Protein AF-A0A818JK80-F1 (afdb_monomer)

Secondary structure (DSSP, 8-state):
-------------SSHHHHTTTTTS-------------------TT----------------STTTTS-----------HHHHHHHHHHT-SHHHH-TT--S-S---PPPP-PPPTTS-S--TTTHHHHHHHHHHHHHHHHHSHHHHT-HHHHHHHT--GGGS-TTSPPPSEEEEEEEEP-----S---TT-TTSSSS--TTEEEEEEEE-SSEEEEE-TTT--EEEEEE--TT-EEEESHHHHSSTTEEEEE-SS-EEEEE-SSHHHHHHHHHHHHHHHHHTHHHH--S--GGG-SS---TT-------HHHHHHHHHHHHHHH-SSEEEEEESS--TT-BSS-S---GGGBHHHHHHHHHHTT-EEEEEEE---TTT----HHHHHHHHHTT-TTS-EEEEEE----TTTTTTS--B--EEEEETTTEEEEES--SSTT----TT--S-------------------PPPPSS--GGGT---EEEEEEEEETTEEEEEE------EEEETTTEEEEES--SSHHHHSSSSSB--EEEEE--SEEEEEETTEEEEEEHHHHHHHHHHHHHHHTTTT--TT----S-TT-HHHHHHHHHHHHHHHHHHHHHH--SS-TT--SHHHHHHHHTSPPHHHH-HHHHHHHHTT--SSEEEPPSSTTTTS--SPPTTSHHHHHHHHHHHHHS-S--TTSTT----------

Foldseek 3Di:
DDPPPFFDDWDFAPPPVPVVVPPPDDDDDDDDDDDDDDDDDDDDPPDDDDDDDDDDDDDDPPDPPPPPPDLPAQPPPPPVFVVVQLVQVCPPVCNLPVDPPPDDDPDQQDDDDDDPPDDDDDPVCVVVVVVVVVVSVVSLCVDPVSVLDPVNCQVVQHASQCRRPPFAHWLGKHKWFWFDPDDPPDDDDPPCVVPVVPPPPGTDIWMWTDGLFWIWTADRNSSRIGDIGGQAQQWDWDADCVPQVHNQKIWTDDPNDIIITGDPDPVVSVSVVVSSVVSCVSVVQGHNCPDAPPSDSGHDDPPDDDDDDDFQQVQLLVLLVLLLVFDEEKEWEAQAADQQFQSHDDDPPSCSRNLNSLLVVLQVPYAYEYEYEDAPCVVDPRPVVVVQVSSCVSHPPSRYYYHYDDDDDPVVVRHAFIAQWTWMQGPVPDIDFFLAGNDPPRHDDLVLDPDDPDDPPPDPDDFQDDQDQDDDDDDDDVLLRTFTKWWKDWDADPNFIDIDTRDPRGDWDFHPLFKIKGHRAGPDCQRRSSNGYDIDIDIDGAPDWDWFDAQNHIDIHHPNSQVVQQVVVCSQQVVVPPDNVVDDCRHVHHPVNSSVLQSLQALQQVLCCQAPVDPPALQAQAPVSVVVSNPDDHCSRVPVPVNVVSCSNHGHTIHGDRPRRNNVDDPQPDCVDPSVVVVCVVVCVVPPPDDPPPPPDDPPPPPPDD

Sequence (706 aa):
MTTHNKFGFFIAPAHDIAERTQQSIDNDNADQEDTEYLPYPDDNFEEIVDDRFQRNDKFTIEHIYRRTGQAFVPNVPVDVKSIVAEFSNDCSAALIYPHLTQDENNEYPFFPKRNHQEGLVNDSNIEEYSNILVDYLNKVLKHPKFRAHPAMREFFEVSCLSFIHGLSVSRKEGHLLKQSDDRCSGQHTLFSSFFCDSCECHHGLKWFVIKDSYIVNIRPDTHEVRFPMLVDRGFQVLTGIDNAGSDDGIKVSNLQQTFVGRCPTARDRDKWIENLSNLTEQAKDFVSATGCRFNSYVPIRENQLAYWFINGKSYMQAVAKALLTAKEEVFITDWWLSPEVMLIRPTDDETFRLDNILGRIADAGVRVYVMIYKEIPYAVSLNSLYTEKKLLSKSTKGFIKVIRHPDLNIKDRVILWSHHEKMVIIDQKIAFVGGIDLCYGRWDDEYMRLVDLGDENDTTLKSSSEIAAENVASGITPSDYISCFGMRNHDILMGRLVTEIIYVHSKLMIIDDRMAICGSANINDRSLVGNRDSEFCIVIDDVEEEDSQFNGQPVRVGKFCSSWRKKIFEMLLGIQFENPNNIDVTDPVSDEFYCYFQNVAKQNTLIYEEVFATMPTDHARTFAQVTAYNDMAKLKDTDPIEAQEKLKGIQGFVVEYPLYFLDEENYLPDWTSREGKIVRFIIHNDFGQSSSDDCHDNVLIMPINR

Mean predicted aligned error: 14.92 Å

Radius of gyration: 32.22 Å; Cα contacts (8 Å, |Δi|>4): 1003; chains: 1; bounding box: 91×66×105 Å

Nearest PDB structures (foldseek):
  6ohr-assembly1_A  TM=8.803E-01  e=4.962E-33  Homo sapiens
  6ohr-assembly2_B  TM=9.068E-01  e=5.363E-32  Homo sapiens
  6ohr-assembly3_C  TM=8.912E-01  e=2.212E-32  Homo sapiens
  6ohr-assembly4_D  TM=8.720E-01  e=9.122E-33  Homo sapiens
  6u8z-assembly1_A  TM=8.948E-01  e=3.407E-30  Homo sapiens

Solvent-accessible surface area (backbone atoms only — not comparable to full-atom values): 42606 Å² total; per-residue (Å²): 135,87,80,80,76,56,81,52,70,76,64,64,74,79,68,67,76,63,51,78,78,52,80,85,68,83,89,83,90,85,82,90,84,88,84,84,87,86,88,87,81,85,90,77,98,82,80,89,87,81,90,84,90,87,82,90,82,91,85,83,87,83,72,87,68,84,77,66,83,76,80,50,71,55,77,62,78,71,59,44,54,59,58,42,34,53,67,19,65,50,56,40,70,62,69,78,42,82,73,79,64,88,89,69,82,92,70,74,79,69,77,85,77,78,58,94,84,61,75,82,89,43,93,91,49,44,66,63,53,48,51,55,50,51,53,48,50,50,52,41,56,68,36,65,75,51,47,70,30,66,69,50,20,63,73,69,35,51,58,78,67,64,72,44,87,89,56,62,70,61,78,48,43,42,74,31,34,31,54,58,94,71,79,90,80,76,87,80,60,99,85,51,88,85,62,66,90,72,56,86,76,51,64,45,81,39,37,36,39,32,41,72,58,34,37,32,32,38,40,86,89,76,44,43,40,42,69,52,42,62,62,31,47,48,44,43,81,40,57,30,48,94,66,29,73,28,75,37,16,39,20,43,32,30,83,88,52,70,50,42,30,36,33,97,37,63,69,55,34,51,54,52,50,52,54,52,51,53,36,47,64,75,35,38,68,28,31,52,75,74,80,29,67,92,76,42,75,51,57,90,74,79,95,67,91,82,85,87,69,73,57,25,43,59,42,32,37,50,51,50,55,51,58,74,65,49,70,52,35,34,42,36,35,19,45,47,58,35,48,79,33,64,33,51,77,94,68,89,62,62,68,45,15,46,40,47,43,54,16,51,42,21,62,73,61,19,36,34,43,36,41,33,24,41,67,57,72,93,80,42,89,73,54,48,70,55,37,43,56,54,49,50,70,41,18,90,75,64,32,40,48,70,48,67,41,58,75,80,38,84,90,76,62,49,78,82,54,47,43,48,27,20,35,43,31,38,55,89,76,45,76,46,75,24,54,68,42,64,26,81,90,42,70,40,54,100,75,65,72,89,72,87,86,87,72,91,76,83,77,89,83,79,49,84,59,90,77,80,84,76,85,80,75,97,70,96,54,70,71,81,59,47,57,60,38,43,38,41,46,73,46,70,58,95,90,36,81,46,72,50,72,50,81,65,63,76,30,72,48,75,45,84,32,30,31,34,38,42,9,33,44,52,102,47,66,55,36,66,54,23,81,50,20,46,56,46,71,50,79,47,70,52,86,54,69,42,87,46,35,53,61,86,39,83,38,78,27,10,50,68,36,36,52,51,51,39,54,50,52,31,57,38,50,27,40,84,79,53,55,80,77,69,77,68,64,74,30,79,63,20,70,67,44,46,52,47,54,52,49,43,12,46,50,30,39,54,48,44,39,57,29,60,52,51,81,84,32,58,89,23,32,35,75,68,41,43,54,57,51,67,70,48,89,30,32,48,77,76,39,50,66,60,29,54,59,54,56,37,61,45,54,44,28,35,19,58,47,58,86,41,40,36,69,78,50,82,84,68,59,56,66,86,41,76,63,13,45,50,53,49,54,52,51,54,70,74,63,49,99,59,75,94,81,73,87,83,81,77,82,82,72,79,75,92,72,134

Structure (mmCIF, N/CA/C/O backbone):
data_AF-A0A818JK80-F1
#
_entry.id   AF-A0A818JK80-F1
#
loop_
_atom_site.group_PDB
_atom_site.id
_atom_site.type_symbol
_atom_site.label_atom_id
_atom_site.label_alt_id
_atom_site.label_comp_id
_atom_site.label_asym_id
_atom_site.label_entity_id
_atom_site.label_seq_id
_atom_site.pdbx_PDB_ins_code
_atom_site.Cartn_x
_atom_site.Cartn_y
_atom_site.Cartn_z
_atom_site.occupancy
_atom_site.B_iso_or_equiv
_atom_site.auth_seq_id
_atom_site.auth_comp_id
_atom_site.auth_asym_id
_atom_site.auth_atom_id
_atom_site.pdbx_PDB_model_num
ATOM 1 N N . MET A 1 1 ? 7.850 5.486 24.458 1.00 18.67 1 MET A N 1
ATOM 2 C CA . MET A 1 1 ? 6.604 4.921 23.906 1.00 18.67 1 MET A CA 1
ATOM 3 C C . MET A 1 1 ? 6.304 5.681 22.628 1.00 18.67 1 MET A C 1
ATOM 5 O O . MET A 1 1 ? 5.929 6.838 22.699 1.00 18.67 1 MET A O 1
ATOM 9 N N . THR A 1 2 ? 6.616 5.102 21.471 1.00 18.98 2 THR A N 1
ATOM 10 C CA . THR A 1 2 ? 6.342 5.702 20.158 1.00 18.98 2 THR A CA 1
ATOM 11 C C . THR A 1 2 ? 4.923 5.329 19.749 1.00 18.98 2 THR A C 1
ATOM 13 O O . THR A 1 2 ? 4.712 4.292 19.126 1.00 18.98 2 THR A O 1
ATOM 16 N N . THR A 1 3 ? 3.942 6.141 20.129 1.00 22.06 3 THR A N 1
ATOM 17 C CA . THR A 1 3 ? 2.598 6.079 19.550 1.00 22.06 3 THR A CA 1
ATOM 18 C C . THR A 1 3 ? 2.689 6.611 18.122 1.00 22.06 3 THR A C 1
ATOM 20 O O . THR A 1 3 ? 2.602 7.804 17.852 1.00 22.06 3 THR A O 1
ATOM 23 N N . HIS A 1 4 ? 2.944 5.716 17.168 1.00 25.03 4 HIS A N 1
ATOM 24 C CA . HIS A 1 4 ? 2.698 5.988 15.755 1.00 25.03 4 HIS A CA 1
ATOM 25 C C . HIS A 1 4 ? 1.186 5.944 15.509 1.00 25.03 4 HIS A C 1
ATOM 27 O O . HIS A 1 4 ? 0.694 5.031 14.849 1.00 25.03 4 HIS A O 1
ATOM 33 N N . ASN A 1 5 ? 0.457 6.916 16.065 1.00 26.08 5 ASN A N 1
ATOM 34 C CA . ASN A 1 5 ? -0.951 7.130 15.756 1.00 26.08 5 ASN A CA 1
ATOM 35 C C . ASN A 1 5 ? -1.011 7.702 14.338 1.00 26.08 5 ASN A C 1
ATOM 37 O O . ASN A 1 5 ? -0.811 8.893 14.112 1.00 26.08 5 ASN A O 1
ATOM 41 N N . LYS A 1 6 ? -1.183 6.813 13.360 1.00 31.06 6 LYS A N 1
ATOM 42 C CA . LYS A 1 6 ? -1.579 7.197 12.009 1.00 31.06 6 LYS A CA 1
ATOM 43 C C . LYS A 1 6 ? -3.083 7.478 12.074 1.00 31.06 6 LYS A C 1
ATOM 45 O O . LYS A 1 6 ? -3.820 6.678 12.640 1.00 31.06 6 LYS A O 1
ATOM 50 N N . PHE A 1 7 ? -3.476 8.660 11.602 1.00 27.05 7 PHE A N 1
ATOM 51 C CA . PHE A 1 7 ? -4.824 9.214 11.736 1.00 27.05 7 PHE A CA 1
ATOM 52 C C . PHE A 1 7 ? -5.916 8.233 11.288 1.00 27.05 7 PHE A C 1
ATOM 54 O O . PHE A 1 7 ? -5.763 7.546 10.276 1.00 27.05 7 PHE A O 1
ATOM 61 N N . GLY A 1 8 ? -6.993 8.190 12.077 1.00 27.20 8 GLY A N 1
ATOM 62 C CA . GLY A 1 8 ? -8.218 7.452 11.787 1.00 27.20 8 GLY A CA 1
ATOM 63 C C . GLY A 1 8 ? -8.972 8.016 10.582 1.00 27.20 8 GLY A C 1
ATOM 64 O O . GLY A 1 8 ? -8.594 9.033 10.000 1.00 27.20 8 GLY A O 1
ATOM 65 N N . PHE A 1 9 ? -10.031 7.311 10.193 1.00 28.36 9 PHE A N 1
ATOM 66 C CA . PHE A 1 9 ? -10.904 7.680 9.083 1.00 28.36 9 PHE A CA 1
ATOM 67 C C . PHE A 1 9 ? -11.439 9.108 9.252 1.00 28.36 9 PHE A C 1
ATOM 69 O O . PHE A 1 9 ? -12.029 9.426 10.280 1.00 28.36 9 PHE A O 1
ATOM 76 N N . PHE A 1 10 ? -11.262 9.947 8.229 1.00 28.70 10 PHE A N 1
ATOM 77 C CA . PHE A 1 10 ? -11.993 11.203 8.102 1.00 28.70 10 PHE A CA 1
ATOM 78 C C . PHE A 1 10 ? -13.238 10.929 7.261 1.00 28.70 10 PHE A C 1
ATOM 80 O O . PHE A 1 10 ? -13.124 10.622 6.076 1.00 28.70 10 PHE A O 1
ATOM 87 N N . ILE A 1 11 ? -14.415 11.025 7.876 1.00 32.97 11 ILE A N 1
ATOM 88 C CA . ILE A 1 11 ? -15.683 11.145 7.156 1.00 32.97 11 ILE A CA 1
ATOM 89 C C . ILE A 1 11 ? -15.987 12.640 7.137 1.00 32.97 11 ILE A C 1
ATOM 91 O O . ILE A 1 11 ? -16.257 13.223 8.182 1.00 32.97 11 ILE A O 1
ATOM 95 N N . ALA A 1 12 ? -15.868 13.270 5.972 1.00 27.28 12 ALA A N 1
ATOM 96 C CA . ALA A 1 12 ? -16.320 14.637 5.758 1.00 27.28 12 ALA A CA 1
ATOM 97 C C . ALA A 1 12 ? -17.236 14.636 4.525 1.00 27.28 12 ALA A C 1
ATOM 99 O O . ALA A 1 12 ? -16.750 14.339 3.431 1.00 27.28 12 ALA A O 1
ATOM 100 N N . PRO A 1 13 ? -18.537 14.945 4.667 1.00 29.19 13 PRO A N 1
ATOM 101 C CA . PRO A 1 13 ? -19.409 15.210 3.530 1.00 29.19 13 PRO A CA 1
ATOM 102 C C . PRO A 1 13 ? -18.905 16.460 2.798 1.00 29.19 13 PRO A C 1
ATOM 104 O O . PRO A 1 13 ? -18.927 17.554 3.364 1.00 29.19 13 PRO A O 1
ATOM 107 N N . ALA A 1 14 ? -18.459 16.347 1.543 1.00 32.56 14 ALA A N 1
ATOM 108 C CA . ALA A 1 14 ? -18.108 17.534 0.757 1.00 32.56 14 ALA A CA 1
ATOM 109 C C . ALA A 1 14 ? -19.360 18.325 0.323 1.00 32.56 14 ALA A C 1
ATOM 111 O O . ALA A 1 14 ? -19.281 19.530 0.076 1.00 32.56 14 ALA A O 1
ATOM 112 N N . HIS A 1 15 ? -20.520 17.662 0.268 1.00 33.59 15 HIS A N 1
ATOM 113 C CA . HIS A 1 15 ? -21.743 18.207 -0.325 1.00 33.59 15 HIS A CA 1
ATOM 114 C C . HIS A 1 15 ? -22.476 19.235 0.564 1.00 33.59 15 HIS A C 1
ATOM 116 O O . HIS A 1 15 ? -23.048 20.196 0.053 1.00 33.59 15 HIS A O 1
ATOM 122 N N . ASP A 1 16 ? -22.410 19.109 1.895 1.00 34.88 16 ASP A N 1
ATOM 123 C CA . ASP A 1 16 ? -23.315 19.854 2.795 1.00 34.88 16 ASP A CA 1
ATOM 124 C C . ASP A 1 16 ? -22.828 21.283 3.149 1.00 34.88 16 ASP A C 1
ATOM 126 O O . ASP A 1 16 ? -23.571 22.102 3.694 1.00 34.88 16 ASP A O 1
ATOM 130 N N . ILE A 1 17 ? -21.584 21.642 2.794 1.00 36.69 17 ILE A N 1
ATOM 131 C CA . ILE A 1 17 ? -21.026 22.986 3.063 1.00 36.69 17 ILE A CA 1
ATOM 132 C C . ILE A 1 17 ? -21.519 24.024 2.035 1.00 36.69 17 ILE A C 1
ATOM 134 O O . ILE A 1 17 ? -21.605 25.215 2.346 1.00 36.69 17 ILE A O 1
ATOM 138 N N . ALA A 1 18 ? -21.886 23.599 0.821 1.00 30.42 18 ALA A N 1
ATOM 139 C CA . ALA A 1 18 ? -22.307 24.509 -0.245 1.00 30.42 18 ALA A CA 1
ATOM 140 C C . ALA A 1 18 ? -23.821 24.799 -0.231 1.00 30.42 18 ALA A C 1
ATOM 142 O O . ALA A 1 18 ? -24.230 25.944 -0.437 1.00 30.42 18 ALA A O 1
ATOM 143 N N . GLU A 1 19 ? -24.664 23.803 0.053 1.00 34.34 19 GLU A N 1
ATOM 144 C CA . GLU A 1 19 ? -26.113 23.911 -0.189 1.00 34.34 19 GLU A CA 1
ATOM 145 C C . GLU A 1 19 ? -26.891 24.630 0.923 1.00 34.34 19 GLU A C 1
ATOM 147 O O . GLU A 1 19 ? -27.848 25.356 0.633 1.00 34.34 19 GLU A O 1
ATOM 152 N N . ARG A 1 20 ? -26.440 24.575 2.185 1.00 32.53 20 ARG A N 1
ATOM 153 C CA . ARG A 1 20 ? -27.131 25.264 3.299 1.00 32.53 20 ARG A CA 1
ATOM 154 C C . ARG A 1 20 ? -26.970 26.790 3.300 1.00 32.53 20 ARG A C 1
ATOM 156 O O . ARG A 1 20 ? -27.646 27.477 4.062 1.00 32.53 20 ARG A O 1
ATOM 163 N N . THR A 1 21 ? -26.143 27.340 2.408 1.00 32.09 21 THR A N 1
ATOM 164 C CA . THR A 1 21 ? -26.071 28.795 2.158 1.00 32.09 21 THR A CA 1
ATOM 165 C C . THR A 1 21 ? -27.037 29.240 1.048 1.00 32.09 21 THR A C 1
ATOM 167 O O . THR A 1 21 ? -27.294 30.434 0.901 1.00 32.09 21 THR A O 1
ATOM 170 N N . GLN A 1 22 ? -27.606 28.298 0.283 1.00 30.12 22 GLN A N 1
ATOM 171 C CA . GLN A 1 22 ? -28.355 28.579 -0.946 1.00 30.12 22 GLN A CA 1
ATOM 172 C C . GLN A 1 22 ? -29.871 28.316 -0.831 1.00 30.12 22 GLN A C 1
ATOM 174 O O . GLN A 1 22 ? -30.639 28.861 -1.623 1.00 30.12 22 GLN A O 1
ATOM 179 N N . GLN A 1 23 ? -30.335 27.580 0.187 1.00 29.17 23 GLN A N 1
ATOM 180 C CA . GLN A 1 23 ? -31.762 27.307 0.444 1.00 29.17 23 GLN A CA 1
ATOM 181 C C . GLN A 1 23 ? -32.535 28.493 1.069 1.00 29.17 23 GLN A C 1
ATOM 183 O O . GLN A 1 23 ? -33.268 28.350 2.046 1.00 29.17 23 GLN A O 1
ATOM 188 N N . SER A 1 24 ? -32.409 29.686 0.484 1.00 30.31 24 SER A N 1
ATOM 189 C CA . SER A 1 24 ? -33.399 30.761 0.655 1.00 30.31 24 SER A CA 1
ATOM 190 C C . SER A 1 24 ? -34.103 31.137 -0.648 1.00 30.31 24 SER A C 1
ATOM 192 O O . SER A 1 24 ? -34.783 32.163 -0.680 1.00 30.31 24 SER A O 1
ATOM 194 N N . ILE A 1 25 ? -33.912 30.383 -1.734 1.00 30.88 25 ILE A N 1
ATOM 195 C CA . ILE A 1 25 ? -34.457 30.725 -3.048 1.00 30.88 25 ILE A CA 1
ATOM 196 C C . ILE A 1 25 ? -34.905 29.444 -3.774 1.00 30.88 25 ILE A C 1
ATOM 198 O O . ILE A 1 25 ? -34.097 28.573 -4.069 1.00 30.88 25 ILE A O 1
ATOM 202 N N . ASP A 1 26 ? -36.210 29.426 -4.048 1.00 28.91 26 ASP A N 1
ATOM 203 C CA . ASP A 1 26 ? -36.956 28.666 -5.057 1.00 28.91 26 ASP A CA 1
ATOM 204 C C . ASP A 1 26 ? -37.370 27.207 -4.771 1.00 28.91 26 ASP A C 1
ATOM 206 O O . ASP A 1 26 ? -36.673 26.232 -5.036 1.00 28.91 26 ASP A O 1
ATOM 210 N N . ASN A 1 27 ? -38.624 27.110 -4.305 1.00 27.31 27 ASN A N 1
ATOM 211 C CA . ASN A 1 27 ? -39.552 26.009 -4.561 1.00 27.31 27 ASN A CA 1
ATOM 212 C C . ASN A 1 27 ? -39.943 25.994 -6.051 1.00 27.31 27 ASN A C 1
ATOM 214 O O . ASN A 1 27 ? -40.271 27.057 -6.573 1.00 27.31 27 ASN A O 1
ATOM 218 N N . ASP A 1 28 ? -40.029 24.818 -6.681 1.00 29.08 28 ASP A N 1
ATOM 219 C CA . ASP A 1 28 ? -41.259 24.348 -7.351 1.00 29.08 28 ASP A CA 1
ATOM 220 C C . ASP A 1 28 ? -41.086 22.970 -8.037 1.00 29.08 28 ASP A C 1
ATOM 222 O O . ASP A 1 28 ? -40.334 22.817 -8.991 1.00 29.08 28 ASP A O 1
ATOM 226 N N . ASN A 1 29 ? -41.843 22.004 -7.501 1.00 26.66 29 ASN A N 1
ATOM 227 C CA . ASN A 1 29 ? -42.634 20.899 -8.076 1.00 26.66 29 ASN A CA 1
ATOM 228 C C . ASN A 1 29 ? -42.245 20.067 -9.323 1.00 26.66 29 ASN A C 1
ATOM 230 O O . ASN A 1 29 ? -41.866 20.581 -10.371 1.00 26.66 29 ASN A O 1
ATOM 234 N N . ALA A 1 30 ? -42.714 18.808 -9.197 1.00 27.33 30 ALA A N 1
ATOM 235 C CA . ALA A 1 30 ? -43.179 17.824 -10.194 1.00 27.33 30 ALA A CA 1
ATOM 236 C C . ALA A 1 30 ? -42.136 16.786 -10.648 1.00 27.33 30 ALA A C 1
ATOM 238 O O . ALA A 1 30 ? -40.993 17.132 -10.911 1.00 27.33 30 ALA A O 1
ATOM 239 N N . ASP A 1 31 ? -42.428 15.496 -10.820 1.00 27.45 31 ASP A N 1
ATOM 240 C CA . ASP A 1 31 ? -43.580 14.627 -10.526 1.00 27.45 31 ASP A CA 1
ATOM 241 C C . ASP A 1 31 ? -43.067 13.170 -10.650 1.00 27.45 31 ASP A C 1
ATOM 243 O O . ASP A 1 31 ? -42.063 12.910 -11.316 1.00 27.45 31 ASP A O 1
ATOM 247 N N . GLN A 1 32 ? -43.747 12.241 -9.977 1.00 27.08 32 GLN A N 1
ATOM 248 C CA . GLN A 1 32 ? -43.463 10.801 -9.890 1.00 27.08 32 GLN A CA 1
ATOM 249 C C . GLN A 1 32 ? -43.626 10.049 -11.222 1.00 27.08 32 GLN A C 1
ATOM 251 O O . GLN A 1 32 ? -44.542 10.354 -11.980 1.00 27.08 32 GLN A O 1
ATOM 256 N N . GLU A 1 33 ? -42.876 8.957 -11.408 1.00 26.77 33 GLU A N 1
ATOM 257 C CA . GLU A 1 33 ? -43.419 7.746 -12.040 1.00 26.77 33 GLU A CA 1
ATOM 258 C C . GLU A 1 33 ? -42.718 6.474 -11.523 1.00 26.77 33 GLU A C 1
ATOM 260 O O . GLU A 1 33 ? -41.497 6.331 -11.585 1.00 26.77 33 GLU A O 1
ATOM 265 N N . ASP A 1 34 ? -43.540 5.579 -10.970 1.00 23.81 34 ASP A N 1
ATOM 266 C CA . ASP A 1 34 ? -43.215 4.258 -10.434 1.00 23.81 34 ASP A CA 1
ATOM 267 C C . ASP A 1 34 ? -42.801 3.269 -11.535 1.00 23.81 34 ASP A C 1
ATOM 269 O O . ASP A 1 34 ? -43.394 3.253 -12.611 1.00 23.81 34 ASP A O 1
ATOM 273 N N . THR A 1 35 ? -41.896 2.331 -11.236 1.00 26.59 35 THR A N 1
ATOM 274 C CA . THR A 1 35 ? -42.025 0.948 -11.738 1.00 26.59 35 THR A CA 1
ATOM 275 C C . THR A 1 35 ? -41.351 -0.064 -10.810 1.00 26.59 35 THR A C 1
ATOM 277 O O . THR A 1 35 ? -40.236 0.120 -10.331 1.00 26.59 35 THR A O 1
ATOM 280 N N . GLU A 1 36 ? -42.097 -1.135 -10.552 1.00 23.47 36 GLU A N 1
ATOM 281 C CA . GLU A 1 36 ? -41.846 -2.211 -9.597 1.00 23.47 36 GLU A CA 1
ATOM 282 C C . GLU A 1 36 ? -40.764 -3.223 -10.035 1.00 23.47 36 GLU A C 1
ATOM 284 O O . GLU A 1 36 ? -40.691 -3.631 -11.191 1.00 23.47 36 GLU A O 1
ATOM 289 N N . TYR A 1 37 ? -39.989 -3.654 -9.032 1.00 23.30 37 TYR A N 1
ATOM 290 C CA . TYR A 1 37 ? -39.400 -4.974 -8.738 1.00 23.30 37 TYR A CA 1
ATOM 291 C C . TYR A 1 37 ? -39.426 -6.117 -9.778 1.00 23.30 37 TYR A C 1
ATOM 293 O O . TYR A 1 37 ? -40.477 -6.499 -10.284 1.00 23.30 37 TYR A O 1
ATOM 301 N N . LEU A 1 38 ? -38.297 -6.846 -9.877 1.00 22.66 38 LEU A N 1
ATOM 302 C CA . LEU A 1 38 ? -38.110 -8.200 -9.295 1.00 22.66 38 LEU A CA 1
ATOM 303 C C . LEU A 1 38 ? -36.642 -8.707 -9.468 1.00 22.66 38 LEU A C 1
ATOM 305 O O . LEU A 1 38 ? -35.945 -8.247 -10.370 1.00 22.66 38 LEU A O 1
ATOM 309 N N . PRO A 1 39 ? -36.158 -9.627 -8.602 1.00 27.31 39 PRO A N 1
ATOM 310 C CA . PRO A 1 39 ? -34.737 -9.917 -8.341 1.00 27.31 39 PRO A CA 1
ATOM 311 C C . PRO A 1 39 ? -34.219 -11.163 -9.078 1.00 27.31 39 PRO A C 1
ATOM 313 O O . PRO A 1 39 ? -35.036 -11.990 -9.464 1.00 27.31 39 PRO A O 1
ATOM 316 N N . TYR A 1 40 ? -32.893 -11.359 -9.174 1.00 26.61 40 TYR A N 1
ATOM 317 C CA . TYR A 1 40 ? -32.240 -12.679 -9.335 1.00 26.61 40 TYR A CA 1
ATOM 318 C C . TYR A 1 40 ? -30.719 -12.609 -9.028 1.00 26.61 40 TYR A C 1
ATOM 320 O O . TYR A 1 40 ? -30.199 -11.501 -8.919 1.00 26.61 40 TYR A O 1
ATOM 328 N N . PRO A 1 41 ? -30.030 -13.747 -8.777 1.00 29.00 41 PRO A N 1
ATOM 329 C CA . PRO A 1 41 ? -29.146 -13.940 -7.630 1.00 29.00 41 PRO A CA 1
ATOM 330 C C . PRO A 1 41 ? -27.675 -14.192 -8.024 1.00 29.00 41 PRO A C 1
ATOM 332 O O . PRO A 1 41 ? -27.316 -14.156 -9.197 1.00 29.00 41 PRO A O 1
ATOM 335 N N . ASP A 1 42 ? -26.875 -14.455 -6.992 1.00 29.78 42 ASP A N 1
ATOM 336 C CA . ASP A 1 42 ? -25.440 -14.747 -6.942 1.00 29.78 42 ASP A CA 1
ATOM 337 C C . ASP A 1 42 ? -24.825 -15.668 -8.017 1.00 29.78 42 ASP A C 1
ATOM 339 O O . ASP A 1 42 ? -25.480 -16.512 -8.632 1.00 29.78 42 ASP A O 1
ATOM 343 N N . ASP A 1 43 ? -23.492 -15.537 -8.071 1.00 30.47 43 ASP A N 1
ATOM 344 C CA . ASP A 1 43 ? -22.465 -16.415 -8.643 1.00 30.47 43 ASP A CA 1
ATOM 345 C C . ASP A 1 43 ? -22.286 -16.407 -10.169 1.00 30.47 43 ASP A C 1
ATOM 347 O O . ASP A 1 43 ? -22.981 -17.108 -10.900 1.00 30.47 43 ASP A O 1
ATOM 351 N N . ASN A 1 44 ? -21.260 -15.675 -10.642 1.00 26.84 44 ASN A N 1
ATOM 352 C CA . ASN A 1 44 ? -20.246 -16.158 -11.601 1.00 26.84 44 ASN A CA 1
ATOM 353 C C . ASN A 1 44 ? -19.228 -15.056 -11.960 1.00 26.84 44 ASN A C 1
ATOM 355 O O . ASN A 1 44 ? -19.556 -14.061 -12.598 1.00 26.84 44 ASN A O 1
ATOM 359 N N . PHE A 1 45 ? -17.962 -15.269 -11.591 1.00 30.27 45 PHE A N 1
ATOM 360 C CA . PHE A 1 45 ? -16.835 -14.350 -11.816 1.00 30.27 45 PHE A CA 1
ATOM 361 C C . PHE A 1 45 ? -16.061 -14.667 -13.118 1.00 30.27 45 PHE A C 1
ATOM 363 O O . PHE A 1 45 ? -14.834 -14.599 -13.135 1.00 30.27 45 PHE A O 1
ATOM 370 N N . GLU A 1 46 ? -16.749 -15.061 -14.202 1.00 28.95 46 GLU A N 1
ATOM 371 C CA . GLU A 1 46 ? -16.087 -15.479 -15.460 1.00 28.95 46 GLU A CA 1
ATOM 372 C C . GLU A 1 46 ? -16.606 -14.856 -16.772 1.00 28.95 46 GLU A C 1
ATOM 374 O O . GLU A 1 46 ? -15.994 -15.078 -17.813 1.00 28.95 46 GLU A O 1
ATOM 379 N N . GLU A 1 47 ? -17.622 -13.995 -16.780 1.00 31.44 47 GLU A N 1
ATOM 380 C CA . GLU A 1 47 ? -18.062 -13.332 -18.020 1.00 31.44 47 GLU A CA 1
ATOM 381 C C . GLU A 1 47 ? -18.511 -11.900 -17.737 1.00 31.44 47 GLU A C 1
ATOM 383 O O . GLU A 1 47 ? -19.576 -11.734 -17.169 1.00 31.44 47 GLU A O 1
ATOM 388 N N . ILE A 1 48 ? -17.732 -10.888 -18.143 1.00 28.95 48 ILE A N 1
ATOM 389 C CA . ILE A 1 48 ? -18.204 -9.586 -18.665 1.00 28.95 48 ILE A CA 1
ATOM 390 C C . ILE A 1 48 ? -17.015 -8.957 -19.419 1.00 28.95 48 ILE A C 1
ATOM 392 O O . ILE A 1 48 ? -16.143 -8.298 -18.857 1.00 28.95 48 ILE A O 1
ATOM 396 N N . VAL A 1 49 ? -16.967 -9.208 -20.726 1.00 26.23 49 VAL A N 1
ATOM 397 C CA . VAL A 1 49 ? -16.280 -8.379 -21.724 1.00 26.23 49 VAL A CA 1
ATOM 398 C C . VAL A 1 49 ? -17.264 -8.264 -22.879 1.00 26.23 49 VAL A C 1
ATOM 400 O O . VAL A 1 49 ? -17.248 -9.121 -23.751 1.00 26.23 49 VAL A O 1
ATOM 403 N N . ASP A 1 50 ? -18.159 -7.273 -22.859 1.00 25.75 50 ASP A N 1
ATOM 404 C CA . ASP A 1 50 ? -18.486 -6.531 -24.082 1.00 25.75 50 ASP A CA 1
ATOM 405 C C . ASP A 1 50 ? -19.385 -5.300 -23.853 1.00 25.75 50 ASP A C 1
ATOM 407 O O . ASP A 1 50 ? -20.412 -5.356 -23.182 1.00 25.75 50 ASP A O 1
ATOM 411 N N . ASP A 1 51 ? -18.989 -4.230 -24.545 1.00 24.23 51 ASP A N 1
ATOM 412 C CA . ASP A 1 51 ? -19.826 -3.229 -25.217 1.00 24.23 51 ASP A CA 1
ATOM 413 C C . ASP A 1 51 ? -20.643 -2.192 -24.393 1.00 24.23 51 ASP A C 1
ATOM 415 O O . ASP A 1 51 ? -21.824 -2.381 -24.092 1.00 24.23 51 ASP A O 1
ATOM 419 N N . ARG A 1 52 ? -20.091 -0.973 -24.214 1.00 27.23 52 ARG A N 1
ATOM 420 C CA . ARG A 1 52 ? -20.424 0.213 -25.055 1.00 27.23 52 ARG A CA 1
ATOM 421 C C . ARG A 1 52 ? -19.913 1.553 -24.504 1.00 27.23 52 ARG A C 1
ATOM 423 O O . ARG A 1 52 ? -20.226 1.975 -23.400 1.00 27.23 52 ARG A O 1
ATOM 430 N N . PHE A 1 53 ? -19.225 2.281 -25.385 1.00 22.50 53 PHE A N 1
ATOM 431 C CA . PHE A 1 53 ? -18.944 3.719 -25.314 1.00 22.50 53 PHE A CA 1
ATOM 432 C C . PHE A 1 53 ? -20.194 4.558 -25.658 1.00 22.50 53 PHE A C 1
ATOM 434 O O . PHE A 1 53 ? -20.869 4.228 -26.634 1.00 22.50 53 PHE A O 1
ATOM 441 N N . GLN A 1 54 ? -20.405 5.710 -24.995 1.00 23.36 54 GLN A N 1
ATOM 442 C CA . GLN A 1 54 ? -20.348 7.061 -25.613 1.00 23.36 54 GLN A CA 1
ATOM 443 C C . GLN A 1 54 ? -20.914 8.211 -24.732 1.00 23.36 54 GLN A C 1
ATOM 445 O O . GLN A 1 54 ? -22.104 8.235 -24.447 1.00 23.36 54 GLN A O 1
ATOM 450 N N . ARG A 1 55 ? -20.060 9.246 -24.551 1.00 24.67 55 ARG A N 1
ATOM 451 C CA . ARG A 1 55 ? -20.295 10.722 -24.497 1.00 24.67 55 ARG A CA 1
ATOM 452 C C . ARG A 1 55 ? -20.594 11.446 -23.160 1.00 24.67 55 ARG A C 1
ATOM 454 O O . ARG A 1 55 ? -21.710 11.391 -22.671 1.00 24.67 55 ARG A O 1
ATOM 461 N N . ASN A 1 56 ? -19.590 12.256 -22.756 1.00 24.61 56 ASN A N 1
ATOM 462 C CA . ASN A 1 56 ? -19.551 13.734 -22.561 1.00 24.61 56 ASN A CA 1
ATOM 463 C C . ASN A 1 56 ? -20.659 14.427 -21.731 1.00 24.61 56 ASN A C 1
ATOM 465 O O . ASN A 1 56 ? -21.829 14.195 -21.974 1.00 24.61 56 ASN A O 1
ATOM 469 N N . ASP A 1 57 ? -20.424 15.421 -20.861 1.00 23.84 57 ASP A N 1
ATOM 470 C CA . ASP A 1 57 ? -19.303 16.350 -20.634 1.00 23.84 57 ASP A CA 1
ATOM 471 C C . ASP A 1 57 ? -19.513 17.067 -19.264 1.00 23.84 57 ASP A C 1
ATOM 473 O O . ASP A 1 57 ? -20.621 17.509 -18.981 1.00 23.84 57 ASP A O 1
ATOM 477 N N . LYS A 1 58 ? -18.411 17.284 -18.520 1.00 23.42 58 LYS A N 1
ATOM 478 C CA . LYS A 1 58 ? -18.037 18.468 -17.691 1.00 23.42 58 LYS A CA 1
ATOM 479 C C . LYS A 1 58 ? -18.858 18.881 -16.454 1.00 23.42 58 LYS A C 1
ATOM 481 O O . LYS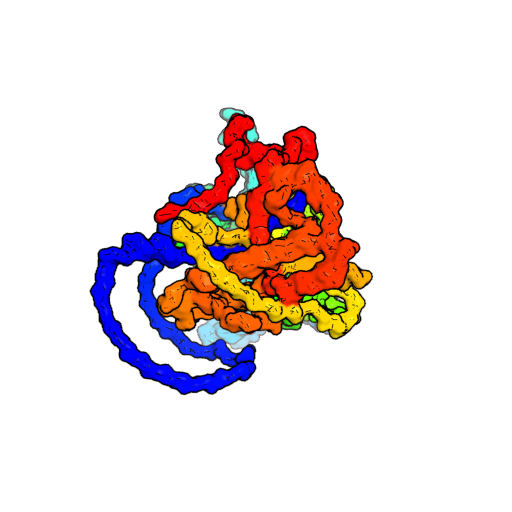 A 1 58 ? -19.934 19.429 -16.607 1.00 23.42 58 LYS A O 1
ATOM 486 N N . PHE A 1 59 ? -18.178 18.930 -15.295 1.00 22.92 59 PHE A N 1
ATOM 487 C CA . PHE A 1 59 ? -17.915 20.166 -14.523 1.00 22.92 59 PHE A CA 1
ATOM 488 C C . PHE A 1 59 ? -16.602 20.036 -13.712 1.00 22.92 59 PHE A C 1
ATOM 490 O O . PHE A 1 59 ? -16.235 18.966 -13.244 1.00 22.92 59 PHE A O 1
ATOM 497 N N . THR A 1 60 ? -15.837 21.127 -13.647 1.00 24.19 60 THR A N 1
ATOM 498 C CA . THR A 1 60 ? -14.411 21.216 -13.268 1.00 24.19 60 THR A CA 1
ATOM 499 C C . THR A 1 60 ? -14.181 21.638 -11.809 1.00 24.19 60 THR A C 1
ATOM 501 O O . THR A 1 60 ? -14.601 22.728 -11.429 1.00 24.19 60 THR A O 1
ATOM 504 N N . ILE A 1 61 ? -13.395 20.867 -11.040 1.00 27.41 61 ILE A N 1
ATOM 505 C CA . ILE A 1 61 ? -12.830 21.247 -9.724 1.00 27.41 61 ILE A CA 1
ATOM 506 C C . ILE A 1 61 ? -11.401 21.781 -9.925 1.00 27.41 61 ILE A C 1
ATOM 508 O O . ILE A 1 61 ? -10.404 21.121 -9.643 1.00 27.41 61 ILE A O 1
ATOM 512 N N . GLU A 1 62 ? -11.278 22.994 -10.465 1.00 25.58 62 GLU A N 1
ATOM 513 C CA . GLU A 1 62 ? -9.973 23.648 -10.684 1.00 25.58 62 GLU A CA 1
ATOM 514 C C . GLU A 1 62 ? -9.496 24.474 -9.462 1.00 25.58 62 GLU A C 1
ATOM 516 O O . GLU A 1 62 ? -8.469 25.148 -9.526 1.00 25.58 62 GLU A O 1
ATOM 521 N N . HIS A 1 63 ? -10.213 24.446 -8.329 1.00 25.36 63 HIS A N 1
ATOM 522 C CA . HIS A 1 63 ? -9.985 25.394 -7.222 1.00 25.36 63 HIS A CA 1
ATOM 523 C C . HIS A 1 63 ? -9.236 24.858 -5.990 1.00 25.36 63 HIS A C 1
ATOM 525 O O . HIS A 1 63 ? -8.684 25.661 -5.241 1.00 25.36 63 HIS A O 1
ATOM 531 N N . ILE A 1 64 ? -9.099 23.540 -5.803 1.00 28.22 64 ILE A N 1
ATOM 532 C CA . ILE A 1 64 ? -8.509 22.989 -4.562 1.00 28.22 64 ILE A CA 1
ATOM 533 C C . ILE A 1 64 ? -6.963 23.048 -4.547 1.00 28.22 64 ILE A C 1
ATOM 535 O O . ILE A 1 64 ? -6.347 23.009 -3.486 1.00 28.22 64 ILE A O 1
ATOM 539 N N . TYR A 1 65 ? -6.293 23.235 -5.692 1.00 32.47 65 TYR A N 1
ATOM 540 C CA . TYR A 1 65 ? -4.833 23.043 -5.774 1.00 32.47 65 TYR A CA 1
ATOM 541 C C . TYR A 1 65 ? -3.973 24.324 -5.820 1.00 32.47 65 TYR A C 1
ATOM 543 O O . TYR A 1 65 ? -2.746 24.259 -5.881 1.00 32.47 65 TYR A O 1
ATOM 551 N N . ARG A 1 66 ? -4.557 25.529 -5.770 1.00 26.67 66 ARG A N 1
ATOM 552 C CA . ARG A 1 66 ? -3.794 26.780 -5.997 1.00 26.67 66 ARG A CA 1
ATOM 553 C C . ARG A 1 66 ? -2.910 27.273 -4.839 1.00 26.67 66 ARG A C 1
ATOM 555 O O . ARG A 1 66 ? -2.402 28.390 -4.932 1.00 26.67 66 ARG A O 1
ATOM 562 N N . ARG A 1 67 ? -2.661 26.498 -3.774 1.00 24.64 67 ARG A N 1
ATOM 563 C CA . ARG A 1 67 ? -1.847 26.986 -2.633 1.00 24.64 67 ARG A CA 1
ATOM 564 C C . ARG A 1 67 ? -0.635 26.164 -2.196 1.00 24.64 67 ARG A C 1
ATOM 566 O O . ARG A 1 67 ? 0.181 26.717 -1.467 1.00 24.64 67 ARG A O 1
ATOM 573 N N . THR A 1 68 ? -0.405 24.959 -2.711 1.00 27.95 68 THR A N 1
ATOM 574 C CA . THR A 1 68 ? 0.889 24.263 -2.549 1.00 27.95 68 THR A CA 1
ATOM 575 C C . THR A 1 68 ? 1.690 24.388 -3.839 1.00 27.95 68 THR A C 1
ATOM 577 O O . THR A 1 68 ? 1.862 23.439 -4.603 1.00 27.95 68 THR A O 1
ATOM 580 N N . GLY A 1 69 ? 2.115 25.616 -4.142 1.00 25.86 69 GLY A N 1
ATOM 581 C CA . GLY A 1 69 ? 3.039 25.863 -5.240 1.00 25.86 69 GLY A CA 1
ATOM 582 C C . GLY A 1 69 ? 4.295 25.014 -5.046 1.00 25.86 69 GLY A C 1
ATOM 583 O O . GLY A 1 69 ? 4.974 25.168 -4.039 1.00 25.86 69 GLY A O 1
ATOM 584 N N . GLN A 1 70 ? 4.579 24.163 -6.036 1.00 27.67 70 GLN A N 1
ATOM 585 C CA . GLN A 1 70 ? 5.670 23.180 -6.101 1.00 27.67 70 GLN A CA 1
ATOM 586 C C . GLN A 1 70 ? 5.394 21.831 -5.416 1.00 27.67 70 GLN A C 1
ATOM 588 O O . GLN A 1 70 ? 6.023 21.473 -4.427 1.00 27.67 70 GLN A O 1
ATOM 593 N N . ALA A 1 71 ? 4.568 20.995 -6.056 1.00 26.72 71 ALA A N 1
ATOM 594 C CA . ALA A 1 71 ? 4.801 19.552 -6.013 1.00 26.72 71 ALA A CA 1
ATOM 595 C C . ALA A 1 71 ? 6.090 19.251 -6.787 1.00 26.72 71 ALA A C 1
ATOM 597 O O . ALA A 1 71 ? 6.094 19.054 -8.009 1.00 26.72 71 ALA A O 1
ATOM 598 N N . PHE A 1 72 ? 7.211 19.295 -6.071 1.00 27.98 72 PHE A N 1
ATOM 599 C CA . PHE A 1 72 ? 8.414 18.620 -6.514 1.00 27.98 72 PHE A CA 1
ATOM 600 C C . PHE A 1 72 ? 8.077 17.138 -6.633 1.00 27.98 72 PHE A C 1
ATOM 602 O O . PHE A 1 72 ? 7.718 16.477 -5.664 1.00 27.98 72 PHE A O 1
ATOM 609 N N . VAL A 1 73 ? 8.159 16.634 -7.859 1.00 28.34 73 VAL A N 1
ATOM 610 C CA . VAL A 1 73 ? 8.118 15.198 -8.119 1.00 28.34 73 VAL A CA 1
ATOM 611 C C . VAL A 1 73 ? 9.223 14.539 -7.300 1.00 28.34 73 VAL A C 1
ATOM 613 O O . VAL A 1 73 ? 10.307 15.130 -7.222 1.00 28.34 73 VAL A O 1
ATOM 616 N N . PRO A 1 74 ? 8.987 13.354 -6.709 1.00 26.98 74 PRO A N 1
ATOM 617 C CA . PRO A 1 74 ? 10.041 12.570 -6.095 1.00 26.98 74 PRO A CA 1
ATOM 618 C C . PRO A 1 74 ? 11.138 12.295 -7.124 1.00 26.98 74 PRO A C 1
ATOM 620 O O . PRO A 1 74 ? 11.122 11.303 -7.841 1.00 26.98 74 PRO A O 1
ATOM 623 N N . ASN A 1 75 ? 12.138 13.169 -7.192 1.00 29.44 75 ASN A N 1
ATOM 624 C CA . ASN A 1 75 ? 13.466 12.815 -7.660 1.00 29.44 75 ASN A CA 1
ATOM 625 C C . ASN A 1 75 ? 14.139 12.061 -6.507 1.00 29.44 75 ASN A C 1
ATOM 627 O O . ASN A 1 75 ? 15.173 12.483 -5.998 1.00 29.44 75 ASN A O 1
ATOM 631 N N . VAL A 1 76 ? 13.540 10.952 -6.065 1.00 31.45 76 VAL A N 1
ATOM 632 C CA . VAL A 1 76 ? 14.351 9.901 -5.466 1.00 31.45 76 VAL A CA 1
ATOM 633 C C . VAL A 1 76 ? 15.035 9.268 -6.671 1.00 31.45 76 VAL A C 1
ATOM 635 O O . VAL A 1 76 ? 14.342 8.726 -7.536 1.00 31.45 76 VAL A O 1
ATOM 638 N N . PRO A 1 77 ? 16.361 9.405 -6.832 1.00 30.86 77 PRO A N 1
ATOM 639 C CA . PRO A 1 77 ? 17.055 8.673 -7.869 1.00 30.86 77 PRO A CA 1
ATOM 640 C C . PRO A 1 77 ? 16.860 7.190 -7.556 1.00 30.86 77 PRO A C 1
ATOM 642 O O . PRO A 1 77 ? 17.547 6.632 -6.708 1.00 30.86 77 PRO A O 1
ATOM 645 N N . VAL A 1 78 ? 15.892 6.552 -8.219 1.00 35.41 78 VAL A N 1
ATOM 646 C CA . VAL A 1 78 ? 15.911 5.104 -8.397 1.00 35.41 78 VAL A CA 1
ATOM 647 C C . VAL A 1 78 ? 17.295 4.820 -8.949 1.00 35.41 78 VAL A C 1
ATOM 649 O O . VAL A 1 78 ? 17.669 5.411 -9.967 1.00 35.41 78 VAL A O 1
ATOM 652 N N . ASP A 1 79 ? 18.087 4.011 -8.250 1.00 41.31 79 ASP A N 1
ATOM 653 C CA . ASP A 1 79 ? 19.416 3.648 -8.717 1.00 41.31 79 ASP A CA 1
ATOM 654 C C . ASP A 1 79 ? 19.276 2.691 -9.902 1.00 41.31 79 ASP A C 1
ATOM 656 O O . ASP A 1 79 ? 19.464 1.476 -9.809 1.00 41.31 79 ASP A O 1
ATOM 660 N N . VAL A 1 80 ? 18.914 3.268 -11.049 1.00 35.09 80 VAL A N 1
ATOM 661 C CA . VAL A 1 80 ? 18.760 2.559 -12.311 1.00 35.09 80 VAL A CA 1
ATOM 662 C C . VAL A 1 80 ? 20.078 1.853 -12.627 1.00 35.09 80 VAL A C 1
ATOM 664 O O . VAL A 1 80 ? 20.050 0.751 -13.164 1.00 35.09 80 VAL A O 1
ATOM 667 N N . LYS A 1 81 ? 21.237 2.417 -12.230 1.00 35.84 81 LYS A N 1
ATOM 668 C CA . LYS A 1 81 ? 22.543 1.770 -12.417 1.00 35.84 81 LYS A CA 1
ATOM 669 C C . LYS A 1 81 ? 22.630 0.455 -11.655 1.00 35.84 81 LYS A C 1
ATOM 671 O O . LYS A 1 81 ? 23.098 -0.495 -12.264 1.00 35.84 81 LYS A O 1
ATOM 676 N N . SER A 1 82 ? 22.177 0.373 -10.406 1.00 36.84 82 SER A N 1
ATOM 677 C CA . SER A 1 82 ? 22.148 -0.893 -9.656 1.00 36.84 82 SER A CA 1
ATOM 678 C C . SER A 1 82 ? 21.143 -1.887 -10.232 1.00 36.84 82 SER A C 1
ATOM 680 O O . SER A 1 82 ? 21.516 -3.032 -10.474 1.00 36.84 82 SER A O 1
ATOM 682 N N . ILE A 1 83 ? 19.927 -1.437 -10.571 1.00 36.38 83 ILE A N 1
ATOM 683 C CA . ILE A 1 83 ? 18.895 -2.280 -11.199 1.00 36.38 83 ILE A CA 1
ATOM 684 C C . ILE A 1 83 ? 19.432 -2.909 -12.489 1.00 36.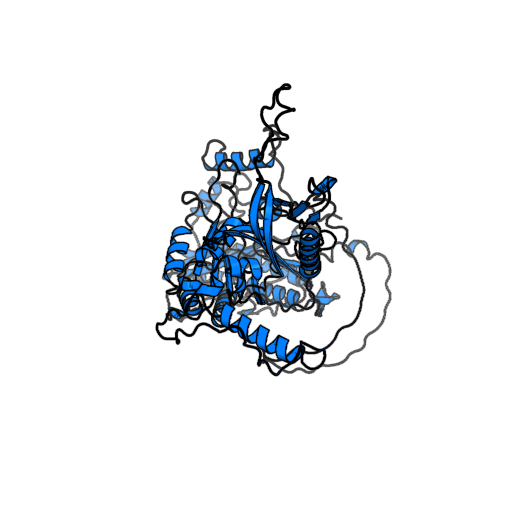38 83 ILE A C 1
ATOM 686 O O . ILE A 1 83 ? 19.403 -4.125 -12.664 1.00 36.38 83 ILE A O 1
ATOM 690 N N . VAL A 1 84 ? 19.999 -2.101 -13.386 1.00 34.94 84 VAL A N 1
ATOM 691 C CA . VAL A 1 84 ? 20.468 -2.586 -14.688 1.00 34.94 84 VAL A CA 1
ATOM 692 C C . VAL A 1 84 ? 21.847 -3.249 -14.625 1.00 34.94 84 VAL A C 1
ATOM 694 O O . VAL A 1 84 ? 22.110 -4.163 -15.406 1.00 34.94 84 VAL A O 1
ATOM 697 N N . ALA A 1 85 ? 22.715 -2.889 -13.676 1.00 37.91 85 ALA A N 1
ATOM 698 C CA . ALA A 1 85 ? 23.927 -3.663 -13.402 1.00 37.91 85 ALA A CA 1
ATOM 699 C C . ALA A 1 85 ? 23.583 -5.085 -12.929 1.00 37.91 85 ALA A C 1
ATOM 701 O O . ALA A 1 85 ? 24.289 -6.029 -13.286 1.00 37.91 85 ALA A O 1
ATOM 702 N N . GLU A 1 86 ? 22.480 -5.276 -12.206 1.00 42.03 86 GLU A N 1
ATOM 703 C CA . GLU A 1 86 ? 22.025 -6.599 -11.781 1.00 42.03 86 GLU A CA 1
ATOM 704 C C . GLU A 1 86 ? 21.416 -7.412 -12.937 1.00 42.03 86 GLU A C 1
ATOM 706 O O . GLU A 1 86 ? 21.779 -8.578 -13.095 1.00 42.03 86 GLU A O 1
ATOM 711 N N . PHE A 1 87 ? 20.660 -6.775 -13.849 1.00 35.53 87 PHE A N 1
ATOM 712 C CA . PHE A 1 87 ? 20.306 -7.358 -15.161 1.00 35.53 87 PHE A CA 1
ATOM 713 C C . PHE A 1 87 ? 21.545 -7.704 -16.015 1.00 35.53 87 PHE A C 1
ATOM 715 O O . PHE A 1 87 ? 21.484 -8.562 -16.893 1.00 35.53 87 PHE A O 1
ATOM 722 N N . SER A 1 88 ? 22.689 -7.054 -15.774 1.00 36.22 88 SER A N 1
ATOM 723 C CA . SER A 1 88 ? 23.952 -7.332 -16.474 1.00 36.22 88 SER A CA 1
ATOM 724 C C . SER A 1 88 ? 24.779 -8.446 -15.866 1.00 36.22 88 SER A C 1
ATOM 726 O O . SER A 1 88 ? 25.489 -9.138 -16.588 1.00 36.22 88 SER A O 1
ATOM 728 N N . ASN A 1 89 ? 24.675 -8.658 -14.553 1.00 38.38 89 ASN A N 1
ATOM 729 C CA . ASN A 1 89 ? 25.335 -9.777 -13.885 1.00 38.38 89 ASN A CA 1
ATOM 730 C C . ASN A 1 89 ? 24.695 -11.123 -14.279 1.00 38.38 89 ASN A C 1
ATOM 732 O O . ASN A 1 89 ? 25.334 -12.167 -14.145 1.00 38.38 89 ASN A O 1
ATOM 736 N N . ASP A 1 90 ? 23.491 -11.095 -14.865 1.00 41.19 90 ASP A N 1
ATOM 737 C CA . ASP A 1 90 ? 22.893 -12.213 -15.606 1.00 41.19 90 ASP A CA 1
ATOM 738 C C . ASP A 1 90 ? 23.602 -12.526 -16.934 1.00 41.19 90 ASP A C 1
ATOM 740 O O . ASP A 1 90 ? 23.348 -13.561 -17.542 1.00 41.19 90 ASP A O 1
ATOM 744 N N . CYS A 1 91 ? 24.587 -11.730 -17.357 1.00 40.78 91 CYS A N 1
ATOM 745 C CA . CYS A 1 91 ? 25.487 -12.090 -18.451 1.00 40.78 91 CYS A CA 1
ATOM 746 C C . CYS A 1 91 ? 26.597 -13.064 -18.021 1.00 40.78 91 CYS A C 1
ATOM 748 O O . CYS A 1 91 ? 27.681 -13.092 -18.608 1.00 40.78 91 CYS A O 1
ATOM 750 N N . SER A 1 92 ? 26.345 -13.906 -17.014 1.00 41.22 92 SER A N 1
ATOM 751 C CA . SER A 1 92 ? 27.115 -15.139 -16.899 1.00 41.22 92 SER A CA 1
ATOM 752 C C . SER A 1 92 ? 26.823 -15.996 -18.135 1.00 41.22 92 SER A C 1
ATOM 754 O O . SER A 1 92 ? 25.688 -16.070 -18.612 1.00 41.22 92 SER A O 1
ATOM 756 N N . ALA A 1 93 ? 27.846 -16.660 -18.672 1.00 37.38 93 ALA A N 1
ATOM 757 C CA . ALA A 1 93 ? 27.693 -17.504 -19.855 1.00 37.38 93 ALA A CA 1
ATOM 758 C C . ALA A 1 93 ? 26.547 -18.541 -19.716 1.00 37.38 93 ALA A C 1
ATOM 760 O O . ALA A 1 93 ? 25.981 -18.960 -20.714 1.00 37.38 93 ALA A O 1
ATOM 761 N N . ALA A 1 94 ? 26.144 -18.921 -18.500 1.00 35.34 94 ALA A N 1
ATOM 762 C CA . ALA A 1 94 ? 25.084 -19.903 -18.267 1.00 35.34 94 ALA A CA 1
ATOM 763 C C . ALA A 1 94 ? 23.657 -19.414 -18.607 1.00 35.34 94 ALA A C 1
ATOM 765 O O . ALA A 1 94 ? 22.824 -20.220 -19.011 1.00 35.34 94 ALA A O 1
ATOM 766 N N . LEU A 1 95 ? 23.372 -18.114 -18.479 1.00 38.44 95 LEU A N 1
ATOM 767 C CA . LEU A 1 95 ? 22.048 -17.516 -18.731 1.00 38.44 95 LEU A CA 1
ATOM 768 C C . LEU A 1 95 ? 21.869 -17.079 -20.192 1.00 38.44 95 LEU A C 1
ATOM 770 O O . LEU A 1 95 ? 20.781 -17.187 -20.752 1.00 38.44 95 LEU A O 1
ATOM 774 N N . ILE A 1 96 ? 22.962 -16.656 -20.836 1.00 42.75 96 ILE A N 1
ATOM 775 C CA . ILE A 1 96 ? 23.002 -16.361 -22.279 1.00 42.75 96 ILE A CA 1
ATOM 776 C C . ILE A 1 96 ? 22.995 -17.664 -23.107 1.00 42.75 96 ILE A C 1
ATOM 778 O O . ILE A 1 96 ? 22.555 -17.669 -24.260 1.00 42.75 96 ILE A O 1
ATOM 782 N N . TYR A 1 97 ? 23.450 -18.783 -22.524 1.00 46.00 97 TYR A N 1
ATOM 783 C CA . TYR A 1 97 ? 23.567 -20.085 -23.190 1.00 46.00 97 TYR A CA 1
ATOM 784 C C . TYR A 1 97 ? 22.952 -21.233 -22.351 1.00 46.00 97 TYR A C 1
ATOM 786 O O . TYR A 1 97 ? 23.694 -22.080 -21.850 1.00 46.00 97 TYR A O 1
ATOM 794 N N . PRO A 1 98 ? 21.609 -21.340 -22.228 1.00 37.69 98 PRO A N 1
ATOM 795 C CA . PRO A 1 98 ? 20.959 -22.367 -21.394 1.00 37.69 98 PRO A CA 1
ATOM 796 C C . PRO A 1 98 ? 21.167 -23.807 -21.897 1.00 37.69 98 PRO A C 1
ATOM 798 O O . PRO A 1 98 ? 20.911 -24.769 -21.176 1.00 37.69 98 PRO A O 1
ATOM 801 N N . HIS A 1 99 ? 21.630 -23.967 -23.139 1.00 39.47 99 HIS A N 1
ATOM 802 C CA . HIS A 1 99 ? 21.797 -25.250 -23.818 1.00 39.47 99 HIS A CA 1
ATOM 803 C C . HIS A 1 99 ? 23.235 -25.433 -24.308 1.00 39.47 99 HIS A C 1
ATOM 805 O O . HIS A 1 99 ? 23.496 -25.594 -25.495 1.00 39.47 99 HIS A O 1
ATOM 811 N N . LEU A 1 100 ? 24.194 -25.429 -23.382 1.00 40.91 100 LEU A N 1
ATOM 812 C CA . LEU A 1 100 ? 25.460 -26.138 -23.593 1.00 40.91 100 LEU A CA 1
ATOM 813 C C . LEU A 1 100 ? 25.307 -27.597 -23.136 1.00 40.91 100 LEU A C 1
ATOM 815 O O . LEU A 1 100 ? 26.118 -28.114 -22.372 1.00 40.91 100 LEU A O 1
ATOM 819 N N . THR A 1 101 ? 24.251 -28.273 -23.591 1.00 35.75 101 THR A N 1
ATOM 820 C CA . THR A 1 101 ? 24.298 -29.729 -23.698 1.00 35.75 101 THR A CA 1
ATOM 821 C C . THR A 1 101 ? 25.184 -30.040 -24.893 1.00 35.75 101 THR A C 1
ATOM 823 O O . THR A 1 101 ? 24.950 -29.554 -25.998 1.00 35.75 101 THR A O 1
ATOM 826 N N . GLN A 1 102 ? 26.252 -30.791 -24.640 1.00 43.94 102 GLN A N 1
ATOM 827 C CA . GLN A 1 102 ? 27.028 -31.448 -25.685 1.00 43.94 102 GLN A CA 1
ATOM 828 C C . GLN A 1 102 ? 26.059 -32.168 -26.644 1.00 43.94 102 GLN A C 1
ATOM 830 O O . GLN A 1 102 ? 25.090 -32.756 -26.175 1.00 43.94 102 GLN A O 1
ATOM 835 N N . ASP A 1 103 ? 26.346 -32.098 -27.947 1.00 43.88 103 ASP A N 1
ATOM 836 C CA . ASP A 1 103 ? 25.689 -32.828 -29.051 1.00 43.88 103 ASP A CA 1
ATOM 837 C C . ASP A 1 103 ? 24.581 -32.124 -29.863 1.00 43.88 103 ASP A C 1
ATOM 839 O O . ASP A 1 103 ? 23.515 -32.686 -30.099 1.00 43.88 103 ASP A O 1
ATOM 843 N N . GLU A 1 104 ? 24.889 -30.970 -30.468 1.00 43.78 104 GLU A N 1
ATOM 844 C CA . GLU A 1 104 ? 24.305 -30.627 -31.778 1.00 43.78 104 GLU A CA 1
ATOM 845 C C . GLU A 1 104 ? 25.418 -30.488 -32.827 1.00 43.78 104 GLU A C 1
ATOM 847 O O . GLU A 1 104 ? 26.449 -29.856 -32.592 1.00 43.78 104 GLU A O 1
ATOM 852 N N . ASN A 1 105 ? 25.237 -31.159 -33.968 1.00 45.31 105 ASN A N 1
ATOM 853 C CA . ASN A 1 105 ? 26.223 -31.329 -35.035 1.00 45.31 105 ASN A CA 1
ATOM 854 C C . ASN A 1 105 ? 26.972 -30.032 -35.393 1.00 45.31 105 ASN A C 1
ATOM 856 O O . ASN A 1 105 ? 26.387 -29.022 -35.771 1.00 45.31 105 ASN A O 1
ATOM 860 N N . ASN A 1 106 ? 28.299 -30.120 -35.333 1.00 47.97 106 ASN A N 1
ATOM 861 C CA . ASN A 1 106 ? 29.295 -29.062 -35.520 1.00 47.97 106 ASN A CA 1
ATOM 862 C C . ASN A 1 106 ? 29.436 -28.603 -36.997 1.00 47.97 106 ASN A C 1
ATOM 864 O O . ASN A 1 106 ? 30.550 -28.361 -37.468 1.00 47.97 106 ASN A O 1
ATOM 868 N N . GLU A 1 107 ? 28.348 -28.544 -37.770 1.00 63.28 107 GLU A N 1
ATOM 869 C CA . GLU A 1 107 ? 28.378 -28.045 -39.149 1.00 63.28 107 GLU A CA 1
ATOM 870 C C . GLU A 1 107 ? 28.197 -26.525 -39.175 1.00 63.28 107 GLU A C 1
ATOM 872 O O . GLU A 1 107 ? 27.153 -25.980 -38.816 1.00 63.28 107 GLU A O 1
ATOM 877 N N . TYR A 1 108 ? 29.239 -25.821 -39.618 1.00 70.50 108 TYR A N 1
ATOM 878 C CA . TYR A 1 108 ? 29.167 -24.385 -39.848 1.00 70.50 108 TYR A CA 1
ATOM 879 C C . TYR A 1 108 ? 28.216 -24.090 -41.019 1.00 70.50 108 TYR A C 1
ATOM 881 O O . TYR A 1 108 ? 28.379 -24.693 -42.083 1.00 70.50 108 TYR A O 1
ATOM 889 N N . PRO A 1 109 ? 27.256 -23.153 -40.878 1.00 76.44 109 PRO A N 1
ATOM 890 C CA . PRO A 1 109 ? 26.414 -22.747 -41.992 1.00 76.44 109 PRO A CA 1
ATOM 891 C C . PRO A 1 109 ? 27.297 -22.233 -43.131 1.00 76.44 109 PRO A C 1
ATOM 893 O O . PRO A 1 109 ? 28.101 -21.317 -42.954 1.00 76.44 109 PRO A O 1
ATOM 896 N N . PHE A 1 110 ? 27.159 -22.839 -44.306 1.00 79.81 110 PHE A N 1
ATOM 897 C CA . PHE A 1 110 ? 27.861 -22.395 -45.501 1.00 79.81 110 PHE A CA 1
ATOM 898 C C . PHE A 1 110 ? 27.107 -21.245 -46.145 1.00 79.81 110 PHE A C 1
ATOM 900 O O . PHE A 1 110 ? 25.885 -21.303 -46.290 1.00 79.81 110 PHE A O 1
ATOM 907 N N . PHE A 1 111 ? 27.851 -20.224 -46.571 1.00 81.56 111 PHE A N 1
ATOM 908 C CA . PHE A 1 111 ? 27.277 -19.161 -47.383 1.00 81.56 111 PHE A CA 1
ATOM 909 C C . PHE A 1 111 ? 26.599 -19.784 -48.616 1.00 81.56 111 PHE A C 1
ATOM 911 O O . PHE A 1 111 ? 27.238 -20.615 -49.278 1.00 81.56 111 PHE A O 1
ATOM 918 N N . PRO A 1 112 ? 25.339 -19.422 -48.929 1.00 79.44 112 PRO A N 1
ATOM 919 C CA . PRO A 1 112 ? 24.607 -20.002 -50.045 1.00 79.44 112 PRO A CA 1
ATOM 920 C C . PRO A 1 112 ? 25.422 -19.871 -51.333 1.00 79.44 112 PRO A C 1
ATOM 922 O O . PRO A 1 112 ? 25.729 -18.767 -51.791 1.00 79.44 112 PRO A O 1
ATOM 925 N N . LYS A 1 113 ? 25.831 -21.006 -51.908 1.00 70.69 113 LYS A N 1
ATOM 926 C CA . LYS A 1 113 ? 26.530 -21.013 -53.193 1.00 70.69 113 LYS A CA 1
ATOM 927 C C . LYS A 1 113 ? 25.492 -20.850 -54.291 1.00 70.69 113 LYS A C 1
ATOM 929 O O . LYS A 1 113 ? 24.614 -21.693 -54.435 1.00 70.69 113 LYS A O 1
ATOM 934 N N . ARG A 1 114 ? 25.624 -19.788 -55.081 1.00 65.50 114 ARG A N 1
ATOM 935 C CA . ARG A 1 114 ? 24.863 -19.636 -56.322 1.00 65.50 114 ARG A CA 1
ATOM 936 C C . ARG A 1 114 ? 25.202 -20.765 -57.287 1.00 65.50 114 ARG A C 1
ATOM 938 O O . ARG A 1 114 ? 26.383 -21.042 -57.511 1.00 65.50 114 ARG A O 1
ATOM 945 N N . ASN A 1 115 ? 24.191 -21.362 -57.910 1.00 59.12 115 ASN A N 1
ATOM 946 C CA . ASN A 1 115 ? 24.423 -22.183 -59.089 1.00 59.12 115 ASN A CA 1
ATOM 947 C C . ASN A 1 115 ? 24.912 -21.274 -60.221 1.00 59.12 115 ASN A C 1
ATOM 949 O O . ASN A 1 115 ? 24.264 -20.288 -60.553 1.00 59.12 115 ASN A O 1
ATOM 953 N N . HIS A 1 116 ? 26.036 -21.613 -60.857 1.00 53.66 116 HIS A N 1
ATOM 954 C CA . HIS A 1 116 ? 26.613 -20.825 -61.959 1.00 53.66 116 HIS A CA 1
ATOM 955 C C . HIS A 1 116 ? 25.687 -20.667 -63.187 1.00 53.66 116 HIS A C 1
ATOM 957 O O . HIS A 1 116 ? 26.020 -19.922 -64.105 1.00 53.66 116 HIS A O 1
ATOM 963 N N . GLN A 1 117 ? 24.551 -21.373 -63.219 1.00 54.62 117 GLN A N 1
ATOM 964 C CA . GLN A 1 117 ? 23.535 -21.311 -64.273 1.00 54.62 117 GLN A CA 1
ATOM 965 C C . GLN A 1 117 ? 22.392 -20.323 -63.974 1.00 54.62 117 GLN A C 1
ATOM 967 O O . GLN A 1 117 ? 21.641 -19.974 -64.882 1.00 54.62 117 GLN A O 1
ATOM 972 N N . GLU A 1 118 ? 22.266 -19.841 -62.735 1.00 57.88 118 GLU A N 1
ATOM 973 C CA . GLU A 1 118 ? 21.298 -18.816 -62.341 1.00 57.88 118 GLU A CA 1
ATOM 974 C C . GLU A 1 118 ? 21.949 -17.438 -62.521 1.00 57.88 118 GLU A C 1
ATOM 976 O O . GLU A 1 118 ? 22.962 -17.128 -61.892 1.00 57.88 118 GLU A O 1
ATOM 981 N N . GLY A 1 119 ? 21.416 -16.620 -63.433 1.00 63.16 119 GLY A N 1
ATOM 982 C CA . GLY A 1 119 ? 21.951 -15.291 -63.754 1.00 63.16 119 GLY A CA 1
ATOM 983 C C . GLY A 1 119 ? 21.929 -14.279 -62.591 1.00 63.16 119 GLY A C 1
ATOM 984 O O . GLY A 1 119 ? 21.699 -14.611 -61.426 1.00 63.16 119 GLY A O 1
ATOM 985 N N . LEU A 1 120 ? 22.179 -13.001 -62.911 1.00 68.38 120 LEU A N 1
ATOM 986 C CA . LEU A 1 120 ? 22.135 -11.883 -61.950 1.00 68.38 120 LEU A CA 1
ATOM 987 C C . LEU A 1 120 ? 20.778 -11.811 -61.217 1.00 68.38 120 LEU A C 1
ATOM 989 O O . LEU A 1 120 ? 19.761 -12.256 -61.746 1.00 68.38 120 LEU A O 1
ATOM 993 N N . VAL A 1 121 ? 20.772 -11.265 -59.988 1.00 71.75 121 VAL A N 1
ATOM 994 C CA . VAL A 1 121 ? 19.522 -11.074 -59.219 1.00 71.75 121 VAL A CA 1
ATOM 995 C C . VAL A 1 121 ? 18.636 -10.128 -60.025 1.00 71.75 121 VAL A C 1
ATOM 997 O O . VAL A 1 121 ? 19.121 -9.092 -60.480 1.00 71.75 121 VAL A O 1
ATOM 1000 N N . ASN A 1 122 ? 17.377 -10.494 -60.224 1.00 76.62 122 ASN A N 1
ATOM 1001 C CA . ASN A 1 122 ? 16.387 -9.697 -60.932 1.00 76.62 122 ASN A CA 1
ATOM 1002 C C . ASN A 1 122 ? 15.080 -9.654 -60.131 1.00 76.62 122 ASN A C 1
ATOM 1004 O O . ASN A 1 122 ? 14.900 -10.403 -59.171 1.00 76.62 122 ASN A O 1
ATOM 1008 N N . ASP A 1 123 ? 14.149 -8.803 -60.551 1.00 77.00 123 ASP A N 1
ATOM 1009 C CA . ASP A 1 123 ? 12.894 -8.585 -59.821 1.00 77.00 123 ASP A CA 1
ATOM 1010 C C . ASP A 1 123 ? 12.044 -9.862 -59.669 1.00 77.00 123 ASP A C 1
ATOM 1012 O O . ASP A 1 123 ? 11.230 -9.951 -58.758 1.00 77.00 123 ASP A O 1
ATOM 1016 N N . SER A 1 124 ? 12.258 -10.879 -60.516 1.00 76.38 124 SER A N 1
ATOM 1017 C CA . SER A 1 124 ? 11.527 -12.153 -60.457 1.00 76.38 124 SER A CA 1
ATOM 1018 C C . SER A 1 124 ? 12.094 -13.188 -59.476 1.00 76.38 124 SER A C 1
ATOM 1020 O O . SER A 1 124 ? 11.383 -14.131 -59.147 1.00 76.38 124 SER A O 1
ATOM 1022 N N . ASN A 1 125 ? 13.344 -13.042 -59.011 1.00 76.94 125 ASN A N 1
ATOM 1023 C CA . ASN A 1 125 ? 13.995 -13.993 -58.090 1.00 76.94 125 ASN A CA 1
ATOM 1024 C C . ASN A 1 125 ? 14.553 -13.350 -56.807 1.00 76.94 125 ASN A C 1
ATOM 1026 O O . ASN A 1 125 ? 15.144 -14.035 -55.970 1.00 76.94 125 ASN A O 1
ATOM 1030 N N . ILE A 1 126 ? 14.368 -12.038 -56.639 1.00 83.12 126 ILE A N 1
ATOM 1031 C CA . ILE A 1 126 ? 14.912 -11.280 -55.509 1.00 83.12 126 ILE A CA 1
ATOM 1032 C C . ILE A 1 126 ? 14.333 -11.721 -54.159 1.00 83.12 126 ILE A C 1
ATOM 1034 O O . ILE A 1 126 ? 15.071 -11.792 -53.179 1.00 83.12 126 ILE A O 1
ATOM 1038 N N . GLU A 1 127 ? 13.046 -12.066 -54.102 1.00 84.19 127 GLU A N 1
ATOM 1039 C CA . GLU A 1 127 ? 12.372 -12.471 -52.864 1.00 84.19 127 GLU A CA 1
ATOM 1040 C C . GLU A 1 127 ? 12.838 -13.853 -52.387 1.00 84.19 127 GLU A C 1
ATOM 1042 O O . GLU A 1 127 ? 13.188 -14.030 -51.220 1.00 84.19 127 GLU A O 1
ATOM 1047 N N . GLU A 1 128 ? 12.946 -14.814 -53.305 1.00 82.19 128 GLU A N 1
ATOM 1048 C CA . GLU A 1 128 ? 13.490 -16.145 -53.021 1.00 82.19 128 GLU A CA 1
ATOM 1049 C C . GLU A 1 128 ? 14.934 -16.054 -52.514 1.00 82.19 128 GLU A C 1
ATOM 1051 O O . GLU A 1 128 ? 15.280 -16.631 -51.481 1.00 82.19 128 GLU A O 1
ATOM 1056 N N . TYR A 1 129 ? 15.769 -15.259 -53.188 1.00 82.56 129 TYR A N 1
ATOM 1057 C CA . TYR A 1 129 ? 17.159 -15.065 -52.782 1.00 82.56 129 TYR A CA 1
ATOM 1058 C C . TYR A 1 129 ? 17.274 -14.342 -51.433 1.00 82.56 129 TYR A C 1
ATOM 1060 O O . TYR A 1 129 ? 18.135 -14.683 -50.619 1.00 82.56 129 TYR A O 1
ATOM 1068 N N . SER A 1 130 ? 16.388 -13.376 -51.169 1.00 83.81 130 SER A N 1
ATOM 1069 C CA . SER A 1 130 ? 16.279 -12.707 -49.871 1.00 83.81 130 SER A CA 1
ATOM 1070 C C . SER A 1 130 ? 15.969 -13.715 -48.762 1.00 83.81 130 SER A C 1
ATOM 1072 O O . SER A 1 130 ? 16.681 -13.758 -47.761 1.00 83.81 130 SER A O 1
ATOM 1074 N N . ASN A 1 131 ? 14.994 -14.605 -48.970 1.00 85.06 131 ASN A N 1
ATOM 1075 C CA . ASN A 1 131 ? 14.628 -15.638 -47.998 1.00 85.06 131 ASN A CA 1
ATOM 1076 C C . ASN A 1 131 ? 15.775 -16.625 -47.725 1.00 85.06 131 ASN A C 1
ATOM 1078 O O . ASN A 1 131 ? 16.027 -16.968 -46.570 1.00 85.06 131 ASN A O 1
ATOM 1082 N N . ILE A 1 132 ? 16.517 -17.032 -48.762 1.00 84.88 132 ILE A N 1
ATOM 1083 C CA . ILE A 1 132 ? 17.705 -17.892 -48.622 1.00 84.88 132 ILE A CA 1
ATOM 1084 C C . ILE A 1 132 ? 18.788 -17.203 -47.780 1.00 84.88 132 ILE A C 1
ATOM 1086 O O . ILE A 1 132 ? 19.391 -17.827 -46.902 1.00 84.88 132 ILE A O 1
ATOM 1090 N N . LEU A 1 133 ? 19.040 -15.914 -48.025 1.00 85.69 133 LEU A N 1
ATOM 1091 C CA . LEU A 1 133 ? 19.994 -15.140 -47.235 1.00 85.69 133 LEU A CA 1
ATOM 1092 C C . LEU A 1 133 ? 19.519 -14.971 -45.789 1.00 85.69 133 LEU A C 1
ATOM 1094 O O . LEU A 1 133 ? 20.321 -15.159 -44.878 1.00 85.69 133 LEU A O 1
ATOM 1098 N N . VAL A 1 134 ? 18.238 -14.677 -45.559 1.00 85.06 134 VAL A N 1
ATOM 1099 C CA . VAL A 1 134 ? 17.656 -14.562 -44.211 1.00 85.06 134 VAL A CA 1
ATOM 1100 C C . VAL A 1 134 ? 17.795 -15.876 -43.440 1.00 85.06 134 VAL A C 1
ATOM 1102 O O . VAL A 1 134 ? 18.231 -15.859 -42.291 1.00 85.06 134 VAL A O 1
ATOM 1105 N N . ASP A 1 135 ? 17.501 -17.021 -44.059 1.00 84.31 135 ASP A N 1
ATOM 1106 C CA . ASP A 1 135 ? 17.680 -18.336 -43.432 1.00 84.31 135 ASP A CA 1
ATOM 1107 C C . ASP A 1 135 ? 19.154 -18.620 -43.096 1.00 84.31 135 ASP A C 1
ATOM 1109 O O . ASP A 1 135 ? 19.473 -19.033 -41.978 1.00 84.31 135 ASP A O 1
ATOM 1113 N N . TYR A 1 136 ? 20.077 -18.320 -44.017 1.00 87.00 136 TYR A N 1
ATOM 1114 C CA . TYR A 1 136 ? 21.514 -18.420 -43.751 1.00 87.00 136 TYR A CA 1
ATOM 1115 C C . TYR A 1 136 ? 21.941 -17.541 -42.568 1.00 87.00 136 TYR A C 1
ATOM 1117 O O . TYR A 1 136 ? 22.616 -18.022 -41.656 1.00 87.00 136 TYR A O 1
ATOM 1125 N N . LEU A 1 137 ? 21.525 -16.274 -42.543 1.00 85.25 137 LEU A N 1
ATOM 1126 C CA . LEU A 1 137 ? 21.864 -15.348 -41.465 1.00 85.25 137 LEU A CA 1
ATOM 1127 C C . LEU A 1 137 ? 21.263 -15.785 -40.128 1.00 85.25 137 LEU A C 1
ATOM 1129 O O . LEU A 1 137 ? 21.959 -15.750 -39.116 1.00 85.25 137 LEU A O 1
ATOM 1133 N N . ASN A 1 138 ? 20.029 -16.289 -40.120 1.00 83.56 138 ASN A N 1
ATOM 1134 C CA . ASN A 1 138 ? 19.413 -16.871 -38.930 1.00 83.56 138 ASN A CA 1
ATOM 1135 C C . ASN A 1 138 ? 20.203 -18.083 -38.420 1.00 83.56 138 ASN A C 1
ATOM 1137 O O . ASN A 1 138 ? 20.411 -18.211 -37.215 1.00 83.56 138 ASN A O 1
ATOM 1141 N N . LYS A 1 139 ? 20.699 -18.953 -39.306 1.00 83.38 139 LYS A N 1
ATOM 1142 C CA . LYS A 1 139 ? 21.565 -20.085 -38.929 1.00 83.38 139 LYS A CA 1
ATOM 1143 C C . LYS A 1 139 ? 22.909 -19.619 -38.363 1.00 83.38 139 LYS A C 1
ATOM 1145 O O . LYS A 1 139 ? 23.345 -20.144 -37.341 1.00 83.38 139 LYS A O 1
ATOM 1150 N N . VAL A 1 140 ? 23.537 -18.605 -38.967 1.00 83.25 140 VAL A N 1
ATOM 1151 C CA . VAL A 1 140 ? 24.773 -17.985 -38.447 1.00 83.25 140 VAL A CA 1
ATOM 1152 C C . VAL A 1 140 ? 24.532 -17.398 -37.058 1.00 83.25 140 VAL A C 1
ATOM 1154 O O . VAL A 1 140 ? 25.284 -17.686 -36.128 1.00 83.25 140 VAL A O 1
ATOM 1157 N N . LEU A 1 141 ? 23.458 -16.626 -36.890 1.00 78.81 141 LEU A N 1
ATOM 1158 C CA . LEU A 1 141 ? 23.118 -15.977 -35.629 1.00 78.81 141 LEU A CA 1
ATOM 1159 C C . LEU A 1 141 ? 22.629 -16.959 -34.566 1.00 78.81 141 LEU A C 1
ATOM 1161 O O . LEU A 1 141 ? 22.760 -16.652 -33.387 1.00 78.81 141 LEU A O 1
ATOM 1165 N N . LYS A 1 142 ? 22.113 -18.142 -34.919 1.00 79.38 142 LYS A N 1
ATOM 1166 C CA . LYS A 1 142 ? 21.819 -19.224 -33.960 1.00 79.38 142 LYS A CA 1
ATOM 1167 C C . LYS A 1 142 ? 23.084 -19.817 -33.340 1.00 79.38 142 LYS A C 1
ATOM 1169 O O . LYS A 1 142 ? 23.041 -20.254 -32.195 1.00 79.38 142 LYS A O 1
ATOM 1174 N N . HIS A 1 143 ? 24.209 -19.781 -34.049 1.00 79.62 143 HIS A N 1
ATOM 1175 C CA . HIS A 1 143 ? 25.450 -20.392 -33.593 1.00 79.62 143 HIS A CA 1
ATOM 1176 C C . HIS A 1 143 ? 26.243 -19.456 -32.643 1.00 79.62 143 HIS A C 1
ATOM 1178 O O . HIS A 1 143 ? 26.723 -18.399 -33.073 1.00 79.62 143 HIS A O 1
ATOM 1184 N N . PRO A 1 144 ? 26.509 -19.847 -31.376 1.00 72.88 144 PRO A N 1
ATOM 1185 C CA . PRO A 1 144 ? 27.111 -18.973 -30.359 1.00 72.88 144 PRO A CA 1
ATOM 1186 C C . PRO A 1 144 ? 28.449 -18.337 -30.756 1.00 72.88 144 PRO A C 1
ATOM 1188 O O . PRO A 1 144 ? 28.661 -17.150 -30.530 1.00 72.88 144 PRO A O 1
ATOM 1191 N N . LYS A 1 145 ? 29.345 -19.099 -31.404 1.00 76.81 145 LYS A N 1
ATOM 1192 C CA . LYS A 1 145 ? 30.663 -18.584 -31.832 1.00 76.81 145 LYS A CA 1
ATOM 1193 C C . LYS A 1 145 ? 30.572 -17.428 -32.833 1.00 76.81 145 LYS A C 1
ATOM 1195 O O . LYS A 1 145 ? 31.391 -16.519 -32.759 1.00 76.81 145 LYS A O 1
ATOM 1200 N N . PHE A 1 146 ? 29.605 -17.456 -33.753 1.00 79.06 146 PHE A N 1
ATOM 1201 C CA . PHE A 1 146 ? 29.413 -16.360 -34.704 1.00 79.06 146 PHE A CA 1
ATOM 1202 C C . PHE A 1 146 ? 28.661 -15.205 -34.053 1.00 79.06 146 PHE A C 1
ATOM 1204 O O . PHE A 1 146 ? 29.078 -14.061 -34.201 1.00 79.06 146 PHE A O 1
ATOM 1211 N N . ARG A 1 147 ? 27.629 -15.501 -33.252 1.00 76.00 147 ARG A N 1
ATOM 1212 C CA . ARG A 1 147 ? 26.884 -14.497 -32.478 1.00 76.00 147 ARG A CA 1
ATOM 1213 C C . ARG A 1 147 ? 27.788 -13.666 -31.557 1.00 76.00 147 ARG A C 1
ATOM 1215 O O . ARG A 1 147 ? 27.622 -12.456 -31.465 1.00 76.00 147 ARG A O 1
ATOM 1222 N N . ALA A 1 148 ? 28.756 -14.297 -30.895 1.00 72.50 148 ALA A N 1
ATOM 1223 C CA . ALA A 1 148 ? 29.691 -13.627 -29.991 1.00 72.50 148 ALA A CA 1
ATOM 1224 C C . ALA A 1 148 ? 30.861 -12.928 -30.713 1.00 72.50 148 ALA A C 1
ATOM 1226 O O . ALA A 1 148 ? 31.615 -12.180 -30.086 1.00 72.50 148 ALA A O 1
ATOM 1227 N N . HIS A 1 149 ? 31.037 -13.148 -32.021 1.00 82.19 149 HIS A N 1
ATOM 1228 C CA . HIS A 1 149 ? 32.170 -12.602 -32.760 1.00 82.19 149 HIS A CA 1
ATOM 1229 C C . HIS A 1 149 ? 32.052 -11.067 -32.891 1.00 82.19 149 HIS A C 1
ATOM 1231 O O . HIS A 1 149 ? 31.031 -10.584 -33.387 1.00 82.19 149 HIS A O 1
ATOM 1237 N N . PRO A 1 150 ? 33.075 -10.268 -32.513 1.00 82.06 150 PRO A N 1
ATOM 1238 C CA . PRO A 1 150 ? 33.010 -8.802 -32.547 1.00 82.06 150 PRO A CA 1
ATOM 1239 C C . PRO A 1 150 ? 32.580 -8.226 -33.899 1.00 82.06 150 PRO A C 1
ATOM 1241 O O . PRO A 1 150 ? 31.637 -7.447 -33.946 1.00 82.06 150 PRO A O 1
ATOM 1244 N N . ALA A 1 151 ? 33.180 -8.697 -34.998 1.00 84.62 151 ALA A N 1
ATOM 1245 C CA . ALA A 1 151 ? 32.826 -8.225 -36.338 1.00 84.62 151 ALA A CA 1
ATOM 1246 C C . ALA A 1 151 ? 31.372 -8.544 -36.729 1.00 84.62 151 ALA A C 1
ATOM 1248 O O . ALA A 1 151 ? 30.769 -7.799 -37.491 1.00 84.62 151 ALA A O 1
ATOM 1249 N N . MET A 1 152 ? 30.797 -9.636 -36.209 1.00 82.50 152 MET A N 1
ATOM 1250 C CA . MET A 1 152 ? 29.413 -10.003 -36.515 1.00 82.50 152 MET A CA 1
ATOM 1251 C C . MET A 1 152 ? 28.428 -9.105 -35.766 1.00 82.50 152 MET A C 1
ATOM 1253 O O . MET A 1 152 ? 27.436 -8.660 -36.335 1.00 82.50 152 MET A O 1
ATOM 1257 N N . ARG A 1 153 ? 28.741 -8.802 -34.503 1.00 80.69 153 ARG A N 1
ATOM 1258 C CA . ARG A 1 153 ? 27.977 -7.878 -33.658 1.00 80.69 153 ARG A CA 1
ATOM 1259 C C . ARG A 1 153 ? 28.004 -6.455 -34.184 1.00 80.69 153 ARG A C 1
ATOM 1261 O O . ARG A 1 153 ? 26.970 -5.806 -34.230 1.00 80.69 153 ARG A O 1
ATOM 1268 N N . GLU A 1 154 ? 29.174 -6.004 -34.622 1.00 84.94 154 GLU A N 1
ATOM 1269 C CA . GLU A 1 154 ? 29.336 -4.693 -35.241 1.00 84.94 154 GLU A CA 1
ATOM 1270 C C . GLU A 1 154 ? 28.587 -4.601 -36.571 1.00 84.94 154 GLU A C 1
ATOM 1272 O O . GLU A 1 154 ? 27.862 -3.639 -36.793 1.00 84.94 154 GLU A O 1
ATOM 1277 N N . PHE A 1 155 ? 28.691 -5.631 -37.417 1.00 86.56 155 PHE A N 1
ATOM 1278 C CA . PHE A 1 155 ? 28.018 -5.661 -38.714 1.00 86.56 155 PHE A CA 1
ATOM 1279 C C . PHE A 1 155 ? 26.488 -5.657 -38.606 1.00 86.56 155 PHE A C 1
ATOM 1281 O O . PHE A 1 155 ? 25.830 -4.952 -39.365 1.00 86.56 155 PHE A O 1
ATOM 1288 N N . PHE A 1 156 ? 25.922 -6.440 -37.682 1.00 85.44 156 PHE A N 1
ATOM 1289 C CA . PHE A 1 156 ? 24.471 -6.496 -37.472 1.00 85.44 156 PHE A CA 1
ATOM 1290 C C . PHE A 1 156 ? 23.940 -5.461 -36.489 1.00 85.44 156 PHE A C 1
ATOM 1292 O O . PHE A 1 156 ? 22.728 -5.368 -36.337 1.00 85.44 156 PHE A O 1
ATOM 1299 N N . GLU A 1 157 ? 24.821 -4.710 -35.827 1.00 88.25 157 GLU A N 1
ATOM 1300 C CA . GLU A 1 157 ? 24.451 -3.792 -34.752 1.00 88.25 157 GLU A CA 1
ATOM 1301 C C . GLU A 1 157 ? 23.627 -4.499 -33.661 1.00 88.25 157 GLU A C 1
ATOM 1303 O O . GLU A 1 157 ? 22.542 -4.067 -33.280 1.00 88.25 157 GLU A O 1
ATOM 1308 N N . VAL A 1 158 ? 24.160 -5.620 -33.167 1.00 86.00 158 VAL A N 1
ATOM 1309 C CA . VAL A 1 158 ? 23.536 -6.460 -32.132 1.00 86.00 158 VAL A CA 1
ATOM 1310 C C . VAL A 1 158 ? 24.481 -6.719 -30.965 1.00 86.00 158 VAL A C 1
ATOM 1312 O O . VAL A 1 158 ? 25.707 -6.707 -31.095 1.00 86.00 158 VAL A O 1
ATOM 1315 N N . SER A 1 159 ? 23.908 -7.051 -29.817 1.00 83.81 159 SER A N 1
ATOM 1316 C CA . SER A 1 159 ? 24.609 -7.355 -28.578 1.00 83.81 159 SER A CA 1
ATOM 1317 C C . SER A 1 159 ? 24.010 -8.555 -27.859 1.00 83.81 159 SER A C 1
ATOM 1319 O O . SER A 1 159 ? 23.079 -9.192 -28.343 1.00 83.81 159 SER A O 1
ATOM 1321 N N . CYS A 1 160 ? 24.542 -8.887 -26.678 1.00 75.81 160 CYS A N 1
ATOM 1322 C CA . CYS A 1 160 ? 23.942 -9.916 -25.829 1.00 75.81 160 CYS A CA 1
ATOM 1323 C C . CYS A 1 160 ? 22.465 -9.622 -25.523 1.00 75.81 160 CYS A C 1
ATOM 1325 O O . CYS A 1 160 ? 21.670 -10.556 -25.509 1.00 75.81 160 CYS A O 1
ATOM 1327 N N . LEU A 1 161 ? 22.083 -8.347 -25.370 1.00 76.94 161 LEU A N 1
ATOM 1328 C CA . LEU A 1 161 ? 20.711 -7.940 -25.059 1.00 76.94 161 LEU A CA 1
ATOM 1329 C C . LEU A 1 161 ? 19.727 -8.155 -26.215 1.00 76.94 161 LEU A C 1
ATOM 1331 O O . LEU A 1 161 ? 18.519 -8.147 -25.982 1.00 76.94 161 LEU A O 1
ATOM 1335 N N . SER A 1 162 ? 20.201 -8.318 -27.453 1.00 82.06 162 SER A N 1
ATOM 1336 C CA . SER A 1 162 ? 19.331 -8.567 -28.612 1.00 82.06 162 SER A CA 1
ATOM 1337 C C . SER A 1 162 ? 18.802 -10.004 -28.650 1.00 82.06 162 SER A C 1
ATOM 1339 O O . SER A 1 162 ? 17.870 -10.290 -29.393 1.00 82.06 162 SER A O 1
ATOM 1341 N N . PHE A 1 163 ? 19.398 -10.915 -27.872 1.00 75.81 163 PHE A N 1
ATOM 1342 C CA . PHE A 1 163 ? 19.086 -12.348 -27.900 1.00 75.81 163 PHE A CA 1
ATOM 1343 C C . PHE A 1 163 ? 18.478 -12.872 -26.595 1.00 75.81 163 PHE A C 1
ATOM 1345 O O . PHE A 1 163 ? 18.262 -14.077 -26.471 1.00 75.81 163 PHE A O 1
ATOM 1352 N N . ILE A 1 164 ? 18.219 -11.998 -25.620 1.00 67.31 164 ILE A N 1
ATOM 1353 C CA . ILE A 1 164 ? 17.566 -12.380 -24.365 1.00 67.31 164 ILE A CA 1
ATOM 1354 C C . ILE A 1 164 ? 16.059 -12.430 -24.609 1.00 67.31 164 ILE A C 1
ATOM 1356 O O . ILE A 1 164 ? 15.435 -11.420 -24.930 1.00 67.31 164 ILE A O 1
ATOM 1360 N N . HIS A 1 165 ? 15.480 -13.618 -24.451 1.00 59.22 165 HIS A N 1
ATOM 1361 C CA . HIS A 1 165 ? 14.045 -13.820 -24.597 1.00 59.22 165 HIS A CA 1
ATOM 1362 C C . HIS A 1 165 ? 13.288 -13.079 -23.483 1.00 59.22 165 HIS A C 1
ATOM 1364 O O . HIS A 1 165 ? 13.624 -13.226 -22.310 1.00 59.22 165 HIS A O 1
ATOM 1370 N N . GLY A 1 166 ? 12.273 -12.291 -23.844 1.00 53.94 166 GLY A N 1
ATOM 1371 C CA . GLY A 1 166 ? 11.496 -11.474 -22.902 1.00 53.94 166 GLY A CA 1
ATOM 1372 C C . GLY A 1 166 ? 12.010 -10.043 -22.716 1.00 53.94 166 GLY A C 1
ATOM 1373 O O . GLY A 1 166 ? 11.276 -9.214 -22.192 1.00 53.94 166 GLY A O 1
ATOM 1374 N N . LEU A 1 167 ? 13.215 -9.709 -23.199 1.00 64.31 167 LEU A N 1
ATOM 1375 C CA . LEU A 1 167 ? 13.571 -8.304 -23.390 1.00 64.31 167 LEU A CA 1
ATOM 1376 C C . LEU A 1 167 ? 12.941 -7.777 -24.677 1.00 64.31 167 LEU A C 1
ATOM 1378 O O . LEU A 1 167 ? 12.832 -8.480 -25.683 1.00 64.31 167 LEU A O 1
ATOM 1382 N N . SER A 1 168 ? 12.585 -6.497 -24.639 1.00 68.81 168 SER A N 1
ATOM 1383 C CA . SER A 1 168 ? 12.084 -5.762 -25.793 1.00 68.81 168 SER A CA 1
ATOM 1384 C C . SER A 1 168 ? 13.080 -5.829 -26.964 1.00 68.81 168 SER A C 1
ATOM 1386 O O . SER A 1 168 ? 14.303 -5.920 -26.767 1.00 68.81 168 SER A O 1
ATOM 1388 N N . VAL A 1 169 ? 12.571 -5.795 -28.198 1.00 79.44 169 VAL A N 1
ATOM 1389 C CA . VAL A 1 169 ? 13.423 -5.832 -29.395 1.00 79.44 169 VAL A CA 1
ATOM 1390 C C . VAL A 1 169 ? 14.307 -4.585 -29.415 1.00 79.44 169 VAL A C 1
ATOM 1392 O O . VAL A 1 169 ? 13.863 -3.479 -29.116 1.00 79.44 169 VAL A O 1
ATOM 1395 N N . SER A 1 170 ? 15.588 -4.760 -29.738 1.00 84.12 170 SER A N 1
ATOM 1396 C CA . SER A 1 170 ? 16.487 -3.617 -29.900 1.00 84.12 170 SER A CA 1
ATOM 1397 C C . SER A 1 170 ? 16.118 -2.832 -31.154 1.00 84.12 170 SER A C 1
ATOM 1399 O O . SER A 1 170 ? 16.041 -3.402 -32.240 1.00 84.12 170 SER A O 1
ATOM 1401 N N . ARG A 1 171 ? 15.929 -1.519 -31.015 1.00 86.81 171 ARG A N 1
ATOM 1402 C CA . ARG A 1 171 ? 15.599 -0.621 -32.136 1.00 86.81 171 ARG A CA 1
ATOM 1403 C C . ARG A 1 171 ? 16.834 -0.250 -32.937 1.00 86.81 171 ARG A C 1
ATOM 1405 O O . ARG A 1 171 ? 16.864 -0.342 -34.158 1.00 86.81 171 ARG A O 1
ATOM 1412 N N . LYS A 1 172 ? 17.874 0.148 -32.208 1.00 91.06 172 LYS A N 1
ATOM 1413 C CA . LYS A 1 172 ? 19.180 0.524 -32.734 1.00 91.06 172 LYS A CA 1
ATOM 1414 C C . LYS A 1 172 ? 20.229 0.170 -31.703 1.00 91.06 172 LYS A C 1
ATOM 1416 O O . LYS A 1 172 ? 20.061 0.471 -30.520 1.00 91.06 172 LYS A O 1
ATOM 1421 N N . GLU A 1 173 ? 21.330 -0.403 -32.159 1.00 92.00 173 GLU A N 1
ATOM 1422 C CA . GLU A 1 173 ? 22.536 -0.513 -31.351 1.00 92.00 173 GLU A CA 1
ATOM 1423 C C . GLU A 1 173 ? 23.738 0.033 -32.110 1.00 92.00 173 GLU A C 1
ATOM 1425 O O . GLU A 1 173 ? 23.670 0.285 -33.313 1.00 92.00 173 GLU A O 1
ATOM 1430 N N . GLY A 1 174 ? 24.841 0.270 -31.416 1.00 90.31 174 GLY A N 1
ATOM 1431 C CA . GLY A 1 174 ? 26.090 0.642 -32.064 1.00 90.31 174 GLY A CA 1
ATOM 1432 C C . GLY A 1 174 ? 26.913 1.623 -31.258 1.00 90.31 174 GLY A C 1
ATOM 1433 O O . GLY A 1 174 ? 26.580 1.995 -30.131 1.00 90.31 174 GLY A O 1
ATOM 1434 N N . HIS A 1 175 ? 28.023 2.041 -31.853 1.00 87.69 175 HIS A N 1
ATOM 1435 C CA . HIS A 1 175 ? 28.970 2.912 -31.187 1.00 87.69 175 HIS A CA 1
ATOM 1436 C C . HIS A 1 175 ? 28.548 4.387 -31.221 1.00 87.69 175 HIS A C 1
ATOM 1438 O O . HIS A 1 175 ? 28.245 4.937 -32.278 1.00 87.69 175 HIS A O 1
ATOM 1444 N N . LEU A 1 176 ? 28.632 5.043 -30.063 1.00 88.50 176 LEU A N 1
ATOM 1445 C CA . LEU A 1 176 ? 28.643 6.498 -29.921 1.00 88.50 176 LEU A CA 1
ATOM 1446 C C . LEU A 1 176 ? 29.905 6.918 -29.165 1.00 88.50 176 LEU A C 1
ATOM 1448 O O . LEU A 1 176 ? 30.325 6.262 -28.204 1.00 88.50 176 LEU A O 1
ATOM 1452 N N . LEU A 1 177 ? 30.509 8.030 -29.576 1.00 85.62 177 LEU A N 1
ATOM 1453 C CA . LEU A 1 177 ? 31.604 8.662 -28.843 1.00 85.62 177 LEU A CA 1
ATOM 1454 C C . LEU A 1 177 ? 31.008 9.467 -27.687 1.00 85.62 177 LEU A C 1
ATOM 1456 O O . LEU A 1 177 ? 30.604 10.614 -27.869 1.00 85.62 177 LEU A O 1
ATOM 1460 N N . LYS A 1 178 ? 30.916 8.858 -26.501 1.00 81.12 178 LYS A N 1
ATOM 1461 C CA . LYS A 1 178 ? 30.386 9.520 -25.302 1.00 81.12 178 LYS A CA 1
ATOM 1462 C C . LYS A 1 178 ? 31.432 10.490 -24.750 1.00 81.12 178 LYS A C 1
ATOM 1464 O O . LYS A 1 178 ? 32.549 10.067 -24.442 1.00 81.12 178 LYS A O 1
ATOM 1469 N N . GLN A 1 179 ? 31.050 11.747 -24.552 1.00 70.31 179 GLN A N 1
ATOM 1470 C CA . GLN A 1 179 ? 31.839 12.700 -23.771 1.00 70.31 179 GLN A CA 1
ATOM 1471 C C . GLN A 1 179 ? 31.809 12.291 -22.281 1.00 70.31 179 GLN A C 1
ATOM 1473 O O . GLN A 1 179 ? 30.746 11.955 -21.756 1.00 70.31 179 GLN A O 1
ATOM 1478 N N . SER A 1 180 ? 32.953 12.217 -21.593 1.00 57.50 180 SER A N 1
ATOM 1479 C CA . SER A 1 180 ? 32.979 11.810 -20.177 1.00 57.50 180 SER A CA 1
ATOM 1480 C C . SER A 1 180 ? 32.483 12.918 -19.245 1.00 57.50 180 SER A C 1
ATOM 1482 O O . SER A 1 180 ? 32.782 14.084 -19.477 1.00 57.50 180 SER A O 1
ATOM 1484 N N . ASP A 1 181 ? 31.807 12.533 -18.159 1.00 49.78 181 ASP A N 1
ATOM 1485 C CA . ASP A 1 181 ? 31.081 13.424 -17.234 1.00 49.78 181 ASP A CA 1
ATOM 1486 C C . ASP A 1 181 ? 31.974 14.247 -16.267 1.00 49.78 181 ASP A C 1
ATOM 1488 O O . ASP A 1 181 ? 31.483 14.765 -15.262 1.00 49.78 181 ASP A O 1
ATOM 1492 N N . ASP A 1 182 ? 33.277 14.399 -16.535 1.00 40.50 182 ASP A N 1
ATOM 1493 C CA . ASP A 1 182 ? 34.194 15.082 -15.613 1.00 40.50 182 ASP A CA 1
ATOM 1494 C C . ASP A 1 182 ? 34.349 16.586 -15.891 1.00 40.50 182 ASP A C 1
ATOM 1496 O O . ASP A 1 182 ? 34.694 17.051 -16.977 1.00 40.50 182 ASP A O 1
ATOM 1500 N N . ARG A 1 183 ? 34.112 17.346 -14.821 1.00 40.34 183 ARG A N 1
ATOM 1501 C CA . ARG A 1 183 ? 34.288 18.790 -14.662 1.00 40.34 183 ARG A CA 1
ATOM 1502 C C . ARG A 1 183 ? 35.715 19.251 -15.001 1.00 40.34 183 ARG A C 1
ATOM 1504 O O . ARG A 1 183 ? 36.584 19.223 -14.135 1.00 40.34 183 ARG A O 1
ATOM 1511 N N . CYS A 1 184 ? 35.915 19.888 -16.152 1.00 35.06 184 CYS A N 1
ATOM 1512 C CA . CYS A 1 184 ? 36.971 20.901 -16.326 1.00 35.06 184 CYS A CA 1
ATOM 1513 C C . CYS A 1 184 ? 36.523 22.268 -15.764 1.00 35.06 184 CYS A C 1
ATOM 1515 O O . CYS A 1 184 ? 36.599 23.293 -16.434 1.00 35.06 184 CYS A O 1
ATOM 1517 N N . SER A 1 185 ? 36.028 22.301 -14.523 1.00 36.44 185 SER A N 1
ATOM 1518 C CA . SER A 1 185 ? 35.628 23.535 -13.827 1.00 36.44 185 SER A CA 1
ATOM 1519 C C . SER A 1 185 ? 36.495 23.796 -12.590 1.00 36.44 185 SER A C 1
ATOM 1521 O O . SER A 1 185 ? 35.985 24.111 -11.514 1.00 36.44 185 SER A O 1
ATOM 1523 N N . GLY A 1 186 ? 37.812 23.633 -12.715 1.00 34.69 186 GLY A N 1
ATOM 1524 C CA . GLY A 1 186 ? 38.748 23.901 -11.627 1.00 34.69 186 GLY A CA 1
ATOM 1525 C C . GLY A 1 186 ? 40.178 24.072 -12.126 1.00 34.69 186 GLY A C 1
ATOM 1526 O O . GLY A 1 186 ? 40.809 23.103 -12.516 1.00 34.69 186 GLY A O 1
ATOM 1527 N N . GLN A 1 187 ? 40.679 25.309 -12.051 1.00 36.41 187 GLN A N 1
ATOM 1528 C CA . GLN A 1 187 ? 42.076 25.713 -12.271 1.00 36.41 187 GLN A CA 1
ATOM 1529 C C . GLN A 1 187 ? 42.620 25.632 -13.706 1.00 36.41 187 GLN A C 1
ATOM 1531 O O . GLN A 1 187 ? 43.657 25.031 -13.964 1.00 36.41 187 GLN A O 1
ATOM 1536 N N . HIS A 1 188 ? 42.025 26.405 -14.613 1.00 34.50 188 HIS A N 1
ATOM 1537 C CA . HIS A 1 188 ? 42.806 27.001 -15.697 1.00 34.50 188 HIS A CA 1
ATOM 1538 C C . HIS A 1 188 ? 43.071 28.464 -15.341 1.00 34.50 188 HIS A C 1
ATOM 1540 O O . HIS A 1 188 ? 42.205 29.326 -15.465 1.00 34.50 188 HIS A O 1
ATOM 1546 N N . THR A 1 189 ? 44.268 28.746 -14.824 1.00 34.19 189 THR A N 1
ATOM 1547 C CA . THR A 1 189 ? 44.778 30.118 -14.768 1.00 34.19 189 THR A CA 1
ATOM 1548 C C . THR A 1 189 ? 44.935 30.648 -16.197 1.00 34.19 189 THR A C 1
ATOM 1550 O O . THR A 1 189 ? 45.152 29.876 -17.137 1.00 34.19 189 THR A O 1
ATOM 1553 N N . LEU A 1 190 ? 44.817 31.973 -16.342 1.00 36.72 190 LEU A N 1
ATOM 1554 C CA . LEU A 1 190 ? 44.723 32.782 -17.574 1.00 36.72 190 LEU A CA 1
ATOM 1555 C C . LEU A 1 190 ? 45.834 32.592 -18.641 1.00 36.72 190 LEU A C 1
ATOM 1557 O O . LEU A 1 190 ? 45.888 33.354 -19.598 1.00 36.72 190 LEU A O 1
ATOM 1561 N N . PHE A 1 191 ? 46.702 31.587 -18.517 1.00 36.22 191 PHE A N 1
ATOM 1562 C CA . PHE A 1 191 ? 47.802 31.292 -19.441 1.00 36.22 191 PHE A CA 1
ATOM 1563 C C . PHE A 1 191 ? 47.752 29.898 -20.097 1.00 36.22 191 PHE A C 1
ATOM 1565 O O . PHE A 1 191 ? 48.674 29.554 -20.830 1.00 36.22 191 PHE A O 1
ATOM 1572 N N . SER A 1 192 ? 46.695 29.097 -19.890 1.00 35.81 192 SER A N 1
ATOM 1573 C CA . SER A 1 192 ? 46.575 27.747 -20.494 1.00 35.81 192 SER A CA 1
ATOM 1574 C C . SER A 1 192 ? 45.434 27.571 -21.508 1.00 35.81 192 SER A C 1
ATOM 1576 O O . SER A 1 192 ? 45.267 26.488 -22.065 1.00 35.81 192 SER A O 1
ATOM 1578 N N . SER A 1 193 ? 44.693 28.633 -21.829 1.00 35.88 193 SER A N 1
ATOM 1579 C CA . SER A 1 193 ? 43.537 28.602 -22.742 1.00 35.88 193 SER A CA 1
ATOM 1580 C C . SER A 1 193 ? 43.869 28.382 -24.228 1.00 35.88 193 SER A C 1
ATOM 1582 O O . SER A 1 193 ? 42.952 28.304 -25.032 1.00 35.88 193 SER A O 1
ATOM 1584 N N . PHE A 1 194 ? 45.145 28.234 -24.603 1.00 38.16 194 PHE A N 1
ATOM 1585 C CA . PHE A 1 194 ? 45.565 27.971 -25.990 1.00 38.16 194 PHE A CA 1
ATOM 1586 C C . PHE A 1 194 ? 46.029 26.529 -26.257 1.00 38.16 194 PHE A C 1
ATOM 1588 O O . PHE A 1 194 ? 46.364 26.205 -27.390 1.00 38.16 194 PHE A O 1
ATOM 1595 N N . PHE A 1 195 ? 46.045 25.651 -25.245 1.00 34.62 195 PHE A N 1
ATOM 1596 C CA . PHE A 1 195 ? 46.523 24.264 -25.392 1.00 34.62 195 PHE A CA 1
ATOM 1597 C C . PHE A 1 195 ? 45.464 23.190 -25.087 1.00 34.62 195 PHE A C 1
ATOM 1599 O O . PHE A 1 195 ? 45.789 22.005 -25.084 1.00 34.62 195 PHE A O 1
ATOM 1606 N N . CYS A 1 196 ? 44.198 23.572 -24.879 1.00 38.59 196 CYS A N 1
ATOM 1607 C CA . CYS A 1 196 ? 43.092 22.618 -24.718 1.00 38.59 196 CYS A CA 1
ATOM 1608 C C . CYS A 1 196 ? 42.341 22.314 -26.032 1.00 38.59 196 CYS A C 1
ATOM 1610 O O . CYS A 1 196 ? 41.401 21.537 -26.023 1.00 38.59 196 CYS A O 1
ATOM 1612 N N . ASP A 1 197 ? 42.772 22.856 -27.176 1.00 37.53 197 ASP A N 1
ATOM 1613 C CA . ASP A 1 197 ? 42.285 22.398 -28.494 1.00 37.53 197 ASP A CA 1
ATOM 1614 C C . ASP A 1 197 ? 42.963 21.091 -28.947 1.00 37.53 197 ASP A C 1
ATOM 1616 O O . ASP A 1 197 ? 42.550 20.472 -29.923 1.00 37.53 197 ASP A O 1
ATOM 1620 N N . SER A 1 198 ? 44.008 20.652 -28.234 1.00 38.16 198 SER A N 1
ATOM 1621 C CA . SER A 1 198 ? 44.798 19.460 -28.569 1.00 38.16 198 SER A CA 1
ATOM 1622 C C . SER A 1 198 ? 44.699 18.342 -27.525 1.00 38.16 198 SER A C 1
ATOM 1624 O O . SER A 1 198 ? 45.443 17.363 -27.612 1.00 38.16 198 SER A O 1
ATOM 1626 N N . CYS A 1 199 ? 43.810 18.463 -26.533 1.00 36.06 199 CYS A N 1
ATOM 1627 C CA . CYS A 1 199 ? 43.513 17.347 -25.643 1.00 36.06 199 CYS A CA 1
ATOM 1628 C C . CYS A 1 199 ? 42.478 16.441 -26.334 1.00 36.06 199 CYS A C 1
ATOM 1630 O O . CYS A 1 199 ? 41.297 16.753 -26.424 1.00 36.06 199 CYS A O 1
ATOM 1632 N N . GLU A 1 200 ? 42.909 15.261 -26.782 1.00 39.06 200 GLU A N 1
ATOM 1633 C CA . GLU A 1 200 ? 42.028 14.109 -27.058 1.00 39.06 200 GLU A CA 1
ATOM 1634 C C . GLU A 1 200 ? 41.468 13.501 -25.755 1.00 39.06 200 GLU A C 1
ATOM 1636 O O . GLU A 1 200 ? 41.035 12.349 -25.697 1.00 39.06 200 GLU A O 1
ATOM 1641 N N . CYS A 1 201 ? 41.513 14.255 -24.660 1.00 40.31 201 CYS A N 1
ATOM 1642 C CA . CYS A 1 201 ? 41.027 13.811 -23.382 1.00 40.31 201 CYS A CA 1
ATOM 1643 C C . CYS A 1 201 ? 39.502 13.970 -23.367 1.00 40.31 201 CYS A C 1
ATOM 1645 O O . CYS A 1 201 ? 38.990 15.067 -23.557 1.00 40.31 201 CYS A O 1
ATOM 1647 N N . HIS A 1 202 ? 38.801 12.847 -23.144 1.00 51.25 202 HIS A N 1
ATOM 1648 C CA . HIS A 1 202 ? 37.396 12.744 -22.711 1.00 51.25 202 HIS A CA 1
ATOM 1649 C C . HIS A 1 202 ? 36.308 12.314 -23.720 1.00 51.25 202 HIS A C 1
ATOM 1651 O O . HIS A 1 202 ? 35.133 12.441 -23.389 1.00 51.25 202 HIS A O 1
ATOM 1657 N N . HIS A 1 203 ? 36.625 11.698 -24.870 1.00 60.25 203 HIS A N 1
ATOM 1658 C CA . HIS A 1 203 ? 35.620 10.960 -25.668 1.00 60.25 203 HIS A CA 1
ATOM 1659 C C . HIS A 1 203 ? 35.911 9.457 -25.667 1.00 60.25 203 HIS A C 1
ATOM 1661 O O . HIS A 1 203 ? 36.927 9.003 -26.185 1.00 60.25 203 HIS A O 1
ATOM 1667 N N . GLY A 1 204 ? 35.023 8.668 -25.063 1.00 70.56 204 GLY A N 1
ATOM 1668 C CA . GLY A 1 204 ? 35.122 7.212 -25.061 1.00 70.56 204 GLY A CA 1
ATOM 1669 C C . GLY A 1 204 ? 34.148 6.609 -26.060 1.00 70.56 204 GLY A C 1
ATOM 1670 O O . GLY A 1 204 ? 32.949 6.861 -25.963 1.00 70.56 204 GLY A O 1
ATOM 1671 N N . LEU A 1 205 ? 34.635 5.766 -26.971 1.00 83.25 205 LEU A N 1
ATOM 1672 C CA . LEU A 1 205 ? 33.758 4.951 -27.808 1.00 83.25 205 LEU A CA 1
ATOM 1673 C C . LEU A 1 205 ? 32.996 3.967 -26.914 1.00 83.25 205 LEU A C 1
ATOM 1675 O O . LEU A 1 205 ? 33.605 3.229 -26.131 1.00 83.25 205 LEU A O 1
ATOM 1679 N N . LYS A 1 206 ? 31.667 3.986 -26.986 1.00 87.12 206 LYS A N 1
ATOM 1680 C CA . LYS A 1 206 ? 30.807 3.099 -26.203 1.00 87.12 206 LYS A CA 1
ATOM 1681 C C . LYS A 1 206 ? 29.691 2.522 -27.051 1.00 87.12 206 LYS A C 1
ATOM 1683 O O . LYS A 1 206 ? 29.185 3.208 -27.931 1.00 87.12 206 LYS A O 1
ATOM 1688 N N . TRP A 1 207 ? 29.285 1.296 -26.740 1.00 88.56 207 TRP A N 1
AT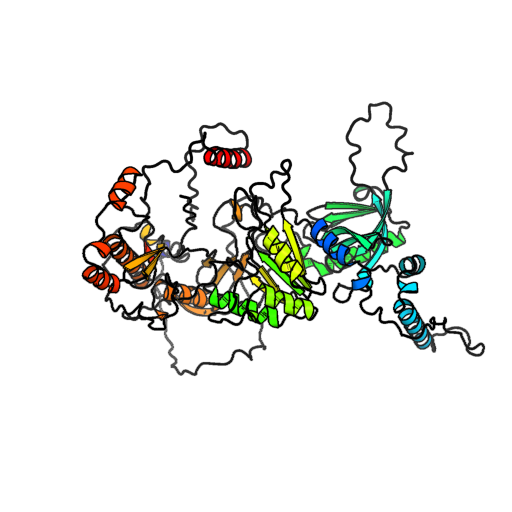OM 1689 C CA . TRP A 1 207 ? 28.159 0.645 -27.394 1.00 88.56 207 TRP A CA 1
ATOM 1690 C C . TRP A 1 207 ? 26.866 0.994 -26.667 1.00 88.56 207 TRP A C 1
ATOM 1692 O O . TRP A 1 207 ? 26.729 0.701 -25.480 1.00 88.56 207 TRP A O 1
ATOM 1702 N N . PHE A 1 208 ? 25.937 1.633 -27.363 1.00 91.31 208 PHE A N 1
ATOM 1703 C CA . PHE A 1 208 ? 24.610 1.936 -26.847 1.00 91.31 208 PHE A CA 1
ATOM 1704 C C . PHE A 1 208 ? 23.568 1.032 -27.494 1.00 91.31 208 PHE A C 1
ATOM 1706 O O . PHE A 1 208 ? 23.730 0.600 -28.632 1.00 91.31 208 PHE A O 1
ATOM 1713 N N . VAL A 1 209 ? 22.500 0.766 -26.753 1.00 90.69 209 VAL A N 1
ATOM 1714 C CA . VAL A 1 209 ? 21.347 -0.036 -27.154 1.00 90.69 209 VAL A CA 1
ATOM 1715 C C . VAL A 1 209 ? 20.096 0.770 -26.830 1.00 90.69 209 VAL A C 1
ATOM 1717 O O . VAL A 1 209 ? 19.905 1.184 -25.685 1.00 90.69 209 VAL A O 1
ATOM 1720 N N . ILE A 1 210 ? 19.256 0.995 -27.835 1.00 91.31 210 ILE A N 1
ATOM 1721 C CA . ILE A 1 210 ? 17.922 1.574 -27.677 1.00 91.31 210 ILE A CA 1
ATOM 1722 C C . ILE A 1 210 ? 16.917 0.431 -27.555 1.00 91.31 210 ILE A C 1
ATOM 1724 O O . ILE A 1 210 ? 16.782 -0.383 -28.474 1.00 91.31 210 ILE A O 1
ATOM 1728 N N . LYS A 1 211 ? 16.215 0.393 -26.425 1.00 87.31 211 LYS A N 1
ATOM 1729 C CA . LYS A 1 211 ? 15.078 -0.490 -26.149 1.00 87.31 211 LYS A CA 1
ATOM 1730 C C . LYS A 1 211 ? 13.777 0.318 -26.159 1.00 87.31 211 LYS A C 1
ATOM 1732 O O . LYS A 1 211 ? 13.789 1.510 -26.454 1.00 87.31 211 LYS A O 1
ATOM 1737 N N . ASP A 1 212 ? 12.660 -0.332 -25.853 1.00 82.62 212 ASP A N 1
ATOM 1738 C CA . ASP A 1 212 ? 11.319 0.260 -25.986 1.00 82.62 212 ASP A CA 1
ATOM 1739 C C . ASP A 1 212 ? 10.962 1.268 -24.890 1.00 82.62 212 ASP A C 1
ATOM 1741 O O . ASP A 1 212 ? 10.052 2.069 -25.069 1.00 82.62 212 ASP A O 1
ATOM 1745 N N . SER A 1 213 ? 11.686 1.258 -23.772 1.00 78.94 213 SER A N 1
ATOM 1746 C CA . SER A 1 213 ? 11.444 2.160 -22.637 1.00 78.94 213 SER A CA 1
ATOM 1747 C C . SER A 1 213 ? 12.723 2.734 -22.026 1.00 78.94 213 SER A C 1
ATOM 1749 O O . SER A 1 213 ? 12.669 3.491 -21.055 1.00 78.94 213 SER A O 1
ATOM 1751 N N . TYR A 1 214 ? 13.891 2.390 -22.576 1.00 86.75 214 TYR A N 1
ATOM 1752 C CA . TYR A 1 214 ? 15.172 2.841 -22.050 1.00 86.75 214 TYR A CA 1
ATOM 1753 C C . TYR A 1 214 ? 16.296 2.795 -23.082 1.00 86.75 214 TYR A C 1
ATOM 1755 O O . TYR A 1 214 ? 16.259 2.066 -24.074 1.00 86.75 214 TYR A O 1
ATOM 1763 N N . ILE A 1 215 ? 17.342 3.561 -22.798 1.00 89.44 215 ILE A N 1
ATOM 1764 C CA . ILE A 1 215 ? 18.625 3.517 -23.490 1.00 89.44 215 ILE A CA 1
ATOM 1765 C C . ILE A 1 215 ? 19.651 2.987 -22.518 1.00 89.44 215 ILE A C 1
ATOM 1767 O O . ILE A 1 215 ? 19.634 3.319 -21.334 1.00 89.44 215 ILE A O 1
ATOM 1771 N N . VAL A 1 216 ? 20.567 2.173 -23.016 1.00 88.50 216 VAL A N 1
ATOM 1772 C CA . VAL A 1 216 ? 21.594 1.612 -22.164 1.00 88.50 216 VAL A CA 1
ATOM 1773 C C . VAL A 1 216 ? 22.932 1.520 -22.864 1.00 88.50 216 VAL A C 1
ATOM 1775 O O . VAL A 1 216 ? 23.015 1.302 -24.068 1.00 88.50 216 VAL A O 1
ATOM 1778 N N . ASN A 1 217 ? 23.995 1.707 -22.098 1.00 87.75 217 ASN A N 1
ATOM 1779 C CA . ASN A 1 217 ? 25.358 1.487 -22.533 1.00 87.75 217 ASN A CA 1
ATOM 1780 C C . ASN A 1 217 ? 25.779 0.075 -22.133 1.00 87.75 217 ASN A C 1
ATOM 1782 O O . ASN A 1 217 ? 25.522 -0.351 -21.017 1.00 87.75 217 ASN A O 1
ATOM 1786 N N . ILE A 1 218 ? 26.459 -0.662 -22.992 1.00 84.44 218 ILE A N 1
ATOM 1787 C CA . ILE A 1 218 ? 27.020 -1.960 -22.616 1.00 84.44 218 ILE A CA 1
ATOM 1788 C C . ILE A 1 218 ? 28.483 -2.017 -23.012 1.00 84.44 218 ILE A C 1
ATOM 1790 O O . ILE A 1 218 ? 28.913 -1.379 -23.977 1.00 84.44 218 ILE A O 1
ATOM 1794 N N . ARG A 1 219 ? 29.264 -2.814 -22.287 1.00 81.38 219 ARG A N 1
ATOM 1795 C CA . ARG A 1 219 ? 30.576 -3.236 -22.760 1.00 81.38 219 ARG A CA 1
ATOM 1796 C C . ARG A 1 219 ? 30.400 -4.527 -23.567 1.00 81.38 219 ARG A C 1
ATOM 1798 O O . ARG A 1 219 ? 30.028 -5.539 -22.977 1.00 81.38 219 ARG A O 1
ATOM 1805 N N . PRO A 1 220 ? 30.618 -4.537 -24.895 1.00 70.38 220 PRO A N 1
ATOM 1806 C CA . PRO A 1 220 ? 30.322 -5.719 -25.705 1.00 70.38 220 PRO A CA 1
ATOM 1807 C C . PRO A 1 220 ? 31.153 -6.950 -25.321 1.00 70.38 220 PRO A C 1
ATOM 1809 O O . PRO A 1 220 ? 30.684 -8.073 -25.435 1.00 70.38 220 PRO A O 1
ATOM 1812 N N . ASP A 1 221 ? 32.392 -6.771 -24.882 1.00 70.75 221 ASP A N 1
ATOM 1813 C CA . ASP A 1 221 ? 33.319 -7.833 -24.473 1.00 70.75 221 ASP A CA 1
ATOM 1814 C C . ASP A 1 221 ? 32.985 -8.445 -23.104 1.00 70.75 221 ASP A C 1
ATOM 1816 O O . ASP A 1 221 ? 32.985 -9.666 -22.982 1.00 70.75 221 ASP A O 1
ATOM 1820 N N . THR A 1 222 ? 32.692 -7.626 -22.090 1.00 72.81 222 THR A N 1
ATOM 1821 C CA . THR A 1 222 ? 32.382 -8.111 -20.732 1.00 72.81 222 THR A CA 1
ATOM 1822 C C . THR A 1 222 ? 30.892 -8.287 -20.477 1.00 72.81 222 THR A C 1
ATOM 1824 O O . THR A 1 222 ? 30.524 -8.752 -19.405 1.00 72.81 222 THR A O 1
ATOM 1827 N N . HIS A 1 223 ? 30.043 -7.879 -21.423 1.00 72.00 223 HIS A N 1
ATOM 1828 C CA . HIS A 1 223 ? 28.582 -7.823 -21.298 1.00 72.00 223 HIS A CA 1
ATOM 1829 C C . HIS A 1 223 ? 28.075 -6.963 -20.130 1.00 72.00 223 HIS A C 1
ATOM 1831 O O . HIS A 1 223 ? 26.899 -6.995 -19.781 1.00 72.00 223 HIS A O 1
ATOM 1837 N N . GLU A 1 224 ? 28.964 -6.162 -19.545 1.00 72.94 224 GLU A N 1
ATOM 1838 C CA . GLU A 1 224 ? 28.648 -5.305 -18.412 1.00 72.94 224 GLU A CA 1
ATOM 1839 C C . GLU A 1 224 ? 27.732 -4.184 -18.890 1.00 72.94 224 GLU A C 1
ATOM 1841 O O . GLU A 1 224 ? 28.076 -3.453 -19.825 1.00 72.94 224 GLU A O 1
ATOM 1846 N N . VAL A 1 225 ? 26.583 -4.030 -18.241 1.00 76.50 225 VAL A N 1
ATOM 1847 C CA . VAL A 1 225 ? 25.638 -2.971 -18.567 1.00 76.50 225 VAL A CA 1
ATOM 1848 C C . VAL A 1 225 ? 25.948 -1.748 -17.713 1.00 76.50 225 VAL A C 1
ATOM 1850 O O . VAL A 1 225 ? 26.234 -1.829 -16.521 1.00 76.50 225 VAL A O 1
ATOM 1853 N N . ARG A 1 226 ? 25.939 -0.586 -18.351 1.00 76.94 226 ARG A N 1
ATOM 1854 C CA . ARG A 1 226 ? 26.294 0.715 -17.799 1.00 76.94 226 ARG A CA 1
ATOM 1855 C C . ARG A 1 226 ? 25.265 1.744 -18.245 1.00 76.94 226 ARG A C 1
ATOM 1857 O O . ARG A 1 226 ? 24.615 1.591 -19.268 1.00 76.94 226 ARG A O 1
ATOM 1864 N N . PHE A 1 227 ? 25.168 2.844 -17.506 1.00 76.00 227 PHE A N 1
ATOM 1865 C CA . PHE A 1 227 ? 24.397 4.023 -17.925 1.00 76.00 227 PHE A CA 1
ATOM 1866 C C . PHE A 1 227 ? 22.982 3.697 -18.464 1.00 76.00 227 PHE A C 1
ATOM 1868 O O . PHE A 1 227 ? 22.664 4.001 -19.613 1.00 76.00 227 PHE A O 1
ATOM 1875 N N . PRO A 1 228 ? 22.138 3.017 -17.683 1.00 83.50 228 PRO A N 1
ATOM 1876 C CA . PRO A 1 228 ? 20.743 2.851 -18.048 1.00 83.50 228 PRO A CA 1
ATOM 1877 C C . PRO A 1 228 ? 20.006 4.177 -17.892 1.00 83.50 228 PRO A C 1
ATOM 1879 O O . PRO A 1 228 ? 20.194 4.893 -16.909 1.00 83.50 228 PRO A O 1
ATOM 1882 N N . MET A 1 229 ? 19.188 4.510 -18.877 1.00 86.56 229 MET A N 1
ATOM 1883 C CA . MET A 1 229 ? 18.475 5.770 -18.975 1.00 86.56 229 MET A CA 1
ATOM 1884 C C . MET A 1 229 ? 17.037 5.486 -19.373 1.00 86.56 229 MET A C 1
ATOM 1886 O O . MET A 1 229 ? 16.773 5.128 -20.518 1.00 86.56 229 MET A O 1
ATOM 1890 N N . LEU A 1 230 ? 16.124 5.623 -18.417 1.00 87.06 230 LEU A N 1
ATOM 1891 C CA . LEU A 1 230 ? 14.698 5.459 -18.665 1.00 87.06 230 LEU A CA 1
ATOM 1892 C C . LEU A 1 230 ? 14.159 6.616 -19.507 1.00 87.06 230 LEU A C 1
ATOM 1894 O O . LEU A 1 230 ? 14.612 7.760 -19.379 1.00 87.06 230 LEU A O 1
ATOM 1898 N N . VAL A 1 231 ? 13.171 6.298 -20.337 1.00 86.62 231 VAL A N 1
ATOM 1899 C CA . VAL A 1 231 ? 12.354 7.282 -21.040 1.00 86.62 231 VAL A CA 1
ATOM 1900 C C . VAL A 1 231 ? 11.305 7.807 -20.061 1.00 86.62 231 VAL A C 1
ATOM 1902 O O . VAL A 1 231 ? 10.310 7.144 -19.784 1.00 86.62 231 VAL A O 1
ATOM 1905 N N . ASP A 1 232 ? 11.577 8.977 -19.489 1.00 85.81 232 ASP A N 1
ATOM 1906 C CA . ASP A 1 232 ? 10.715 9.673 -18.531 1.00 85.81 232 ASP A CA 1
ATOM 1907 C C . ASP A 1 232 ? 10.238 11.030 -19.081 1.00 85.81 232 ASP A C 1
ATOM 1909 O O . ASP A 1 232 ? 10.539 11.413 -20.209 1.00 85.81 232 ASP A O 1
ATOM 1913 N N . ARG A 1 233 ? 9.512 11.809 -18.276 1.00 82.12 233 ARG A N 1
ATOM 1914 C CA . ARG A 1 233 ? 8.982 13.124 -18.693 1.00 82.12 233 ARG A CA 1
ATOM 1915 C C . ARG A 1 233 ? 10.053 14.188 -18.954 1.00 82.12 233 ARG A C 1
ATOM 1917 O O . ARG A 1 233 ? 9.775 15.228 -19.542 1.00 82.12 233 ARG A O 1
ATOM 1924 N N . GLY A 1 234 ? 11.262 13.976 -18.443 1.00 82.12 234 GLY A N 1
ATOM 1925 C CA . GLY A 1 234 ? 12.431 14.795 -18.737 1.00 82.12 234 GLY A CA 1
ATOM 1926 C C . GLY A 1 234 ? 13.165 14.323 -19.990 1.00 82.12 234 GLY A C 1
ATOM 1927 O O . GLY A 1 234 ? 14.183 14.926 -20.338 1.00 82.12 234 GLY A O 1
ATOM 1928 N N . PHE A 1 235 ? 12.693 13.249 -20.636 1.00 88.38 235 PHE A N 1
ATOM 1929 C CA . PHE A 1 235 ? 13.362 12.634 -21.766 1.00 88.38 235 PHE A CA 1
ATOM 1930 C C . PHE A 1 235 ? 13.351 13.562 -22.980 1.00 88.38 235 PHE A C 1
ATOM 1932 O O . PHE A 1 235 ? 12.307 13.874 -23.549 1.00 88.38 235 PHE A O 1
ATOM 1939 N N . GLN A 1 236 ? 14.530 14.029 -23.373 1.00 87.56 236 GLN A N 1
ATOM 1940 C CA . GLN A 1 236 ? 14.705 14.971 -24.471 1.00 87.56 236 GLN A CA 1
ATOM 1941 C C . GLN A 1 236 ? 15.909 14.581 -25.311 1.00 87.56 236 GLN A C 1
ATOM 1943 O O . GLN A 1 236 ? 16.941 14.153 -24.794 1.00 87.56 236 GLN A O 1
ATOM 1948 N N . VAL A 1 237 ? 15.771 14.782 -26.619 1.00 89.69 237 VAL A N 1
ATOM 1949 C CA . VAL A 1 237 ? 16.809 14.531 -27.616 1.00 89.69 237 VAL A CA 1
ATOM 1950 C C . VAL A 1 237 ? 17.078 15.854 -28.319 1.00 89.69 237 VAL A C 1
ATOM 1952 O O . VAL A 1 237 ? 16.194 16.407 -28.968 1.00 89.69 237 VAL A O 1
ATOM 1955 N N . LEU A 1 238 ? 18.287 16.381 -28.159 1.00 88.44 238 LEU A N 1
ATOM 1956 C CA . LEU A 1 238 ? 18.711 17.663 -28.711 1.00 88.44 238 LEU A CA 1
ATOM 1957 C C . LEU A 1 238 ? 19.918 17.474 -29.633 1.00 88.44 238 LEU A C 1
ATOM 1959 O O . LEU A 1 238 ? 20.779 16.627 -29.393 1.00 88.44 238 LEU A O 1
ATOM 1963 N N . THR A 1 239 ? 19.998 18.292 -30.679 1.00 87.62 239 THR A N 1
ATOM 1964 C CA . THR A 1 239 ? 21.012 18.179 -31.739 1.00 87.62 239 THR A CA 1
ATOM 1965 C C . THR A 1 239 ? 21.589 19.544 -32.107 1.00 87.62 239 THR A C 1
ATOM 1967 O O . THR A 1 239 ? 21.020 20.585 -31.763 1.00 87.62 239 THR A O 1
ATOM 1970 N N . GLY A 1 240 ? 22.694 19.531 -32.854 1.00 79.00 240 GLY A N 1
ATOM 1971 C CA . GLY A 1 240 ? 23.349 20.731 -33.375 1.00 79.00 240 GLY A CA 1
ATOM 1972 C C . GLY A 1 240 ? 24.335 21.363 -32.393 1.00 79.00 240 GLY A C 1
ATOM 1973 O O . GLY A 1 240 ? 24.375 21.014 -31.211 1.00 79.00 240 GLY A O 1
ATOM 1974 N N . ILE A 1 241 ? 25.136 22.305 -32.897 1.00 77.50 241 ILE A N 1
ATOM 1975 C CA . ILE A 1 241 ? 26.241 22.936 -32.158 1.00 77.50 241 ILE A CA 1
ATOM 1976 C C . ILE A 1 241 ? 25.774 23.546 -30.832 1.00 77.50 241 ILE A C 1
ATOM 1978 O O . ILE A 1 241 ? 26.397 23.296 -29.802 1.00 77.50 241 ILE A O 1
ATOM 1982 N N . ASP A 1 242 ? 24.650 24.263 -30.832 1.00 78.62 242 ASP A N 1
ATOM 1983 C CA . ASP A 1 242 ? 24.169 24.982 -29.646 1.00 78.62 242 ASP A CA 1
ATOM 1984 C C . ASP A 1 242 ? 23.764 24.050 -28.493 1.00 78.62 242 ASP A C 1
ATOM 1986 O O . ASP A 1 242 ? 23.908 24.404 -27.324 1.00 78.62 242 ASP A O 1
ATOM 1990 N N . ASN A 1 243 ? 23.284 22.839 -28.801 1.00 80.69 243 ASN A N 1
ATOM 1991 C CA . ASN A 1 243 ? 22.762 21.915 -27.791 1.00 80.69 243 ASN A CA 1
ATOM 1992 C C . ASN A 1 243 ? 23.700 20.744 -27.485 1.00 80.69 243 ASN A C 1
ATOM 1994 O O . ASN A 1 243 ? 23.798 20.320 -26.332 1.00 80.69 243 ASN A O 1
ATOM 1998 N N . ALA A 1 244 ? 24.353 20.201 -28.512 1.00 78.38 244 ALA A N 1
ATOM 1999 C CA . ALA A 1 244 ? 25.191 19.005 -28.451 1.00 78.38 244 ALA A CA 1
ATOM 2000 C C . ALA A 1 244 ? 26.681 19.301 -28.717 1.00 78.38 244 ALA A C 1
ATOM 2002 O O . ALA A 1 244 ? 27.492 18.378 -28.799 1.00 78.38 244 ALA A O 1
ATOM 2003 N N . GLY A 1 245 ? 27.058 20.577 -28.865 1.00 78.50 245 GLY A N 1
ATOM 2004 C CA . GLY A 1 245 ? 28.446 21.032 -29.005 1.00 78.50 245 GLY A CA 1
ATOM 2005 C C . GLY A 1 245 ? 29.104 20.727 -30.354 1.00 78.50 245 GLY A C 1
ATOM 2006 O O . GLY A 1 245 ? 30.286 21.013 -30.525 1.00 78.50 245 GLY A O 1
ATOM 2007 N N . SER A 1 246 ? 28.383 20.111 -31.294 1.00 79.56 246 SER A N 1
ATOM 2008 C CA . SER A 1 246 ? 28.869 19.750 -32.633 1.00 79.56 246 SER A CA 1
ATOM 2009 C C . SER A 1 246 ? 27.698 19.409 -33.561 1.00 79.56 246 SER A C 1
ATOM 2011 O O . SER A 1 246 ? 26.638 19.004 -33.079 1.00 79.56 246 SER A O 1
ATOM 2013 N N . ASP A 1 247 ? 27.874 19.553 -34.877 1.00 80.81 247 ASP A N 1
ATOM 2014 C CA . ASP A 1 247 ? 26.826 19.218 -35.854 1.00 80.81 247 ASP A CA 1
ATOM 2015 C C . ASP A 1 247 ? 26.518 17.714 -35.879 1.00 80.81 247 ASP A C 1
ATOM 2017 O O . ASP A 1 247 ? 25.370 17.318 -36.052 1.00 80.81 247 ASP A O 1
ATOM 2021 N N . ASP A 1 248 ? 27.513 16.859 -35.658 1.00 81.75 248 ASP A N 1
ATOM 2022 C CA . ASP A 1 248 ? 27.420 15.396 -35.560 1.00 81.75 248 ASP A CA 1
ATOM 2023 C C . ASP A 1 248 ? 27.043 14.889 -34.149 1.00 81.75 248 ASP A C 1
ATOM 2025 O O . ASP A 1 248 ? 26.996 13.678 -33.904 1.00 81.75 248 ASP A O 1
ATOM 2029 N N . GLY A 1 249 ? 26.756 15.806 -33.220 1.00 85.12 249 GLY A N 1
ATOM 2030 C CA . GLY A 1 249 ? 26.419 15.512 -31.830 1.00 85.12 249 GLY A CA 1
ATOM 2031 C C . GLY A 1 249 ? 24.930 15.259 -31.580 1.00 85.12 249 GLY A C 1
ATOM 2032 O O . GLY A 1 249 ? 24.055 15.907 -32.157 1.00 85.12 249 GLY A O 1
ATOM 2033 N N . ILE A 1 250 ? 24.655 14.352 -30.642 1.00 90.31 250 ILE A N 1
ATOM 2034 C CA . ILE A 1 250 ? 23.339 14.085 -30.056 1.00 90.31 250 ILE A CA 1
ATOM 2035 C C . ILE A 1 250 ? 23.463 14.228 -28.542 1.00 90.31 250 ILE A C 1
ATOM 2037 O O . ILE A 1 250 ? 24.316 13.603 -27.910 1.00 90.31 250 ILE A O 1
ATOM 2041 N N . LYS A 1 251 ? 22.589 15.031 -27.947 1.00 89.00 251 LYS A N 1
ATOM 2042 C CA . LYS A 1 251 ? 22.428 15.144 -26.502 1.00 89.00 251 LYS A CA 1
ATOM 2043 C C . LYS A 1 251 ? 21.116 14.490 -26.103 1.00 89.00 251 LYS A C 1
ATOM 2045 O O . LYS A 1 251 ? 20.070 14.860 -26.623 1.00 89.00 251 LYS A O 1
ATOM 2050 N N . VAL A 1 252 ? 21.176 13.550 -25.169 1.00 89.38 252 VAL A N 1
ATOM 2051 C CA . VAL A 1 252 ? 19.990 12.915 -24.590 1.00 89.38 252 VAL A CA 1
ATOM 2052 C C . VAL A 1 252 ? 19.968 13.214 -23.098 1.00 89.38 252 VAL A C 1
ATOM 2054 O O . VAL A 1 252 ? 20.968 13.010 -22.409 1.00 89.38 252 VAL A O 1
ATOM 2057 N N . SER A 1 253 ? 18.847 13.711 -22.592 1.00 88.38 253 SER A N 1
ATOM 2058 C CA . SER A 1 253 ? 18.624 14.000 -21.169 1.00 88.38 253 SER A CA 1
ATOM 2059 C C . SER A 1 253 ? 17.344 13.343 -20.683 1.00 88.38 253 SER A C 1
ATOM 2061 O O . SER A 1 253 ? 16.459 13.123 -21.492 1.00 88.38 253 SER A O 1
ATOM 2063 N N . ASN A 1 254 ? 17.268 13.013 -19.397 1.00 86.38 254 ASN A N 1
ATOM 2064 C CA . ASN A 1 254 ? 16.069 12.593 -18.671 1.00 86.38 254 ASN A CA 1
ATOM 2065 C C . ASN A 1 254 ? 16.084 13.273 -17.281 1.00 86.38 254 ASN A C 1
ATOM 2067 O O . ASN A 1 254 ? 16.940 14.130 -17.036 1.00 86.38 254 ASN A O 1
ATOM 2071 N N . LEU A 1 255 ? 15.181 12.930 -16.356 1.00 80.38 255 LEU A N 1
ATOM 2072 C CA . LEU A 1 255 ? 15.149 13.572 -15.028 1.00 80.38 255 LEU A CA 1
ATOM 2073 C C . LEU A 1 255 ? 16.401 13.316 -14.174 1.00 80.38 255 LEU A C 1
ATOM 2075 O O . LEU A 1 255 ? 16.691 14.092 -13.262 1.00 80.38 255 LEU A O 1
ATOM 2079 N N . GLN A 1 256 ? 17.129 12.235 -14.446 1.00 76.69 256 GLN A N 1
ATOM 2080 C CA . GLN A 1 256 ? 18.244 11.777 -13.618 1.00 76.69 256 GLN A CA 1
ATOM 2081 C C . GLN A 1 256 ? 19.611 12.154 -14.188 1.00 76.69 256 GLN A C 1
ATOM 2083 O O . GLN A 1 256 ? 20.556 12.389 -13.435 1.00 76.69 256 GLN A O 1
ATOM 2088 N N . GLN A 1 257 ? 19.753 12.160 -15.512 1.00 81.25 257 GLN A N 1
ATOM 2089 C CA . GLN A 1 257 ? 21.050 12.301 -16.159 1.00 81.25 257 GLN A CA 1
ATOM 2090 C C . GLN A 1 257 ? 20.950 12.889 -17.563 1.00 81.25 257 GLN A C 1
ATOM 2092 O O . GLN A 1 257 ? 19.901 12.945 -18.199 1.00 81.25 257 GLN A O 1
ATOM 2097 N N . THR A 1 258 ? 22.096 13.330 -18.063 1.00 84.44 258 THR A N 1
ATOM 2098 C CA . THR A 1 258 ? 22.278 13.805 -19.431 1.00 84.44 258 THR A CA 1
ATOM 2099 C C . THR A 1 258 ? 23.548 13.184 -19.982 1.00 84.44 258 THR A C 1
ATOM 2101 O O . THR A 1 258 ? 24.540 13.092 -19.263 1.00 84.44 258 THR A O 1
ATOM 2104 N N . PHE A 1 259 ? 23.542 12.778 -21.248 1.00 85.56 259 PHE A N 1
ATOM 2105 C CA . PHE A 1 259 ? 24.765 12.446 -21.965 1.00 85.56 259 PHE A CA 1
ATOM 2106 C C . PHE A 1 259 ? 24.819 13.147 -23.317 1.00 85.56 259 PHE A C 1
ATOM 2108 O O . PHE A 1 259 ? 23.795 13.409 -23.946 1.00 85.56 259 PHE A O 1
ATOM 2115 N N . VAL A 1 260 ? 26.043 13.416 -23.765 1.00 85.25 260 VAL A N 1
ATOM 2116 C CA . VAL A 1 260 ? 26.333 13.899 -25.115 1.00 85.25 260 VAL A CA 1
ATOM 2117 C C . VAL A 1 260 ? 27.170 12.838 -25.822 1.00 85.25 260 VAL A C 1
ATOM 2119 O O . VAL A 1 260 ? 28.205 12.398 -25.310 1.00 85.25 260 VAL A O 1
ATOM 2122 N N . GLY A 1 261 ? 26.684 12.379 -26.971 1.00 85.94 261 GLY A N 1
ATOM 2123 C CA . GLY A 1 261 ? 27.351 11.421 -27.841 1.00 85.94 261 GLY A CA 1
ATOM 2124 C C . GLY A 1 261 ? 27.606 12.025 -29.217 1.00 85.94 261 GLY A C 1
ATOM 2125 O O . GLY A 1 261 ? 26.738 12.700 -29.761 1.00 85.94 261 GLY A O 1
ATOM 2126 N N . ARG A 1 262 ? 28.777 11.765 -29.799 1.00 87.00 262 ARG A N 1
ATOM 2127 C CA . ARG A 1 262 ? 29.069 12.106 -31.200 1.00 87.00 262 ARG A CA 1
ATOM 2128 C C . ARG A 1 262 ? 28.964 10.879 -32.091 1.00 87.00 262 ARG A C 1
ATOM 2130 O O . ARG A 1 262 ? 29.404 9.788 -31.709 1.00 87.00 262 ARG A O 1
ATOM 2137 N N . CYS A 1 263 ? 28.372 11.068 -33.263 1.00 87.50 263 CYS A N 1
ATOM 2138 C CA . CYS A 1 263 ? 28.234 10.027 -34.273 1.00 87.50 263 CYS A CA 1
ATOM 2139 C C . CYS A 1 263 ? 29.373 10.127 -35.300 1.00 87.50 263 CYS A C 1
ATOM 2141 O O . CYS A 1 263 ? 29.759 11.234 -35.654 1.00 87.50 263 CYS A O 1
ATOM 2143 N N . PRO A 1 264 ? 29.881 9.007 -35.845 1.00 83.62 264 PRO A N 1
ATOM 2144 C CA . PRO A 1 264 ? 30.954 9.045 -36.843 1.00 83.62 264 PRO A CA 1
ATOM 2145 C C . PRO A 1 264 ? 30.591 9.805 -38.126 1.00 83.62 264 PRO A C 1
ATOM 2147 O O . PRO A 1 264 ? 31.462 10.374 -38.781 1.00 83.62 264 PRO A O 1
ATOM 2150 N N . THR A 1 265 ? 29.311 9.790 -38.511 1.00 85.56 265 THR A N 1
ATOM 2151 C CA . THR A 1 265 ? 28.805 10.485 -39.697 1.00 85.56 265 THR A CA 1
ATOM 2152 C C . THR A 1 265 ? 27.464 11.161 -39.417 1.00 85.56 265 THR A C 1
ATOM 2154 O O . THR A 1 265 ? 26.692 10.716 -38.565 1.00 85.56 265 THR A O 1
ATOM 2157 N N . ALA A 1 266 ? 27.137 12.198 -40.197 1.00 84.75 266 ALA A N 1
ATOM 2158 C CA . ALA A 1 266 ? 25.819 12.839 -40.154 1.00 84.75 266 ALA A CA 1
ATOM 2159 C C . ALA A 1 266 ? 24.678 11.850 -40.462 1.00 84.75 266 ALA A C 1
ATOM 2161 O O . ALA A 1 266 ? 23.615 11.925 -39.858 1.00 84.75 266 ALA A O 1
ATOM 2162 N N . ARG A 1 267 ? 24.918 10.868 -41.342 1.00 87.62 267 ARG A N 1
ATOM 2163 C CA . ARG A 1 267 ? 23.937 9.820 -41.651 1.00 87.62 267 ARG A CA 1
ATOM 2164 C C . ARG A 1 267 ? 23.667 8.918 -40.447 1.00 87.62 267 ARG A C 1
ATOM 2166 O O . ARG A 1 267 ? 22.522 8.540 -40.222 1.00 87.62 267 ARG A O 1
ATOM 2173 N N . ASP A 1 268 ? 24.703 8.552 -39.696 1.00 88.00 268 ASP A N 1
ATOM 2174 C CA . ASP A 1 268 ? 24.533 7.744 -38.485 1.00 88.00 268 ASP A CA 1
ATOM 2175 C C . ASP A 1 268 ? 23.799 8.537 -37.410 1.00 88.00 268 ASP A C 1
ATOM 2177 O O . ASP A 1 268 ? 22.881 8.006 -36.790 1.00 88.00 268 ASP A O 1
ATOM 2181 N N . ARG A 1 269 ? 24.134 9.825 -37.258 1.00 89.88 269 ARG A N 1
ATOM 2182 C CA . ARG A 1 269 ? 23.401 10.752 -36.391 1.00 89.88 269 ARG A CA 1
ATOM 2183 C C . ARG A 1 269 ? 21.909 10.755 -36.724 1.00 89.88 269 ARG A C 1
ATOM 2185 O O . ARG A 1 269 ? 21.097 10.566 -35.826 1.00 89.88 269 ARG A O 1
ATOM 2192 N N . ASP A 1 270 ? 21.553 10.909 -37.996 1.00 90.62 270 ASP A N 1
ATOM 2193 C CA . ASP A 1 270 ? 20.151 10.969 -38.424 1.00 90.62 270 ASP A CA 1
ATOM 2194 C C . ASP A 1 270 ? 19.401 9.662 -38.123 1.00 90.62 270 ASP A C 1
ATOM 2196 O O . ASP A 1 270 ? 18.282 9.706 -37.621 1.00 90.62 270 ASP A O 1
ATOM 2200 N N . LYS A 1 271 ? 20.044 8.499 -38.308 1.00 91.19 271 LYS A N 1
ATOM 2201 C CA . LYS A 1 271 ? 19.471 7.197 -37.912 1.00 91.19 271 LYS A CA 1
ATOM 2202 C C . LYS A 1 271 ? 19.253 7.078 -36.403 1.00 91.19 271 LYS A C 1
ATOM 2204 O O . LYS A 1 271 ? 18.256 6.502 -35.968 1.00 91.19 271 LYS A O 1
ATOM 2209 N N . TRP A 1 272 ? 20.201 7.557 -35.596 1.00 92.31 272 TRP A N 1
ATOM 2210 C CA . TRP A 1 272 ? 20.061 7.567 -34.139 1.00 92.31 272 TRP A CA 1
ATOM 2211 C C . TRP A 1 272 ? 18.905 8.473 -33.713 1.00 92.31 272 TRP A C 1
ATOM 2213 O O . TRP A 1 272 ? 18.069 8.041 -32.925 1.00 92.31 272 TRP A O 1
ATOM 2223 N N . ILE A 1 273 ? 18.815 9.682 -34.274 1.00 90.81 273 ILE A N 1
ATOM 2224 C CA . ILE A 1 273 ? 17.713 10.620 -34.019 1.00 90.81 273 ILE A CA 1
ATOM 2225 C C . ILE A 1 273 ? 16.375 9.989 -34.396 1.00 90.81 273 ILE A C 1
ATOM 2227 O O . ILE A 1 273 ? 15.471 9.994 -33.575 1.00 90.81 273 ILE A O 1
ATOM 2231 N N . GLU A 1 274 ? 16.259 9.391 -35.583 1.00 92.81 274 GLU A N 1
ATOM 2232 C CA . GLU A 1 274 ? 15.029 8.730 -36.033 1.00 92.81 274 GLU A CA 1
ATOM 2233 C C . GLU A 1 274 ? 14.552 7.670 -35.027 1.00 92.81 274 GLU A C 1
ATOM 2235 O O . GLU A 1 274 ? 13.393 7.671 -34.615 1.00 92.81 274 GLU A O 1
ATOM 2240 N N . ASN A 1 275 ? 15.455 6.802 -34.559 1.00 92.62 275 ASN A N 1
ATOM 2241 C CA . ASN A 1 275 ? 15.113 5.764 -33.584 1.00 92.62 275 ASN A CA 1
ATOM 2242 C C . ASN A 1 275 ? 14.743 6.333 -32.208 1.00 92.62 275 ASN A C 1
ATOM 2244 O O . ASN A 1 275 ? 13.827 5.822 -31.564 1.00 92.62 275 ASN A O 1
ATOM 2248 N N . LEU A 1 276 ? 15.430 7.388 -31.765 1.00 91.06 276 LEU A N 1
ATOM 2249 C CA . LEU A 1 276 ? 15.137 8.073 -30.506 1.00 91.06 276 LEU A CA 1
ATOM 2250 C C . LEU A 1 276 ? 13.808 8.839 -30.564 1.00 91.06 276 LEU A C 1
ATOM 2252 O O . LEU A 1 276 ? 13.040 8.802 -29.610 1.00 91.06 276 LEU A O 1
ATOM 2256 N N . SER A 1 277 ? 13.501 9.493 -31.684 1.00 88.25 277 SER A N 1
ATOM 2257 C CA . SER A 1 277 ? 12.218 10.160 -31.913 1.00 88.25 277 SER A CA 1
ATOM 2258 C C . SER A 1 277 ? 11.069 9.154 -31.963 1.00 88.25 277 SER A C 1
ATOM 2260 O O . SER A 1 277 ? 10.047 9.374 -31.320 1.00 88.25 277 SER A O 1
ATOM 2262 N N . ASN A 1 278 ? 11.253 8.020 -32.645 1.00 88.12 278 ASN A N 1
ATOM 2263 C CA . ASN A 1 278 ? 10.269 6.935 -32.663 1.00 88.12 278 ASN A CA 1
ATOM 2264 C C . ASN A 1 278 ? 10.033 6.349 -31.264 1.00 88.12 278 ASN A C 1
ATOM 2266 O O . ASN A 1 278 ? 8.901 6.014 -30.924 1.00 88.12 278 ASN A O 1
ATOM 2270 N N . LEU A 1 279 ? 11.087 6.223 -30.451 1.00 87.31 279 LEU A N 1
ATOM 2271 C CA . LEU A 1 279 ? 10.978 5.814 -29.051 1.00 87.31 279 LEU A CA 1
ATOM 2272 C C . LEU A 1 279 ? 10.140 6.815 -28.244 1.00 87.31 279 LEU A C 1
ATOM 2274 O O . LEU A 1 279 ? 9.204 6.408 -27.564 1.00 87.31 279 LEU A O 1
ATOM 2278 N N . THR A 1 280 ? 10.428 8.113 -28.361 1.00 85.94 280 THR A N 1
ATOM 2279 C CA . THR A 1 280 ? 9.664 9.172 -27.688 1.00 85.94 280 THR A CA 1
ATOM 2280 C C . THR A 1 280 ? 8.185 9.162 -28.077 1.00 85.94 280 THR A C 1
ATOM 2282 O O . THR A 1 280 ? 7.332 9.282 -27.204 1.00 85.94 280 THR A O 1
ATOM 2285 N N . GLU A 1 281 ? 7.870 8.981 -29.362 1.00 84.12 281 GLU A N 1
ATOM 2286 C CA . GLU A 1 281 ? 6.483 8.925 -29.844 1.00 84.12 281 GLU A CA 1
ATOM 2287 C C . GLU A 1 281 ? 5.725 7.723 -29.262 1.00 84.12 281 GLU A C 1
ATOM 2289 O O . GLU A 1 281 ? 4.575 7.837 -28.839 1.00 84.12 281 GLU A O 1
ATOM 2294 N N . GLN A 1 282 ? 6.375 6.561 -29.184 1.00 83.62 282 GLN A N 1
ATOM 2295 C CA . GLN A 1 282 ? 5.761 5.365 -28.604 1.00 83.62 282 GLN A CA 1
ATOM 2296 C C . GLN A 1 282 ? 5.632 5.448 -27.081 1.00 83.62 282 GLN A C 1
ATOM 2298 O O . GLN A 1 282 ? 4.671 4.933 -26.516 1.00 83.62 282 GLN A O 1
ATOM 2303 N N . ALA A 1 283 ? 6.559 6.142 -26.426 1.00 81.94 283 ALA A N 1
ATOM 2304 C CA . ALA A 1 283 ? 6.544 6.406 -24.994 1.00 81.94 283 ALA A CA 1
ATOM 2305 C C . ALA A 1 283 ? 5.861 7.740 -24.641 1.00 81.94 283 ALA A C 1
ATOM 2307 O O . ALA A 1 283 ? 6.102 8.278 -23.560 1.00 81.94 283 ALA A O 1
ATOM 2308 N N . LYS A 1 284 ? 5.006 8.289 -25.517 1.00 81.00 284 LYS A N 1
ATOM 2309 C CA . LYS A 1 284 ? 4.368 9.608 -25.330 1.00 81.00 284 LYS A CA 1
ATOM 2310 C C . LYS A 1 284 ? 3.662 9.767 -23.983 1.00 81.00 284 LYS A C 1
ATOM 2312 O O . LYS A 1 284 ? 3.697 10.853 -23.407 1.00 81.00 284 LYS A O 1
ATOM 2317 N N . ASP A 1 285 ? 3.096 8.674 -23.472 1.00 80.00 285 ASP A N 1
ATOM 2318 C CA . ASP A 1 285 ? 2.428 8.608 -22.171 1.00 80.00 285 ASP A CA 1
ATOM 2319 C C . ASP A 1 285 ? 3.368 8.997 -21.020 1.00 80.00 285 ASP A C 1
ATOM 2321 O O . ASP A 1 285 ? 2.920 9.532 -20.012 1.00 80.00 285 ASP A O 1
ATOM 2325 N N . PHE A 1 286 ? 4.670 8.752 -21.177 1.00 78.62 286 PHE A N 1
ATOM 2326 C CA . PHE A 1 286 ? 5.693 8.992 -20.164 1.00 78.62 286 PHE A CA 1
ATOM 2327 C C . PHE A 1 286 ? 6.556 10.224 -20.459 1.00 78.62 286 PHE A C 1
ATOM 2329 O O . PHE A 1 286 ? 7.168 10.745 -19.533 1.00 78.62 286 PHE A O 1
ATOM 2336 N N . VAL A 1 287 ? 6.614 10.703 -21.711 1.00 78.81 287 VAL A N 1
ATOM 2337 C CA . VAL A 1 287 ? 7.481 11.832 -22.119 1.00 78.81 287 VAL A CA 1
ATOM 2338 C C . VAL A 1 287 ? 6.761 13.183 -22.114 1.00 78.81 287 VAL A C 1
ATOM 2340 O O . VAL A 1 287 ? 7.394 14.220 -21.909 1.00 78.81 287 VAL A O 1
ATOM 2343 N N . SER A 1 288 ? 5.442 13.218 -22.315 1.00 67.62 288 SER A N 1
ATOM 2344 C CA . SER A 1 288 ? 4.706 14.485 -22.382 1.00 67.62 288 SER A CA 1
ATOM 2345 C C . SER A 1 288 ? 4.631 15.168 -21.009 1.00 67.62 288 SER A C 1
ATOM 2347 O O . SER A 1 288 ? 3.741 14.900 -20.207 1.00 67.62 288 SER A O 1
ATOM 2349 N N . ALA A 1 289 ? 5.554 16.099 -20.740 1.00 53.47 289 ALA A N 1
ATOM 2350 C CA . ALA A 1 289 ? 5.593 16.903 -19.511 1.00 53.47 289 ALA A CA 1
ATOM 2351 C C . ALA A 1 289 ? 4.340 17.781 -19.303 1.00 53.47 289 ALA A C 1
ATOM 2353 O O . ALA A 1 289 ? 4.079 18.255 -18.198 1.00 53.47 289 ALA A O 1
ATOM 2354 N N . THR A 1 290 ? 3.559 18.007 -20.358 1.00 56.34 290 THR A N 1
ATOM 2355 C CA . THR A 1 290 ? 2.299 18.750 -20.329 1.00 56.34 290 THR A CA 1
ATOM 2356 C C . THR A 1 290 ? 1.124 17.786 -20.458 1.00 56.34 290 THR A C 1
ATOM 2358 O O . THR A 1 290 ? 0.962 17.163 -21.506 1.00 56.34 290 THR A O 1
ATOM 2361 N N . GLY A 1 291 ? 0.279 17.695 -19.426 1.00 61.84 291 GLY A N 1
ATOM 2362 C CA . GLY A 1 291 ? -1.081 17.157 -19.569 1.00 61.84 291 GLY A CA 1
ATOM 2363 C C . GLY A 1 291 ? -1.493 16.027 -18.625 1.00 61.84 291 GLY A C 1
ATOM 2364 O O . GLY A 1 291 ? -2.687 15.758 -18.535 1.00 61.84 291 GLY A O 1
ATOM 2365 N N . CYS A 1 292 ? -0.576 15.395 -17.884 1.00 77.62 292 CYS A N 1
ATOM 2366 C CA . CYS A 1 292 ? -0.972 14.380 -16.902 1.00 77.62 292 CYS A CA 1
ATOM 2367 C C . CYS A 1 292 ? -1.592 15.031 -15.654 1.00 77.62 292 CYS A C 1
ATOM 2369 O O . CYS A 1 292 ? -1.019 15.953 -15.058 1.00 77.62 292 CYS A O 1
ATOM 2371 N N . ARG A 1 293 ? -2.770 14.538 -15.246 1.00 82.75 293 ARG A N 1
ATOM 2372 C CA . ARG A 1 293 ? -3.484 14.972 -14.033 1.00 82.75 293 ARG A CA 1
ATOM 2373 C C . ARG A 1 293 ? -2.532 14.899 -12.828 1.00 82.75 293 ARG A C 1
ATOM 2375 O O . ARG A 1 293 ? -1.762 13.951 -12.686 1.00 82.75 293 ARG A O 1
ATOM 2382 N N . PHE A 1 294 ? -2.553 15.940 -11.995 1.00 82.62 294 PHE A N 1
ATOM 2383 C CA . PHE A 1 294 ? -1.707 16.083 -10.798 1.00 82.62 294 PHE A CA 1
ATOM 2384 C C . PHE A 1 294 ? -0.186 16.089 -11.034 1.00 82.62 294 PHE A C 1
ATOM 2386 O O . PHE A 1 294 ? 0.570 15.820 -10.105 1.00 82.62 294 PHE A O 1
ATOM 2393 N N . ASN A 1 295 ? 0.284 16.403 -12.250 1.00 79.81 295 ASN A N 1
ATOM 2394 C CA . ASN A 1 295 ? 1.712 16.333 -12.600 1.00 79.81 295 ASN A CA 1
ATOM 2395 C C . ASN A 1 295 ? 2.311 14.924 -12.393 1.00 79.81 295 ASN A C 1
ATOM 2397 O O . ASN A 1 295 ? 3.515 14.784 -12.160 1.00 79.81 295 ASN A O 1
ATOM 2401 N N . SER A 1 296 ? 1.458 13.894 -12.454 1.00 83.38 296 SER A N 1
ATOM 2402 C CA . SER A 1 296 ? 1.860 12.491 -12.390 1.00 83.38 296 SER A CA 1
ATOM 2403 C C . SER A 1 296 ? 2.783 12.133 -13.557 1.00 83.38 296 SER A C 1
ATOM 2405 O O . SER A 1 296 ? 2.705 12.726 -14.634 1.00 83.38 296 SER A O 1
ATOM 2407 N N . TYR A 1 297 ? 3.648 11.137 -13.352 1.00 78.12 297 TYR A N 1
ATOM 2408 C CA . TYR A 1 297 ? 4.487 10.581 -14.419 1.00 78.12 297 TYR A CA 1
ATOM 2409 C C . TYR A 1 297 ? 3.709 9.655 -15.372 1.00 78.12 297 TYR A C 1
ATOM 2411 O O . TYR A 1 297 ? 4.247 9.255 -16.401 1.00 78.12 297 TYR A O 1
ATOM 2419 N N . VAL A 1 298 ? 2.457 9.324 -15.033 1.00 83.12 298 VAL A N 1
ATOM 2420 C CA . VAL A 1 298 ? 1.542 8.513 -15.846 1.00 83.12 298 VAL A CA 1
ATOM 2421 C C . VAL A 1 298 ? 0.246 9.272 -16.145 1.00 83.12 298 VAL A C 1
ATOM 2423 O O . VAL A 1 298 ? -0.228 10.028 -15.288 1.00 83.12 298 VAL A O 1
ATOM 2426 N N . PRO A 1 299 ? -0.357 9.077 -17.332 1.00 85.50 299 PRO A N 1
ATOM 2427 C CA . PRO A 1 299 ? -1.665 9.629 -17.654 1.00 85.50 299 PRO A CA 1
ATOM 2428 C C . PRO A 1 299 ? -2.782 8.820 -16.980 1.00 85.50 299 PRO A C 1
ATOM 2430 O O . PRO A 1 299 ? -2.558 7.726 -16.458 1.00 85.50 299 PRO A O 1
ATOM 2433 N N . ILE A 1 300 ? -4.006 9.346 -17.036 1.00 89.19 300 ILE A N 1
ATOM 2434 C CA . ILE A 1 300 ? -5.208 8.604 -16.637 1.00 89.19 300 ILE A CA 1
ATOM 2435 C C . ILE A 1 300 ? -5.370 7.391 -17.562 1.00 89.19 300 ILE A C 1
ATOM 2437 O O . ILE A 1 300 ? -5.197 7.496 -18.778 1.00 89.19 300 ILE A O 1
ATOM 2441 N N . ARG A 1 301 ? -5.709 6.239 -16.980 1.00 89.88 301 ARG A N 1
ATOM 2442 C CA . ARG A 1 301 ? -6.085 5.026 -17.707 1.00 89.88 301 ARG A CA 1
ATOM 2443 C C . ARG A 1 301 ? -7.583 4.816 -17.518 1.00 89.88 301 ARG A C 1
ATOM 2445 O O . ARG A 1 301 ? -8.025 4.562 -16.405 1.00 89.88 301 ARG A O 1
ATOM 2452 N N . GLU A 1 302 ? -8.351 4.972 -18.588 1.00 92.00 302 GLU A N 1
ATOM 2453 C CA . GLU A 1 302 ? -9.805 4.790 -18.556 1.00 92.00 302 GLU A CA 1
ATOM 2454 C C . GLU A 1 302 ? -10.173 3.300 -18.557 1.00 92.00 302 GLU A C 1
ATOM 2456 O O . GLU A 1 302 ? -9.413 2.471 -19.067 1.00 92.00 302 GLU A O 1
ATOM 2461 N N . ASN A 1 303 ? -11.347 2.971 -18.007 1.00 91.06 303 ASN A N 1
ATOM 2462 C CA . ASN A 1 303 ? -11.953 1.632 -18.043 1.00 91.06 303 ASN A CA 1
ATOM 2463 C C . ASN A 1 303 ? -11.015 0.513 -17.559 1.00 91.06 303 ASN A C 1
ATOM 2465 O O . ASN A 1 303 ? -10.945 -0.562 -18.155 1.00 91.06 303 ASN A O 1
ATOM 2469 N N . GLN A 1 304 ? -10.242 0.787 -16.506 1.00 92.00 304 GLN A N 1
ATOM 2470 C CA . GLN A 1 304 ? -9.397 -0.221 -15.877 1.00 92.00 304 GLN A CA 1
ATOM 2471 C C . GLN A 1 304 ? -10.202 -1.019 -14.858 1.00 92.00 304 GLN A C 1
ATOM 2473 O O . GLN A 1 304 ? -10.968 -0.453 -14.082 1.00 92.00 304 GLN A O 1
ATOM 2478 N N . LEU A 1 305 ? -9.977 -2.331 -14.831 1.00 91.44 305 LEU A N 1
ATOM 2479 C CA . LEU A 1 305 ? -10.504 -3.183 -13.776 1.00 91.44 305 LEU A CA 1
ATOM 2480 C C . LEU A 1 305 ? -9.715 -2.931 -12.491 1.00 91.44 305 LEU A C 1
ATOM 2482 O O . LEU A 1 305 ? -8.487 -3.034 -12.473 1.00 91.44 305 LEU A O 1
ATOM 2486 N N . ALA A 1 306 ? -10.434 -2.629 -11.418 1.00 91.94 306 ALA A N 1
ATOM 2487 C CA . ALA A 1 306 ? -9.880 -2.465 -10.086 1.00 91.94 306 ALA A CA 1
ATOM 2488 C C . ALA A 1 306 ? -10.626 -3.372 -9.107 1.00 91.94 306 ALA A C 1
ATOM 2490 O O . ALA A 1 306 ? -11.819 -3.627 -9.254 1.00 91.94 306 ALA A O 1
ATOM 2491 N N . TYR A 1 307 ? -9.913 -3.841 -8.087 1.00 94.19 307 TYR A N 1
ATOM 2492 C CA . TYR A 1 307 ? -10.484 -4.594 -6.977 1.00 94.19 307 TYR A CA 1
ATOM 2493 C C . TYR A 1 307 ? -9.903 -4.055 -5.671 1.00 94.19 307 TYR A C 1
ATOM 2495 O O . TYR A 1 307 ? -8.701 -3.791 -5.594 1.00 94.19 307 TYR A O 1
ATOM 2503 N N . TRP A 1 308 ? -10.744 -3.874 -4.655 1.00 95.69 308 TRP A N 1
ATOM 2504 C CA . TRP A 1 308 ? -10.317 -3.399 -3.343 1.00 95.69 308 TRP A CA 1
ATOM 2505 C C . TRP A 1 308 ? -10.208 -4.548 -2.341 1.00 95.69 308 TRP A C 1
ATOM 2507 O O . TRP A 1 308 ? -10.924 -5.543 -2.408 1.00 95.69 308 TRP A O 1
ATOM 2517 N N . PHE A 1 309 ? -9.306 -4.398 -1.374 1.00 96.19 309 PHE A N 1
ATOM 2518 C CA . PHE A 1 309 ? -9.134 -5.353 -0.284 1.00 96.19 309 PHE A CA 1
ATOM 2519 C C . PHE A 1 309 ? -9.255 -4.636 1.055 1.00 96.19 309 PHE A C 1
ATOM 2521 O O . PHE A 1 309 ? -8.722 -3.541 1.241 1.00 96.19 309 PHE A O 1
ATOM 2528 N N . ILE A 1 310 ? -9.925 -5.293 1.997 1.00 94.94 310 ILE A N 1
ATOM 2529 C CA . ILE A 1 310 ? -9.906 -4.938 3.413 1.00 94.94 310 ILE A CA 1
ATOM 2530 C C . ILE A 1 310 ? -9.130 -6.047 4.131 1.00 94.94 310 ILE A C 1
ATOM 2532 O O . ILE A 1 310 ? -9.402 -7.236 3.933 1.00 94.94 310 ILE A O 1
ATOM 2536 N N . ASN A 1 311 ? -8.156 -5.634 4.941 1.00 94.69 311 ASN A N 1
ATOM 2537 C CA . ASN A 1 311 ? -7.257 -6.479 5.734 1.00 94.69 311 ASN A CA 1
ATOM 2538 C C . ASN A 1 311 ? -6.320 -7.385 4.913 1.00 94.69 311 ASN A C 1
ATOM 2540 O O . ASN A 1 311 ? -6.365 -7.460 3.683 1.00 94.69 311 ASN A O 1
ATOM 2544 N N . GLY A 1 312 ? -5.396 -8.048 5.612 1.00 96.44 312 GLY A N 1
ATOM 2545 C CA . GLY A 1 312 ? -4.329 -8.833 4.994 1.00 96.44 312 GLY A CA 1
ATOM 2546 C C . GLY A 1 312 ? -4.766 -10.180 4.427 1.00 96.44 312 GLY A C 1
ATOM 2547 O O . GLY A 1 312 ? -4.158 -10.635 3.463 1.00 96.44 312 GLY A O 1
ATOM 2548 N N . LYS A 1 313 ? -5.802 -10.827 4.977 1.00 95.62 313 LYS A N 1
ATOM 2549 C CA . LYS A 1 313 ? -6.247 -12.166 4.547 1.00 95.62 313 LYS A CA 1
ATOM 2550 C C . LYS A 1 313 ? -6.631 -12.196 3.073 1.00 95.62 313 LYS A C 1
ATOM 2552 O O . LYS A 1 313 ? -6.058 -12.978 2.319 1.00 95.62 313 LYS A O 1
ATOM 2557 N N . SER A 1 314 ? -7.561 -11.334 2.665 1.00 92.50 314 SER A N 1
ATOM 2558 C CA . SER A 1 314 ? -8.070 -11.285 1.289 1.00 92.50 314 SER A CA 1
ATOM 2559 C C . SER A 1 314 ? -6.979 -10.850 0.299 1.00 92.50 314 SER A C 1
ATOM 2561 O O . SER A 1 314 ? -6.769 -11.506 -0.723 1.00 92.50 314 SER A O 1
ATOM 2563 N N . TYR A 1 315 ? -6.209 -9.816 0.658 1.00 97.94 315 TYR A N 1
ATOM 2564 C CA . TYR A 1 315 ? -5.075 -9.316 -0.121 1.00 97.94 315 TYR A CA 1
ATOM 2565 C C . TYR A 1 315 ? -3.990 -10.381 -0.338 1.00 97.94 315 TYR A C 1
ATOM 2567 O O . TYR A 1 315 ? -3.636 -10.689 -1.476 1.00 97.94 315 TYR A O 1
ATOM 2575 N N . MET A 1 316 ? -3.470 -10.988 0.735 1.00 98.31 316 MET A N 1
ATOM 2576 C CA . MET A 1 316 ? -2.378 -11.964 0.641 1.00 98.31 316 MET A CA 1
ATOM 2577 C C . MET A 1 316 ? -2.814 -13.242 -0.084 1.00 98.31 316 MET A C 1
ATOM 2579 O O . MET A 1 316 ? -2.027 -13.805 -0.846 1.00 98.31 316 MET A O 1
ATOM 2583 N N . GLN A 1 317 ? -4.069 -13.673 0.081 1.00 95.06 317 GLN A N 1
ATOM 2584 C CA . GLN A 1 317 ? -4.625 -14.789 -0.687 1.00 95.06 317 GLN A CA 1
ATOM 2585 C C . GLN A 1 317 ? -4.698 -14.475 -2.187 1.00 95.06 317 GLN A C 1
ATOM 2587 O O . GLN A 1 317 ? -4.350 -15.332 -3.004 1.00 95.06 317 GLN A O 1
ATOM 2592 N N . ALA A 1 318 ? -5.115 -13.264 -2.566 1.00 94.12 318 ALA A N 1
ATOM 2593 C CA . ALA A 1 318 ? -5.147 -12.839 -3.964 1.00 94.12 318 ALA A CA 1
ATOM 2594 C C . ALA A 1 318 ? -3.734 -12.747 -4.565 1.00 94.12 318 ALA A C 1
ATOM 2596 O O . ALA A 1 318 ? -3.500 -13.275 -5.654 1.00 94.12 318 ALA A O 1
ATOM 2597 N N . VAL A 1 319 ? -2.773 -12.187 -3.821 1.00 98.12 319 VAL A N 1
ATOM 2598 C CA . VAL A 1 319 ? -1.351 -12.160 -4.203 1.00 98.12 319 VAL A CA 1
ATOM 2599 C C . VAL A 1 319 ? -0.814 -13.577 -4.415 1.00 98.12 319 VAL A C 1
ATOM 2601 O O . VAL A 1 319 ? -0.189 -13.848 -5.439 1.00 98.12 319 VAL A O 1
ATOM 2604 N N . ALA A 1 320 ? -1.089 -14.511 -3.498 1.00 95.12 320 ALA A N 1
ATOM 2605 C CA . ALA A 1 320 ? -0.648 -15.900 -3.623 1.00 95.12 320 ALA A CA 1
ATOM 2606 C C . ALA A 1 320 ? -1.183 -16.563 -4.899 1.00 95.12 320 ALA A C 1
ATOM 2608 O O . ALA A 1 320 ? -0.421 -17.194 -5.633 1.00 95.12 320 ALA A O 1
ATOM 2609 N N . LYS A 1 321 ? -2.480 -16.396 -5.187 1.00 92.00 321 LYS A N 1
ATOM 2610 C CA . LYS A 1 321 ? -3.107 -16.925 -6.406 1.00 92.00 321 LYS A CA 1
ATOM 2611 C C . LYS A 1 321 ? -2.477 -16.321 -7.661 1.00 92.00 321 LYS A C 1
ATOM 2613 O O . LYS A 1 321 ? -2.112 -17.068 -8.563 1.00 92.00 321 LYS A O 1
ATOM 2618 N N . ALA A 1 322 ? -2.285 -15.003 -7.697 1.00 92.94 322 ALA A N 1
ATOM 2619 C CA . ALA A 1 322 ? -1.696 -14.320 -8.846 1.00 92.94 322 ALA A CA 1
ATOM 2620 C C . ALA A 1 322 ? -0.238 -14.751 -9.093 1.00 92.94 322 ALA A C 1
ATOM 2622 O O . ALA A 1 322 ? 0.120 -15.075 -10.226 1.00 92.94 322 ALA A O 1
ATOM 2623 N N . LEU A 1 323 ? 0.579 -14.869 -8.040 1.00 96.12 323 LEU A N 1
ATOM 2624 C CA . LEU A 1 323 ? 1.954 -15.374 -8.136 1.00 96.12 323 LEU A CA 1
ATOM 2625 C C . LEU A 1 323 ? 2.014 -16.763 -8.779 1.00 96.12 323 LEU A C 1
ATOM 2627 O O . LEU A 1 323 ? 2.844 -16.999 -9.651 1.00 96.12 323 LEU A O 1
ATOM 2631 N N . LEU A 1 324 ? 1.114 -17.673 -8.398 1.00 90.88 324 LEU A N 1
ATOM 2632 C CA . LEU A 1 324 ? 1.066 -19.029 -8.957 1.00 90.88 324 LEU A CA 1
ATOM 2633 C C . LEU A 1 324 ? 0.685 -19.062 -10.448 1.00 90.88 324 LEU A C 1
ATOM 2635 O O . LEU A 1 324 ? 0.946 -20.060 -11.122 1.00 90.88 324 LEU A O 1
ATOM 2639 N N . THR A 1 325 ? 0.096 -17.986 -10.976 1.00 90.44 325 THR A N 1
ATOM 2640 C CA . THR A 1 325 ? -0.232 -17.860 -12.405 1.00 90.44 325 THR A CA 1
ATOM 2641 C C . THR A 1 325 ? 0.878 -17.230 -13.246 1.00 90.44 325 THR A C 1
ATOM 2643 O O . THR A 1 325 ? 0.826 -17.376 -14.469 1.00 90.44 325 THR A O 1
ATOM 2646 N N . ALA A 1 326 ? 1.891 -16.618 -12.617 1.00 91.44 326 ALA A N 1
ATOM 2647 C CA . ALA A 1 326 ? 2.965 -15.881 -13.284 1.00 91.44 326 ALA A CA 1
ATOM 2648 C C . ALA A 1 326 ? 3.703 -16.724 -14.338 1.00 91.44 326 ALA A C 1
ATOM 2650 O O . ALA A 1 326 ? 3.932 -17.927 -14.147 1.00 91.44 326 ALA A O 1
ATOM 2651 N N . LYS A 1 327 ? 4.082 -16.091 -15.454 1.00 87.38 327 LYS A N 1
ATOM 2652 C CA . LYS A 1 327 ? 4.755 -16.745 -16.590 1.00 87.38 327 LYS A CA 1
ATOM 2653 C C . LYS A 1 327 ? 6.100 -16.138 -16.947 1.00 87.38 327 LYS A C 1
ATOM 2655 O O . LYS A 1 327 ? 6.957 -16.862 -17.450 1.00 87.38 327 LYS A O 1
ATOM 2660 N N . GLU A 1 328 ? 6.293 -14.853 -16.697 1.00 84.69 328 GLU A N 1
ATOM 2661 C CA . GLU A 1 328 ? 7.440 -14.105 -17.196 1.00 84.69 328 GLU A CA 1
ATOM 2662 C C . GLU A 1 328 ? 8.181 -13.417 -16.058 1.00 84.69 328 GLU A C 1
ATOM 2664 O O . GLU A 1 328 ? 9.359 -13.711 -15.832 1.00 84.69 328 GLU A O 1
ATOM 2669 N N . GLU A 1 329 ? 7.505 -12.518 -15.343 1.00 88.50 329 GLU A N 1
ATOM 2670 C CA . GLU A 1 329 ? 8.149 -11.585 -14.420 1.00 88.50 329 GLU A CA 1
ATOM 2671 C C . GLU A 1 329 ? 7.287 -11.294 -13.196 1.00 88.50 329 GLU A C 1
ATOM 2673 O O . GLU A 1 329 ? 6.076 -11.117 -13.278 1.00 88.50 329 GLU A O 1
ATOM 2678 N N . VAL A 1 330 ? 7.940 -11.196 -12.045 1.00 96.38 330 VAL A N 1
ATOM 2679 C CA . VAL A 1 330 ? 7.339 -10.735 -10.799 1.00 96.38 330 VAL A CA 1
ATOM 2680 C C . VAL A 1 330 ? 8.205 -9.621 -10.234 1.00 96.38 330 VAL A C 1
ATOM 2682 O O . VAL A 1 330 ? 9.399 -9.824 -10.013 1.00 96.38 330 VAL A O 1
ATOM 2685 N N . PHE A 1 331 ? 7.608 -8.462 -9.966 1.00 97.69 331 PHE A N 1
ATOM 2686 C CA . PHE A 1 331 ? 8.260 -7.359 -9.259 1.00 97.69 331 PHE A CA 1
ATOM 2687 C C . PHE A 1 331 ? 7.625 -7.182 -7.886 1.00 97.69 331 PHE A C 1
ATOM 2689 O O . PHE A 1 331 ? 6.403 -7.135 -7.777 1.00 97.69 331 PHE A O 1
ATOM 2696 N N . ILE A 1 332 ? 8.444 -7.080 -6.843 1.00 98.69 332 ILE A N 1
ATOM 2697 C CA . ILE A 1 332 ? 7.986 -6.845 -5.472 1.00 98.69 332 ILE A CA 1
ATOM 2698 C C . ILE A 1 332 ? 8.739 -5.650 -4.904 1.00 98.69 332 ILE A C 1
ATOM 2700 O O . ILE A 1 332 ? 9.969 -5.621 -4.948 1.00 98.69 332 ILE A O 1
ATOM 2704 N N . THR A 1 333 ? 8.013 -4.691 -4.343 1.00 98.31 333 THR A N 1
ATOM 2705 C CA . THR A 1 333 ? 8.580 -3.624 -3.515 1.00 98.31 333 THR A CA 1
ATOM 2706 C C . THR A 1 333 ? 7.965 -3.697 -2.130 1.00 98.31 333 THR A C 1
ATOM 2708 O O . THR A 1 333 ? 6.747 -3.810 -2.019 1.00 98.31 333 THR A O 1
ATOM 2711 N N . ASP A 1 334 ? 8.781 -3.623 -1.085 1.00 98.06 334 ASP A N 1
ATOM 2712 C CA . ASP A 1 334 ? 8.298 -3.640 0.297 1.00 98.06 334 ASP A CA 1
ATOM 2713 C C . ASP A 1 334 ? 9.194 -2.787 1.200 1.00 98.06 334 ASP A C 1
ATOM 2715 O O . ASP A 1 334 ? 10.426 -2.796 1.088 1.00 98.06 334 ASP A O 1
ATOM 2719 N N . TRP A 1 335 ? 8.583 -2.114 2.179 1.00 96.62 335 TRP A N 1
ATOM 2720 C CA . TRP A 1 335 ? 9.352 -1.480 3.252 1.00 96.62 335 TRP A CA 1
ATOM 2721 C C . TRP A 1 335 ? 9.949 -2.548 4.171 1.00 96.62 335 TRP A C 1
ATOM 2723 O O . TRP A 1 335 ? 11.088 -2.434 4.621 1.00 96.62 335 TRP A O 1
ATOM 2733 N N . TRP A 1 336 ? 9.192 -3.620 4.415 1.00 97.56 336 TRP A N 1
ATOM 2734 C CA . TRP A 1 336 ? 9.663 -4.812 5.108 1.00 97.56 336 TRP A CA 1
ATOM 2735 C C . TRP A 1 336 ? 9.054 -6.064 4.485 1.00 97.56 336 TRP A C 1
ATOM 2737 O O . TRP A 1 336 ? 7.843 -6.166 4.397 1.00 97.56 336 TRP A O 1
ATOM 2747 N N . LEU A 1 337 ? 9.876 -7.049 4.127 1.00 98.25 337 LEU A N 1
ATOM 2748 C CA . LEU A 1 337 ? 9.415 -8.327 3.581 1.00 98.25 337 LEU A CA 1
ATOM 2749 C C . LEU A 1 337 ? 9.907 -9.466 4.474 1.00 98.25 337 LEU A C 1
ATOM 2751 O O . LEU A 1 337 ? 11.109 -9.569 4.744 1.00 98.25 337 LEU A O 1
ATOM 2755 N N . SER A 1 338 ? 8.991 -10.322 4.934 1.00 98.44 338 SER A N 1
ATOM 2756 C CA . SER A 1 338 ? 9.319 -11.532 5.704 1.00 98.44 338 SER A CA 1
ATOM 2757 C C . SER A 1 338 ? 9.193 -12.762 4.799 1.00 98.44 338 SER A C 1
ATOM 2759 O O . SER A 1 338 ? 8.069 -13.153 4.493 1.00 98.44 338 SER A O 1
ATOM 2761 N N . PRO A 1 339 ? 10.303 -13.396 4.372 1.00 98.25 339 PRO A N 1
ATOM 2762 C CA . PRO A 1 339 ? 10.259 -14.520 3.431 1.00 98.25 339 PRO A CA 1
ATOM 2763 C C . PRO A 1 339 ? 9.355 -15.667 3.898 1.00 98.25 339 PRO A C 1
ATOM 2765 O O . PRO A 1 339 ? 8.714 -16.335 3.091 1.00 98.25 339 PRO A O 1
ATOM 2768 N N . GLU A 1 340 ? 9.290 -15.895 5.207 1.00 98.00 340 GLU A N 1
ATOM 2769 C CA . GLU A 1 340 ? 8.541 -16.993 5.805 1.00 98.00 340 GLU A CA 1
ATOM 2770 C C . GLU A 1 340 ? 7.074 -16.658 6.122 1.00 98.00 340 GLU A C 1
ATOM 2772 O O . GLU A 1 340 ? 6.401 -17.448 6.783 1.00 98.00 340 GLU A O 1
ATOM 2777 N N . VAL A 1 341 ? 6.542 -15.520 5.666 1.00 97.62 341 VAL A N 1
ATOM 2778 C CA . VAL A 1 341 ? 5.120 -15.216 5.865 1.00 97.62 341 VAL A CA 1
ATOM 2779 C C . VAL A 1 341 ? 4.238 -16.200 5.083 1.00 97.62 341 VAL A C 1
ATOM 2781 O O . VAL A 1 341 ? 4.453 -16.461 3.897 1.00 97.62 341 VAL A O 1
ATOM 2784 N N . MET A 1 342 ? 3.228 -16.751 5.758 1.00 97.00 342 MET A N 1
ATOM 2785 C CA . MET A 1 342 ? 2.177 -17.562 5.138 1.00 97.00 342 MET A CA 1
ATOM 2786 C C . MET A 1 342 ? 1.128 -16.650 4.507 1.00 97.00 342 MET A C 1
ATOM 2788 O O . MET A 1 342 ? 0.494 -15.872 5.231 1.00 97.00 342 MET A O 1
ATOM 2792 N N . LEU A 1 343 ? 0.948 -16.753 3.184 1.00 95.81 343 LEU A N 1
ATOM 2793 C CA . LEU A 1 343 ? -0.000 -15.919 2.435 1.00 95.81 343 LEU A CA 1
ATOM 2794 C C . LEU A 1 343 ? -1.440 -16.448 2.492 1.00 95.81 343 LEU A C 1
ATOM 2796 O O . LEU A 1 343 ? -2.390 -15.671 2.430 1.00 95.81 343 LEU A O 1
ATOM 2800 N N . ILE A 1 344 ? -1.603 -17.766 2.630 1.00 92.19 344 ILE A N 1
ATOM 2801 C CA . ILE A 1 344 ? -2.898 -18.433 2.807 1.00 92.19 344 ILE A CA 1
ATOM 2802 C C . ILE A 1 344 ? -2.908 -19.089 4.186 1.00 92.19 344 ILE A C 1
ATOM 2804 O O . ILE A 1 344 ? -1.927 -19.724 4.566 1.00 92.19 344 ILE A O 1
ATOM 2808 N N . ARG A 1 345 ? -3.997 -18.900 4.938 1.00 90.44 345 ARG A N 1
ATOM 2809 C CA . ARG A 1 345 ? -4.219 -19.443 6.287 1.00 90.44 345 ARG A CA 1
ATOM 2810 C C . ARG A 1 345 ? -5.714 -19.749 6.499 1.00 90.44 345 ARG A C 1
ATOM 2812 O O . ARG A 1 345 ? -6.526 -19.127 5.806 1.00 90.44 345 ARG A O 1
ATOM 2819 N N . PRO A 1 346 ? -6.072 -20.615 7.466 1.00 89.62 346 PRO A N 1
ATOM 2820 C CA . PRO A 1 346 ? -5.176 -21.498 8.219 1.00 89.62 346 PRO A CA 1
ATOM 2821 C C . PRO A 1 346 ? -4.678 -22.642 7.329 1.00 89.62 346 PRO A C 1
ATOM 2823 O O . PRO A 1 346 ? -5.432 -23.183 6.527 1.00 89.62 346 PRO A O 1
ATOM 2826 N N . THR A 1 347 ? -3.393 -22.976 7.421 1.00 85.81 347 THR A N 1
ATOM 2827 C CA . THR A 1 347 ? -2.820 -24.163 6.775 1.00 85.81 347 THR A CA 1
ATOM 2828 C C . THR A 1 347 ? -1.410 -24.411 7.300 1.00 85.81 347 THR A C 1
ATOM 2830 O O . THR A 1 347 ? -0.650 -23.461 7.490 1.00 85.81 347 THR A O 1
ATOM 2833 N N . ASP A 1 348 ? -1.056 -25.683 7.465 1.00 86.56 348 ASP A N 1
ATOM 2834 C CA . ASP A 1 348 ? 0.322 -26.123 7.723 1.00 86.56 348 ASP A CA 1
ATOM 2835 C C . ASP A 1 348 ? 1.089 -26.403 6.418 1.00 86.56 348 ASP A C 1
ATOM 2837 O O . ASP A 1 348 ? 2.267 -26.767 6.433 1.00 86.56 348 ASP A O 1
ATOM 2841 N N . ASP A 1 349 ? 0.431 -26.254 5.263 1.00 92.19 349 ASP A N 1
ATOM 2842 C CA . ASP A 1 349 ? 1.052 -26.443 3.959 1.00 92.19 349 ASP A CA 1
ATOM 2843 C C . ASP A 1 349 ? 2.020 -25.293 3.650 1.00 92.19 349 ASP A C 1
ATOM 2845 O O . ASP A 1 349 ? 1.657 -24.273 3.056 1.00 92.19 349 ASP A O 1
ATOM 2849 N N . GLU A 1 350 ? 3.292 -25.494 4.007 1.00 95.62 350 GLU A N 1
ATOM 2850 C CA . GLU A 1 350 ? 4.380 -24.552 3.742 1.00 95.62 350 GLU A CA 1
ATOM 2851 C C . GLU A 1 350 ? 4.525 -24.175 2.260 1.00 95.62 350 GLU A C 1
ATOM 2853 O O . GLU A 1 350 ? 5.235 -23.215 1.947 1.00 95.62 350 GLU A O 1
ATOM 2858 N N . THR A 1 351 ? 3.888 -24.875 1.315 1.00 94.75 351 THR A N 1
ATOM 2859 C CA . THR A 1 351 ? 3.917 -24.444 -0.082 1.00 94.75 351 THR A CA 1
ATOM 2860 C C . THR A 1 351 ? 3.286 -23.061 -0.271 1.00 94.75 351 THR A C 1
ATOM 2862 O O . THR A 1 351 ? 3.700 -22.344 -1.182 1.00 94.75 351 THR A O 1
ATOM 2865 N N . PHE A 1 352 ? 2.382 -22.629 0.615 1.00 95.06 352 PHE A N 1
ATOM 2866 C CA . PHE A 1 352 ? 1.796 -21.281 0.612 1.00 95.06 352 PHE A CA 1
ATOM 2867 C C . PHE A 1 352 ? 2.638 -20.210 1.325 1.00 95.06 352 PHE A C 1
ATOM 2869 O O . PHE A 1 352 ? 2.216 -19.052 1.422 1.00 95.06 352 PHE A O 1
ATOM 2876 N N . ARG A 1 353 ? 3.836 -20.562 1.801 1.00 98.00 353 ARG A N 1
ATOM 2877 C CA . ARG A 1 353 ? 4.810 -19.600 2.322 1.00 98.00 353 ARG A CA 1
ATOM 2878 C C . ARG A 1 353 ? 5.417 -18.794 1.175 1.00 98.00 353 ARG A C 1
ATOM 2880 O O . ARG A 1 353 ? 5.759 -19.369 0.139 1.00 98.00 353 ARG A O 1
ATOM 2887 N N . LEU A 1 354 ? 5.569 -17.482 1.353 1.00 98.62 354 LEU A N 1
ATOM 2888 C CA . LEU A 1 354 ? 6.022 -16.570 0.296 1.00 98.62 354 LEU A CA 1
ATOM 2889 C C . LEU A 1 354 ? 7.323 -17.046 -0.372 1.00 98.62 354 LEU A C 1
ATOM 2891 O O . LEU A 1 354 ? 7.369 -17.200 -1.590 1.00 98.62 354 LEU A O 1
ATOM 2895 N N . ASP A 1 355 ? 8.360 -17.345 0.409 1.00 98.25 355 ASP A N 1
ATOM 2896 C CA . ASP A 1 355 ? 9.656 -17.806 -0.101 1.00 98.25 355 ASP A CA 1
ATOM 2897 C C . ASP A 1 355 ? 9.569 -19.103 -0.931 1.00 98.25 355 ASP A C 1
ATOM 2899 O O . ASP A 1 355 ? 10.318 -19.279 -1.893 1.00 98.25 355 ASP A O 1
ATOM 2903 N N . ASN A 1 356 ? 8.647 -20.002 -0.589 1.00 97.88 356 ASN A N 1
ATOM 2904 C CA . ASN A 1 356 ? 8.415 -21.260 -1.287 1.00 97.88 356 ASN A CA 1
ATOM 2905 C C . ASN A 1 356 ? 7.602 -21.050 -2.573 1.00 97.88 356 ASN A C 1
ATOM 2907 O O . ASN A 1 356 ? 7.872 -21.716 -3.571 1.00 97.88 356 ASN A O 1
ATOM 2911 N N . ILE A 1 357 ? 6.640 -20.120 -2.597 1.00 98.25 357 ILE A N 1
ATOM 2912 C CA . ILE A 1 357 ? 5.959 -19.713 -3.837 1.00 98.25 357 ILE A CA 1
ATOM 2913 C C . ILE A 1 357 ? 6.978 -19.102 -4.803 1.00 98.25 357 ILE A C 1
ATOM 2915 O O . ILE A 1 357 ? 7.096 -19.578 -5.931 1.00 98.25 357 ILE A O 1
ATOM 2919 N N . LEU A 1 358 ? 7.759 -18.118 -4.344 1.00 98.38 358 LEU A N 1
ATOM 2920 C CA . LEU A 1 358 ? 8.757 -17.430 -5.168 1.00 98.38 358 LEU A CA 1
ATOM 2921 C C . LEU A 1 358 ? 9.829 -18.390 -5.698 1.00 98.38 358 LEU A C 1
ATOM 2923 O O . LEU A 1 358 ? 10.159 -18.340 -6.880 1.00 98.38 358 LEU A O 1
ATOM 2927 N N . GLY A 1 359 ? 10.325 -19.308 -4.861 1.00 97.44 359 GLY A N 1
ATOM 2928 C CA . GLY A 1 359 ? 11.261 -20.350 -5.293 1.00 97.44 359 GLY A CA 1
ATOM 2929 C C . GLY A 1 359 ? 10.688 -21.241 -6.397 1.00 97.44 359 GLY A C 1
ATOM 2930 O O . GLY A 1 359 ? 11.344 -21.459 -7.413 1.00 97.44 359 GLY A O 1
ATOM 2931 N N . ARG A 1 360 ? 9.435 -21.700 -6.250 1.00 95.69 360 ARG A N 1
ATOM 2932 C CA . ARG A 1 360 ? 8.776 -22.569 -7.241 1.00 95.69 360 ARG A CA 1
ATOM 2933 C C . ARG A 1 360 ? 8.565 -21.879 -8.584 1.00 95.69 360 ARG A C 1
ATOM 2935 O O . ARG A 1 360 ? 8.865 -22.480 -9.613 1.00 95.69 360 ARG A O 1
ATOM 2942 N N . ILE A 1 361 ? 8.062 -20.644 -8.592 1.00 96.38 361 ILE A N 1
ATOM 2943 C CA . ILE A 1 361 ? 7.842 -19.917 -9.852 1.00 96.38 361 ILE A CA 1
ATOM 2944 C C . ILE A 1 361 ? 9.178 -19.566 -10.518 1.00 96.38 361 ILE A C 1
ATOM 2946 O O . ILE A 1 361 ? 9.301 -19.680 -11.738 1.00 96.38 361 ILE A O 1
ATOM 2950 N N . ALA A 1 362 ? 10.208 -19.250 -9.726 1.00 94.38 362 ALA A N 1
ATOM 2951 C CA . ALA A 1 362 ? 11.550 -18.997 -10.234 1.00 94.38 362 ALA A CA 1
ATOM 2952 C C . ALA A 1 362 ? 12.166 -20.242 -10.882 1.00 94.38 362 ALA A C 1
ATOM 2954 O O . ALA A 1 362 ? 12.651 -20.191 -12.014 1.00 94.38 362 ALA A O 1
ATOM 2955 N N . ASP A 1 363 ? 12.068 -21.396 -10.222 1.00 92.81 363 ASP A N 1
ATOM 2956 C CA . ASP A 1 363 ? 12.519 -22.667 -10.786 1.00 92.81 363 ASP A CA 1
ATOM 2957 C C . ASP A 1 363 ? 11.672 -23.098 -12.003 1.00 92.81 363 ASP A C 1
ATOM 2959 O O . ASP A 1 363 ? 12.183 -23.794 -12.888 1.00 92.81 363 ASP A O 1
ATOM 2963 N N . ALA A 1 364 ? 10.421 -22.638 -12.117 1.00 89.50 364 ALA A N 1
ATOM 2964 C CA . ALA A 1 364 ? 9.578 -22.813 -13.303 1.00 89.50 364 ALA A CA 1
ATOM 2965 C C . ALA A 1 364 ? 9.929 -21.864 -14.468 1.00 89.50 364 ALA A C 1
ATOM 2967 O O . ALA A 1 364 ? 9.462 -22.083 -15.584 1.00 89.50 364 ALA A O 1
ATOM 2968 N N . GLY A 1 365 ? 10.793 -20.869 -14.248 1.00 85.50 365 GLY A N 1
ATOM 2969 C CA . GLY A 1 365 ? 11.313 -19.980 -15.289 1.00 85.50 365 GLY A CA 1
ATOM 2970 C C . GLY A 1 365 ? 10.898 -18.511 -15.174 1.00 85.50 365 GLY A C 1
ATOM 2971 O O . GLY A 1 365 ? 11.320 -17.713 -16.009 1.00 85.50 365 GLY A O 1
ATOM 2972 N N . VAL A 1 366 ? 10.115 -18.149 -14.155 1.00 88.94 366 VAL A N 1
ATOM 2973 C CA . VAL A 1 366 ? 9.692 -16.765 -13.889 1.00 88.94 366 VAL A CA 1
ATOM 2974 C C . VAL A 1 366 ? 10.847 -15.977 -13.273 1.00 88.94 366 VAL A C 1
ATOM 2976 O O . VAL A 1 366 ? 11.516 -16.459 -12.361 1.00 88.94 366 VAL A O 1
ATOM 2979 N N . ARG A 1 367 ? 11.095 -14.751 -13.731 1.00 90.06 367 ARG A N 1
ATOM 2980 C CA . ARG A 1 367 ? 12.108 -13.875 -13.125 1.00 90.06 367 ARG A CA 1
ATOM 2981 C C . ARG A 1 367 ? 11.477 -13.070 -12.000 1.00 90.06 367 ARG A C 1
ATOM 2983 O O . ARG A 1 367 ? 10.473 -12.401 -12.208 1.00 90.06 367 ARG A O 1
ATOM 2990 N N . VAL A 1 368 ? 12.058 -13.130 -10.811 1.00 95.06 368 VAL A N 1
ATOM 2991 C CA . VAL A 1 368 ? 11.538 -12.451 -9.622 1.00 95.06 368 VAL A CA 1
ATOM 2992 C C . VAL A 1 368 ? 12.525 -11.369 -9.212 1.00 95.06 368 VAL A C 1
ATOM 2994 O O . VAL A 1 368 ? 13.671 -11.670 -8.882 1.00 95.06 368 VAL A O 1
ATOM 2997 N N . TYR A 1 369 ? 12.077 -10.120 -9.188 1.00 96.25 369 TYR A N 1
ATOM 2998 C CA . TYR A 1 369 ? 12.870 -8.977 -8.752 1.00 96.25 369 TYR A CA 1
ATOM 2999 C C . TYR A 1 369 ? 12.233 -8.363 -7.519 1.00 96.25 369 TYR A C 1
ATOM 3001 O O . TYR A 1 369 ? 11.054 -8.014 -7.517 1.00 96.25 369 TYR A O 1
ATOM 3009 N N . VAL A 1 370 ? 13.023 -8.231 -6.465 1.00 97.62 370 VAL A N 1
ATOM 3010 C CA . VAL A 1 370 ? 12.566 -7.718 -5.179 1.00 97.62 370 VAL A CA 1
ATOM 3011 C C . VAL A 1 370 ? 13.383 -6.484 -4.828 1.00 97.62 370 VAL A C 1
ATOM 3013 O O . VAL A 1 370 ? 14.604 -6.557 -4.777 1.00 97.62 370 VAL A O 1
ATOM 3016 N N . MET A 1 371 ? 12.733 -5.359 -4.555 1.00 96.88 371 MET A N 1
ATOM 3017 C CA . MET A 1 371 ? 13.365 -4.164 -4.002 1.00 96.88 371 MET A CA 1
ATOM 3018 C C . MET A 1 371 ? 12.853 -3.946 -2.581 1.00 96.88 371 MET A C 1
ATOM 3020 O O . MET A 1 371 ? 11.652 -3.824 -2.361 1.00 96.88 371 MET A O 1
ATOM 3024 N N . ILE A 1 372 ? 13.756 -3.895 -1.607 1.00 95.69 372 ILE A N 1
ATOM 3025 C CA . ILE A 1 372 ? 13.396 -3.659 -0.205 1.00 95.69 372 ILE A CA 1
ATOM 3026 C C . ILE A 1 372 ? 14.201 -2.515 0.393 1.00 95.69 372 ILE A C 1
ATOM 3028 O O . ILE A 1 372 ? 15.351 -2.264 0.015 1.00 95.69 372 ILE A O 1
ATOM 3032 N N . TYR A 1 373 ? 13.604 -1.835 1.368 1.00 93.69 373 TYR A N 1
ATOM 3033 C CA . TYR A 1 373 ? 14.303 -0.804 2.121 1.00 93.69 373 TYR A CA 1
ATOM 3034 C C . TYR A 1 373 ? 15.506 -1.392 2.874 1.00 93.69 373 TYR A C 1
ATOM 3036 O O . TYR A 1 373 ? 15.402 -2.364 3.625 1.00 93.69 373 TYR A O 1
ATOM 3044 N N . LYS A 1 374 ? 16.671 -0.772 2.675 1.00 91.69 374 LYS A N 1
ATOM 3045 C CA . LYS A 1 374 ? 17.894 -1.038 3.424 1.00 91.69 374 LYS A CA 1
ATOM 3046 C C . LYS A 1 374 ? 17.892 -0.197 4.690 1.00 91.69 374 LYS A C 1
ATOM 3048 O O . LYS A 1 374 ? 18.308 0.958 4.705 1.00 91.69 374 LYS A O 1
ATOM 3053 N N . GLU A 1 375 ? 17.419 -0.801 5.764 1.00 87.19 375 GLU A N 1
ATOM 3054 C CA . GLU A 1 375 ? 17.316 -0.161 7.058 1.00 87.19 375 GLU A CA 1
ATOM 3055 C C . GLU A 1 375 ? 18.677 0.151 7.681 1.00 87.19 375 GLU A C 1
ATOM 3057 O O . GLU A 1 375 ? 19.684 -0.517 7.439 1.00 87.19 375 GLU A O 1
ATOM 3062 N N . ILE A 1 376 ? 18.679 1.135 8.580 1.00 82.19 376 ILE A N 1
ATOM 3063 C CA . ILE A 1 376 ? 19.765 1.329 9.537 1.00 82.19 376 ILE A CA 1
ATOM 3064 C C . ILE A 1 376 ? 19.527 0.344 10.687 1.00 82.19 376 ILE A C 1
ATOM 3066 O O . ILE A 1 376 ? 18.598 0.569 11.469 1.00 82.19 376 ILE A O 1
ATOM 3070 N N . PRO A 1 377 ? 20.360 -0.703 10.865 1.00 73.75 377 PRO A N 1
ATOM 3071 C CA . PRO A 1 377 ? 20.053 -1.795 11.797 1.00 73.75 377 PRO A CA 1
ATOM 3072 C C . PRO A 1 377 ? 19.906 -1.360 13.262 1.00 73.75 377 PRO A C 1
ATOM 3074 O O . PRO A 1 377 ? 19.284 -2.046 14.063 1.00 73.75 377 PRO A O 1
ATOM 3077 N N . TYR A 1 378 ? 20.490 -0.215 13.631 1.00 69.00 378 TYR A N 1
ATOM 3078 C CA . TYR A 1 378 ? 20.397 0.348 14.981 1.00 69.00 378 TYR A CA 1
ATOM 3079 C C . TYR A 1 378 ? 19.143 1.215 15.214 1.00 69.00 378 TYR A C 1
ATOM 3081 O O . TYR A 1 378 ? 18.893 1.647 16.339 1.00 69.00 378 TYR A O 1
ATOM 3089 N N . ALA A 1 379 ? 18.389 1.518 14.154 1.00 68.56 379 ALA A N 1
ATOM 3090 C CA . ALA A 1 379 ? 17.157 2.301 14.204 1.00 68.56 379 ALA A CA 1
ATOM 3091 C C . ALA A 1 379 ? 15.914 1.429 13.986 1.00 68.56 379 ALA A C 1
ATOM 3093 O O . ALA A 1 379 ? 14.895 1.663 14.626 1.00 68.56 379 ALA A O 1
ATOM 3094 N N . VAL A 1 380 ? 15.999 0.427 13.105 1.00 75.62 380 VAL A N 1
ATOM 3095 C CA . VAL A 1 380 ? 14.874 -0.450 12.761 1.00 75.62 380 VAL A CA 1
ATOM 3096 C C . VAL A 1 380 ? 15.367 -1.890 12.624 1.00 75.62 380 VAL A C 1
ATOM 3098 O O . VAL A 1 380 ? 16.419 -2.139 12.041 1.00 75.62 380 VAL A O 1
ATOM 3101 N N . SER A 1 381 ? 14.609 -2.846 13.158 1.00 83.19 381 SER A N 1
ATOM 3102 C CA . SER A 1 381 ? 14.965 -4.270 13.211 1.00 83.19 381 SER A CA 1
ATOM 3103 C C . SER A 1 381 ? 14.309 -5.096 12.094 1.00 83.19 381 SER A C 1
ATOM 3105 O O . SER A 1 381 ? 13.738 -6.149 12.364 1.00 83.19 381 SER A O 1
ATOM 3107 N N . LEU A 1 382 ? 14.360 -4.614 10.846 1.00 88.06 382 LEU A N 1
ATOM 3108 C CA . LEU A 1 382 ? 13.736 -5.295 9.695 1.00 88.06 382 LEU A CA 1
ATOM 3109 C C . LEU A 1 382 ? 14.545 -6.503 9.214 1.00 88.06 382 LEU A C 1
ATOM 3111 O O . LEU A 1 382 ? 13.969 -7.514 8.814 1.00 88.06 382 LEU A O 1
ATOM 3115 N N . ASN A 1 383 ? 15.876 -6.399 9.291 1.00 92.88 383 ASN A N 1
ATOM 3116 C CA . ASN A 1 383 ? 16.844 -7.392 8.836 1.00 92.88 383 ASN A CA 1
ATOM 3117 C C . ASN A 1 383 ? 16.750 -7.678 7.326 1.00 92.88 383 ASN A C 1
ATOM 3119 O O . ASN A 1 383 ? 16.703 -8.833 6.900 1.00 92.88 383 ASN A O 1
ATOM 3123 N N . SER A 1 384 ? 16.775 -6.626 6.498 1.00 94.50 384 SER A N 1
ATOM 3124 C CA . SER A 1 384 ? 16.691 -6.754 5.030 1.00 94.50 384 SER A CA 1
ATOM 3125 C C . SER A 1 384 ? 17.784 -7.659 4.446 1.00 94.50 384 SER A C 1
ATOM 3127 O O . SER A 1 384 ? 17.560 -8.351 3.456 1.00 94.50 384 SER A O 1
ATOM 3129 N N . LEU A 1 385 ? 18.962 -7.712 5.081 1.00 94.94 385 LEU A N 1
ATOM 3130 C CA . LEU A 1 385 ? 20.059 -8.608 4.698 1.00 94.94 385 LEU A CA 1
ATOM 3131 C C . LEU A 1 385 ? 19.686 -10.091 4.851 1.00 94.94 385 LEU A C 1
ATOM 3133 O O . LEU A 1 385 ? 20.120 -10.919 4.049 1.00 94.94 385 LEU A O 1
ATOM 3137 N N . TYR A 1 386 ? 18.925 -10.448 5.889 1.00 96.75 386 TYR A N 1
ATOM 3138 C CA . TYR A 1 386 ? 18.411 -11.807 6.039 1.00 96.75 386 TYR A CA 1
ATOM 3139 C C . TYR A 1 386 ? 17.429 -12.134 4.918 1.00 96.75 386 TYR A C 1
ATOM 3141 O O . TYR A 1 386 ? 17.582 -13.169 4.272 1.00 96.75 386 TYR A O 1
ATOM 3149 N N . THR A 1 387 ? 16.486 -11.228 4.650 1.00 97.62 387 THR A N 1
ATOM 3150 C CA . THR A 1 387 ? 15.500 -11.365 3.573 1.00 97.62 387 THR A CA 1
ATOM 3151 C C . THR A 1 387 ? 16.173 -11.595 2.220 1.00 97.62 387 THR A C 1
ATOM 3153 O O . THR A 1 387 ? 15.868 -12.581 1.552 1.00 97.62 387 THR A O 1
ATOM 3156 N N . GLU A 1 388 ? 17.155 -10.763 1.860 1.00 96.50 388 GLU A N 1
ATOM 3157 C CA . GLU A 1 388 ? 17.970 -10.918 0.646 1.00 96.50 388 GLU A CA 1
ATOM 3158 C C . GLU A 1 388 ? 18.607 -12.309 0.571 1.00 96.50 388 GLU A C 1
ATOM 3160 O O . GLU A 1 388 ? 18.362 -13.062 -0.370 1.00 96.50 388 GLU A O 1
ATOM 3165 N N . LYS A 1 389 ? 19.371 -12.703 1.597 1.00 97.06 389 LYS A N 1
ATOM 3166 C CA . LYS A 1 389 ? 20.047 -14.009 1.613 1.00 97.06 389 LYS A CA 1
ATOM 3167 C C . LYS A 1 389 ? 19.067 -15.173 1.511 1.00 97.06 389 LYS A C 1
ATOM 3169 O O . LYS A 1 389 ? 19.351 -16.151 0.818 1.00 97.06 389 LYS A O 1
ATOM 3174 N N . LYS A 1 390 ? 17.932 -15.086 2.206 1.00 97.62 390 LYS A N 1
ATOM 3175 C CA . LYS A 1 390 ? 16.928 -16.146 2.228 1.00 97.62 390 LYS A CA 1
ATOM 3176 C C . LYS A 1 390 ? 16.275 -16.305 0.860 1.00 97.62 390 LYS A C 1
ATOM 3178 O O . LYS A 1 390 ? 16.230 -17.426 0.364 1.00 97.62 390 LYS A O 1
ATOM 3183 N N . LEU A 1 391 ? 15.840 -15.217 0.230 1.00 97.38 391 LEU A N 1
ATOM 3184 C CA . LEU A 1 391 ? 15.211 -15.260 -1.091 1.00 97.38 391 LEU A CA 1
ATOM 3185 C C . LEU A 1 391 ? 16.187 -15.703 -2.187 1.00 97.38 391 LEU A C 1
ATOM 3187 O O . LEU A 1 391 ? 15.850 -16.584 -2.975 1.00 97.38 391 LEU A O 1
ATOM 3191 N N . LEU A 1 392 ? 17.424 -15.194 -2.188 1.00 95.31 392 LEU A N 1
ATOM 3192 C CA . LEU A 1 392 ? 18.452 -15.629 -3.143 1.00 95.31 392 LEU A CA 1
ATOM 3193 C C . LEU A 1 392 ? 18.750 -17.133 -3.027 1.00 95.31 392 LEU A C 1
ATOM 3195 O O . LEU A 1 392 ? 19.041 -17.783 -4.028 1.00 95.31 392 LEU A O 1
ATOM 3199 N N . SER A 1 393 ? 18.628 -17.713 -1.826 1.00 95.81 393 SER A N 1
ATOM 3200 C CA . SER A 1 393 ? 18.829 -19.154 -1.613 1.00 95.81 393 SER A CA 1
ATOM 3201 C C . SER A 1 393 ? 17.697 -20.046 -2.143 1.00 95.81 393 SER A C 1
ATOM 3203 O O . SER A 1 393 ? 17.861 -21.265 -2.173 1.00 95.81 393 SER A O 1
ATOM 3205 N N . LYS A 1 394 ? 16.551 -19.475 -2.543 1.00 94.81 394 LYS A N 1
ATOM 3206 C CA . LYS A 1 394 ? 15.350 -20.237 -2.932 1.00 94.81 394 LYS A CA 1
ATOM 3207 C C . LYS A 1 394 ? 15.283 -20.627 -4.397 1.00 94.81 394 LYS A C 1
ATOM 3209 O O . LYS A 1 394 ? 14.544 -21.547 -4.719 1.00 94.81 394 LYS A O 1
ATOM 3214 N N . SER A 1 395 ? 16.029 -19.953 -5.266 1.00 86.56 395 SER A N 1
ATOM 3215 C CA . SER A 1 395 ? 16.048 -20.257 -6.696 1.00 86.56 395 SER A CA 1
ATOM 3216 C C . SER A 1 395 ? 17.311 -21.028 -7.047 1.00 86.56 395 SER A C 1
ATOM 3218 O O . SER A 1 395 ? 18.409 -20.473 -7.025 1.00 86.56 395 SER A O 1
ATOM 3220 N N . THR A 1 396 ? 17.161 -22.269 -7.503 1.00 84.00 396 THR A N 1
ATOM 3221 C CA . THR A 1 396 ? 18.297 -23.076 -7.980 1.00 84.00 396 THR A CA 1
ATOM 3222 C C . THR A 1 396 ? 18.894 -22.527 -9.279 1.00 84.00 396 THR A C 1
ATOM 3224 O O . THR A 1 396 ? 20.080 -22.710 -9.549 1.00 84.00 396 THR A O 1
ATOM 3227 N N . LYS A 1 397 ? 18.084 -21.795 -10.056 1.00 78.88 397 LYS A N 1
ATOM 3228 C CA . LYS A 1 397 ? 18.450 -21.193 -11.349 1.00 78.88 397 LYS A CA 1
ATOM 3229 C C . LYS A 1 397 ? 18.955 -19.745 -11.271 1.00 78.88 397 LYS A C 1
ATOM 3231 O O . LYS A 1 397 ? 19.270 -19.159 -12.299 1.00 78.88 397 LYS A O 1
ATOM 3236 N N . GLY A 1 398 ? 19.022 -19.154 -10.073 1.00 82.50 398 GLY A N 1
ATOM 3237 C CA . GLY A 1 398 ? 19.406 -17.746 -9.888 1.00 82.50 398 GLY A CA 1
ATOM 3238 C C . GLY A 1 398 ? 18.435 -16.702 -10.470 1.00 82.50 398 GLY A C 1
ATOM 3239 O O . GLY A 1 398 ? 18.875 -15.590 -10.763 1.00 82.50 398 GLY A O 1
ATOM 3240 N N . PHE A 1 399 ? 17.151 -17.044 -10.641 1.00 89.12 399 PHE A N 1
ATOM 3241 C CA . PHE A 1 399 ? 16.105 -16.184 -11.225 1.00 89.12 399 PHE A CA 1
ATOM 3242 C C . PHE A 1 399 ? 15.411 -15.272 -10.202 1.00 89.12 399 PHE A C 1
ATOM 3244 O O . PHE A 1 399 ? 14.559 -14.475 -10.581 1.00 89.12 399 PHE A O 1
ATOM 3251 N N . ILE A 1 400 ? 15.786 -15.361 -8.923 1.00 93.88 400 ILE A N 1
ATOM 3252 C CA . ILE A 1 400 ? 15.404 -14.386 -7.897 1.00 93.88 400 ILE A CA 1
ATOM 3253 C C . ILE A 1 400 ? 16.554 -13.394 -7.729 1.00 93.88 400 ILE A C 1
ATOM 3255 O O . ILE A 1 400 ? 17.687 -13.809 -7.477 1.00 93.88 400 ILE A O 1
ATOM 3259 N N . LYS A 1 401 ? 16.253 -12.100 -7.844 1.00 91.50 401 LYS A N 1
ATOM 3260 C CA . LYS A 1 401 ? 17.158 -10.967 -7.615 1.00 91.50 401 LYS A CA 1
ATOM 3261 C C . LYS A 1 401 ? 16.601 -10.075 -6.517 1.00 91.50 401 LYS A C 1
ATOM 3263 O O . LYS A 1 401 ? 15.384 -9.902 -6.424 1.00 91.50 401 LYS A O 1
ATOM 3268 N N . VAL A 1 402 ? 17.480 -9.526 -5.682 1.00 94.62 402 VAL A N 1
ATOM 3269 C CA . VAL A 1 402 ? 17.070 -8.699 -4.544 1.00 94.62 402 VAL A CA 1
ATOM 3270 C C . VAL A 1 402 ? 17.965 -7.473 -4.440 1.00 94.62 402 VAL A C 1
ATOM 3272 O O . VAL A 1 402 ? 19.168 -7.595 -4.239 1.00 94.62 402 VAL A O 1
ATOM 3275 N N . ILE A 1 403 ? 17.346 -6.298 -4.485 1.00 93.06 403 ILE A N 1
ATOM 3276 C CA . ILE A 1 403 ? 17.982 -4.999 -4.299 1.00 93.06 403 ILE A CA 1
ATOM 3277 C C . ILE A 1 403 ? 17.611 -4.459 -2.931 1.00 93.06 403 ILE A C 1
ATOM 3279 O O . ILE A 1 403 ? 16.448 -4.465 -2.524 1.00 93.06 403 ILE A O 1
ATOM 3283 N N . ARG A 1 404 ? 18.617 -3.930 -2.238 1.00 93.00 404 ARG A N 1
ATOM 3284 C CA . ARG A 1 404 ? 18.438 -3.199 -0.986 1.00 93.00 404 ARG A CA 1
ATOM 3285 C C . ARG A 1 404 ? 18.955 -1.783 -1.153 1.00 93.00 404 ARG A C 1
ATOM 3287 O O . ARG A 1 404 ? 20.147 -1.592 -1.379 1.00 93.00 404 ARG A O 1
ATOM 3294 N N . HIS A 1 405 ? 18.077 -0.801 -0.999 1.00 88.62 405 HIS A N 1
ATOM 3295 C CA . HIS A 1 405 ? 18.409 0.619 -1.123 1.00 88.62 405 HIS A CA 1
ATOM 3296 C C . HIS A 1 405 ? 17.757 1.403 0.031 1.00 88.62 405 HIS A C 1
ATOM 3298 O O . HIS A 1 405 ? 16.694 0.996 0.503 1.00 88.62 405 HIS A O 1
ATOM 3304 N N . PRO A 1 406 ? 18.364 2.484 0.548 1.00 86.31 406 PRO A N 1
ATOM 3305 C CA . PRO A 1 406 ? 19.603 3.132 0.118 1.00 86.31 406 PRO A CA 1
ATOM 3306 C C . PRO A 1 406 ? 20.891 2.567 0.713 1.00 86.31 406 PRO A C 1
ATOM 3308 O O . PRO A 1 406 ? 20.952 2.153 1.870 1.00 86.31 406 PRO A O 1
ATOM 3311 N N . ASP A 1 407 ? 21.973 2.639 -0.066 1.00 80.12 407 ASP A N 1
ATOM 3312 C CA . ASP A 1 407 ? 23.313 2.631 0.511 1.00 80.12 407 ASP A CA 1
ATOM 3313 C C . ASP A 1 407 ? 23.537 3.942 1.266 1.00 80.12 407 ASP A C 1
ATOM 3315 O O . ASP A 1 407 ? 23.352 5.037 0.734 1.00 80.12 407 ASP A O 1
ATOM 3319 N N . LEU A 1 408 ? 23.934 3.830 2.534 1.00 67.31 408 LEU A N 1
ATOM 3320 C CA . LEU A 1 408 ? 24.110 4.990 3.399 1.00 67.31 408 LEU A CA 1
ATOM 3321 C C . LEU A 1 408 ? 25.208 5.904 2.849 1.00 67.31 408 LEU A C 1
ATOM 3323 O O . LEU A 1 408 ? 26.398 5.598 2.939 1.00 67.31 408 LEU A O 1
ATOM 3327 N N . ASN A 1 409 ? 24.805 7.069 2.348 1.00 61.03 409 ASN A N 1
ATOM 3328 C CA . ASN A 1 409 ? 25.712 8.137 1.962 1.00 61.03 409 ASN A CA 1
ATOM 3329 C C . ASN A 1 409 ? 25.446 9.388 2.809 1.00 61.03 409 ASN A C 1
ATOM 3331 O O . ASN A 1 409 ? 24.430 10.069 2.670 1.00 61.03 409 ASN A O 1
ATOM 3335 N N . ILE A 1 410 ? 26.402 9.697 3.690 1.00 54.69 410 ILE A N 1
ATOM 3336 C CA . ILE A 1 410 ? 26.329 10.824 4.632 1.00 54.69 410 ILE A CA 1
ATOM 3337 C C . ILE A 1 410 ? 26.301 12.176 3.903 1.00 54.69 410 ILE A C 1
ATOM 3339 O O . ILE A 1 410 ? 25.722 13.131 4.419 1.00 54.69 410 ILE A O 1
ATOM 3343 N N . LYS A 1 411 ? 26.891 12.275 2.703 1.00 52.84 411 LYS A N 1
ATOM 3344 C CA . LYS A 1 411 ? 26.916 13.527 1.929 1.00 52.84 411 LYS A CA 1
ATOM 3345 C C . LYS A 1 411 ? 25.558 13.860 1.311 1.00 52.84 411 LYS A C 1
ATOM 3347 O O . LYS A 1 411 ? 25.209 15.034 1.252 1.00 52.84 411 LYS A O 1
ATOM 3352 N N . ASP A 1 412 ? 24.791 12.837 0.945 1.00 51.78 412 ASP A N 1
ATOM 3353 C CA . ASP A 1 412 ? 23.526 12.979 0.214 1.00 51.78 412 ASP A CA 1
ATOM 3354 C C . ASP A 1 412 ? 22.293 12.897 1.134 1.00 51.78 412 ASP A C 1
ATOM 3356 O O . ASP A 1 412 ? 21.162 12.841 0.667 1.00 51.78 412 ASP A O 1
ATOM 3360 N N . ARG A 1 413 ? 22.498 12.913 2.464 1.00 54.84 413 ARG A N 1
ATOM 3361 C CA . ARG A 1 413 ? 21.438 12.912 3.497 1.00 54.84 413 ARG A CA 1
ATOM 3362 C C . ARG A 1 413 ? 20.470 11.718 3.425 1.00 54.84 413 ARG A C 1
ATOM 3364 O O . ARG A 1 413 ? 19.408 11.755 4.041 1.00 54.84 413 ARG A O 1
ATOM 3371 N N . VAL A 1 414 ? 20.867 10.622 2.777 1.00 57.62 414 VAL A N 1
ATOM 3372 C CA . VAL A 1 414 ? 20.050 9.412 2.534 1.00 57.62 414 VAL A CA 1
ATOM 3373 C C . VAL A 1 414 ? 19.919 8.510 3.782 1.00 57.62 414 VAL A C 1
ATOM 3375 O O . VAL A 1 414 ? 19.894 7.290 3.697 1.00 57.62 414 VAL A O 1
ATOM 3378 N N . ILE A 1 415 ? 19.916 9.104 4.979 1.00 63.06 415 ILE A N 1
ATOM 3379 C CA . ILE A 1 415 ? 19.949 8.395 6.273 1.00 63.06 415 ILE A CA 1
ATOM 3380 C C . ILE A 1 415 ? 18.553 8.342 6.917 1.00 63.06 415 ILE A C 1
ATOM 3382 O O . ILE A 1 415 ? 18.291 7.485 7.753 1.00 63.06 415 ILE A O 1
ATOM 3386 N N . LEU A 1 416 ? 17.660 9.271 6.566 1.00 74.19 416 LEU A N 1
ATOM 3387 C CA . LEU A 1 416 ? 16.380 9.451 7.264 1.00 74.19 416 LEU A CA 1
ATOM 3388 C C . LEU A 1 416 ? 15.187 8.803 6.564 1.00 74.19 416 LEU A C 1
ATOM 3390 O O . LEU A 1 416 ? 14.204 8.470 7.224 1.00 74.19 416 LEU A O 1
ATOM 3394 N N . TRP A 1 417 ? 15.263 8.677 5.244 1.00 83.94 417 TRP A N 1
ATOM 3395 C CA . TRP A 1 417 ? 14.123 8.338 4.403 1.00 83.94 417 TRP A CA 1
ATOM 3396 C C . TRP A 1 417 ? 14.175 6.884 3.951 1.00 83.94 417 TRP A C 1
ATOM 3398 O O . TRP A 1 417 ? 15.249 6.279 3.898 1.00 83.94 417 TRP A O 1
ATOM 3408 N N . SER A 1 418 ? 13.013 6.328 3.622 1.00 87.94 418 SER A N 1
ATOM 3409 C CA . SER A 1 418 ? 12.876 4.936 3.190 1.00 87.94 418 SER A CA 1
ATOM 3410 C C . SER A 1 418 ? 12.107 4.768 1.886 1.00 87.94 418 SER A C 1
ATOM 3412 O O . SER A 1 418 ? 11.385 5.665 1.459 1.00 87.94 418 SER A O 1
ATOM 3414 N N . HIS A 1 419 ? 12.239 3.581 1.291 1.00 92.38 419 HIS A N 1
ATOM 3415 C CA . HIS A 1 419 ? 11.278 3.085 0.310 1.00 92.38 419 HIS A CA 1
ATOM 3416 C C . HIS A 1 419 ? 10.072 2.531 1.044 1.00 92.38 419 HIS A C 1
ATOM 3418 O O . HIS A 1 419 ? 10.205 1.540 1.763 1.00 92.38 419 HIS A O 1
ATOM 3424 N N . HIS A 1 420 ? 8.939 3.218 0.953 1.00 95.56 420 HIS A N 1
ATOM 3425 C CA . HIS A 1 420 ? 7.756 2.904 1.743 1.00 95.56 420 HIS A CA 1
ATOM 3426 C C . HIS A 1 420 ? 6.583 2.393 0.887 1.00 95.56 420 HIS A C 1
ATOM 3428 O O . HIS A 1 420 ? 5.587 1.913 1.437 1.00 95.56 420 HIS A O 1
ATOM 3434 N N . GLU A 1 421 ? 6.734 2.358 -0.437 1.00 92.12 421 GLU A N 1
ATOM 3435 C CA . GLU A 1 421 ? 5.816 1.695 -1.358 1.00 92.12 421 GLU A CA 1
ATOM 3436 C C . GLU A 1 421 ? 5.720 0.175 -1.120 1.00 92.12 421 GLU A C 1
ATOM 3438 O O . GLU A 1 421 ? 6.719 -0.500 -0.864 1.00 92.12 421 GLU A O 1
ATOM 3443 N N . LYS A 1 422 ? 4.500 -0.371 -1.221 1.00 97.88 422 LYS A N 1
ATOM 3444 C CA . LYS A 1 422 ? 4.238 -1.818 -1.204 1.00 97.88 422 LYS A CA 1
ATOM 3445 C C . LYS A 1 422 ? 3.533 -2.209 -2.485 1.00 97.88 422 LYS A C 1
ATOM 3447 O O . LYS A 1 422 ? 2.412 -1.750 -2.724 1.00 97.88 422 LYS A O 1
ATOM 3452 N N . MET A 1 423 ? 4.194 -3.012 -3.309 1.00 97.81 423 MET A N 1
ATOM 3453 C CA . MET A 1 423 ? 3.651 -3.424 -4.596 1.00 97.81 423 MET A CA 1
ATOM 3454 C C . MET A 1 423 ? 4.051 -4.849 -4.943 1.00 97.81 423 MET A C 1
ATOM 3456 O O . MET A 1 423 ? 5.180 -5.266 -4.690 1.00 97.81 423 MET A O 1
ATOM 3460 N N . VAL A 1 424 ? 3.137 -5.566 -5.592 1.00 98.62 424 VAL A N 1
ATOM 3461 C CA . VAL A 1 424 ? 3.421 -6.839 -6.264 1.00 98.62 424 VAL A CA 1
ATOM 3462 C C . VAL A 1 424 ? 2.891 -6.741 -7.685 1.00 98.62 424 VAL A C 1
ATOM 3464 O O . VAL A 1 424 ? 1.700 -6.525 -7.883 1.00 98.62 424 VAL A O 1
ATOM 3467 N N . ILE A 1 425 ? 3.757 -6.893 -8.678 1.00 98.06 425 ILE A N 1
ATOM 3468 C CA . ILE A 1 425 ? 3.403 -6.795 -10.095 1.00 98.06 425 ILE A CA 1
ATOM 3469 C C . ILE A 1 425 ? 3.687 -8.142 -10.748 1.00 98.06 425 ILE A C 1
ATOM 3471 O O . ILE A 1 425 ? 4.808 -8.636 -10.665 1.00 98.06 425 ILE A O 1
ATOM 3475 N N . ILE A 1 426 ? 2.680 -8.721 -11.397 1.00 92.38 426 ILE A N 1
ATOM 3476 C CA . ILE A 1 426 ? 2.753 -10.005 -12.098 1.00 92.38 426 ILE A CA 1
ATOM 3477 C C . ILE A 1 426 ? 2.670 -9.758 -13.601 1.00 92.38 426 ILE A C 1
ATOM 3479 O O . ILE A 1 426 ? 1.707 -9.156 -14.085 1.00 92.38 426 ILE A O 1
ATOM 3483 N N . ASP A 1 427 ? 3.685 -10.221 -14.328 1.00 87.75 427 ASP A N 1
ATOM 3484 C CA . ASP A 1 427 ? 3.815 -10.193 -15.789 1.00 87.75 427 ASP A CA 1
ATOM 3485 C C . ASP A 1 427 ? 3.530 -8.812 -16.407 1.00 87.75 427 ASP A C 1
ATOM 3487 O O . ASP A 1 427 ? 3.055 -8.713 -17.537 1.00 87.75 427 ASP A O 1
ATOM 3491 N N . GLN A 1 428 ? 3.764 -7.741 -15.635 1.00 87.75 428 GLN A N 1
ATOM 3492 C CA . GLN A 1 428 ? 3.444 -6.350 -15.987 1.00 87.75 428 GLN A CA 1
ATOM 3493 C C . GLN A 1 428 ? 1.971 -6.125 -16.397 1.00 87.75 428 GLN A C 1
ATOM 3495 O O . GLN A 1 428 ? 1.659 -5.189 -17.129 1.00 87.75 428 GLN A O 1
ATOM 3500 N N . LYS A 1 429 ? 1.060 -6.988 -15.927 1.00 86.12 429 LYS A N 1
ATOM 3501 C CA . LYS A 1 429 ? -0.373 -6.989 -16.275 1.00 86.12 429 LYS A CA 1
ATOM 3502 C C . LYS A 1 429 ? -1.280 -6.829 -15.065 1.00 86.12 429 LYS A C 1
ATOM 3504 O O . LYS A 1 429 ? -2.324 -6.198 -15.170 1.00 86.12 429 LYS A O 1
ATOM 3509 N N . ILE A 1 430 ? -0.890 -7.408 -13.932 1.00 92.19 430 ILE A N 1
ATOM 3510 C CA . ILE A 1 430 ? -1.645 -7.342 -12.679 1.00 92.19 430 ILE A CA 1
ATOM 3511 C C . ILE A 1 430 ? -0.757 -6.661 -11.648 1.00 92.19 430 ILE A C 1
ATOM 3513 O O . ILE A 1 430 ? 0.381 -7.084 -11.454 1.00 92.19 430 ILE A O 1
ATOM 3517 N N . ALA A 1 431 ? -1.269 -5.627 -10.987 1.00 95.88 431 ALA A N 1
ATOM 3518 C CA . ALA A 1 431 ? -0.560 -4.915 -9.934 1.00 95.88 431 ALA A CA 1
ATOM 3519 C C . ALA A 1 431 ? -1.398 -4.880 -8.654 1.00 95.88 431 ALA A C 1
ATOM 3521 O O . ALA A 1 431 ? -2.566 -4.499 -8.665 1.00 95.88 431 ALA A O 1
ATOM 3522 N N . PHE A 1 432 ? -0.769 -5.253 -7.548 1.00 98.38 432 PHE A N 1
ATOM 3523 C CA . PHE A 1 432 ? -1.269 -5.080 -6.194 1.00 98.38 432 PHE A CA 1
ATOM 3524 C C . PHE A 1 432 ? -0.578 -3.862 -5.595 1.00 98.38 432 PHE A C 1
ATOM 3526 O O . PHE A 1 432 ? 0.648 -3.782 -5.637 1.00 98.38 432 PHE A O 1
ATOM 3533 N N . VAL A 1 433 ? -1.353 -2.920 -5.062 1.00 96.12 433 VAL A N 1
ATOM 3534 C CA . VAL A 1 433 ? -0.866 -1.648 -4.516 1.00 96.12 433 VAL A CA 1
ATOM 3535 C C . VAL A 1 433 ? -1.635 -1.341 -3.237 1.00 96.12 433 VAL A C 1
ATOM 3537 O O . VAL A 1 433 ? -2.853 -1.501 -3.197 1.00 96.12 433 VAL A O 1
ATOM 3540 N N . GLY A 1 434 ? -0.947 -0.871 -2.196 1.00 94.06 434 GLY A N 1
ATOM 3541 C CA . GLY A 1 434 ? -1.620 -0.408 -0.986 1.00 94.06 434 GLY A CA 1
ATOM 3542 C C . GLY A 1 434 ? -0.689 -0.216 0.205 1.00 94.06 434 GLY A C 1
ATOM 3543 O O . GLY A 1 434 ? 0.504 0.048 0.067 1.00 94.06 434 GLY A O 1
ATOM 3544 N N . GLY A 1 435 ? -1.261 -0.356 1.401 1.00 94.06 435 GLY A N 1
ATOM 3545 C CA . GLY A 1 435 ? -0.559 -0.193 2.676 1.00 94.06 435 GLY A CA 1
ATOM 3546 C C . GLY A 1 435 ? -0.041 -1.492 3.307 1.00 94.06 435 GLY A C 1
ATOM 3547 O O . GLY A 1 435 ? 0.485 -1.435 4.419 1.00 94.06 435 GLY A O 1
ATOM 3548 N N . ILE A 1 436 ? -0.206 -2.647 2.655 1.00 98.06 436 ILE A N 1
ATOM 3549 C CA . ILE A 1 436 ? 0.073 -3.972 3.232 1.00 98.06 436 ILE A CA 1
ATOM 3550 C C . ILE A 1 436 ? 1.408 -4.501 2.704 1.00 98.06 436 ILE A C 1
ATOM 3552 O O . ILE A 1 436 ? 1.501 -4.887 1.542 1.00 98.06 436 ILE A O 1
ATOM 3556 N N . ASP A 1 437 ? 2.418 -4.547 3.574 1.00 98.62 437 ASP A N 1
ATOM 3557 C CA . ASP A 1 437 ? 3.675 -5.238 3.272 1.00 98.62 437 ASP A CA 1
ATOM 3558 C C . ASP A 1 437 ? 3.501 -6.772 3.340 1.00 98.62 437 ASP A C 1
ATOM 3560 O O . ASP A 1 437 ? 2.721 -7.281 4.159 1.00 98.62 437 ASP A O 1
ATOM 3564 N N . LEU A 1 438 ? 4.280 -7.534 2.564 1.00 98.56 438 LEU A N 1
ATOM 3565 C CA . LEU A 1 438 ? 4.336 -9.000 2.674 1.00 98.56 438 LEU A CA 1
ATOM 3566 C C . LEU A 1 438 ? 5.224 -9.451 3.848 1.00 98.56 438 LEU A C 1
ATOM 3568 O O . LEU A 1 438 ? 6.291 -10.052 3.683 1.00 98.56 438 LEU A O 1
ATOM 3572 N N . CYS A 1 439 ? 4.787 -9.163 5.073 1.00 97.88 439 CYS A N 1
ATOM 3573 C CA . CYS A 1 439 ? 5.560 -9.457 6.276 1.00 97.88 439 CYS A CA 1
ATOM 3574 C C . CYS A 1 439 ? 4.711 -9.859 7.488 1.00 97.88 439 CYS A C 1
ATOM 3576 O O . CYS A 1 439 ? 3.479 -9.907 7.454 1.00 97.88 439 CYS A O 1
ATOM 3578 N N . TYR A 1 440 ? 5.388 -10.142 8.601 1.00 97.56 440 TYR A N 1
ATOM 3579 C CA . TYR A 1 440 ? 4.726 -10.454 9.864 1.00 97.56 440 TYR A CA 1
ATOM 3580 C C . TYR A 1 440 ? 3.829 -9.314 10.372 1.00 97.56 440 TYR A C 1
ATOM 3582 O O . TYR A 1 440 ? 4.096 -8.127 10.154 1.00 97.56 440 TYR A O 1
ATOM 3590 N N . GLY A 1 441 ? 2.751 -9.707 11.058 1.00 95.81 441 GLY A N 1
ATOM 3591 C CA . GLY A 1 441 ? 1.771 -8.803 11.669 1.00 95.81 441 GLY A CA 1
ATOM 3592 C C . GLY A 1 441 ? 0.821 -8.096 10.696 1.00 95.81 441 GLY A C 1
ATOM 3593 O O . GLY A 1 441 ? 0.053 -7.255 11.136 1.00 95.81 441 GLY A O 1
ATOM 3594 N N . ARG A 1 442 ? 0.886 -8.379 9.385 1.00 98.00 442 ARG A N 1
ATOM 3595 C CA . ARG A 1 442 ? -0.004 -7.771 8.371 1.00 98.00 442 ARG A CA 1
ATOM 3596 C C . ARG A 1 442 ? -1.176 -8.653 7.965 1.00 98.00 442 ARG A C 1
ATOM 3598 O O . ARG A 1 442 ? -2.172 -8.137 7.472 1.00 98.00 442 ARG A O 1
ATOM 3605 N N . TRP A 1 443 ? -1.034 -9.969 8.112 1.00 97.50 443 TRP A N 1
ATOM 3606 C CA . TRP A 1 443 ? -2.145 -10.886 7.898 1.00 97.50 443 TRP A CA 1
ATOM 3607 C C . TRP A 1 443 ? -3.117 -10.732 9.061 1.00 97.50 443 TRP A C 1
ATOM 3609 O O . TRP A 1 443 ? -2.737 -11.000 10.198 1.00 97.50 443 TRP A O 1
ATOM 3619 N N . ASP A 1 444 ? -4.329 -10.308 8.744 1.00 95.94 444 ASP A N 1
ATOM 3620 C CA . ASP A 1 444 ? -5.459 -10.218 9.657 1.00 95.94 444 ASP A CA 1
ATOM 3621 C C . ASP A 1 444 ? -6.741 -10.343 8.830 1.00 95.94 444 ASP A C 1
ATOM 3623 O O . ASP A 1 444 ? -6.708 -10.194 7.597 1.00 95.94 444 ASP A O 1
ATOM 3627 N N . ASP A 1 445 ? -7.854 -10.620 9.485 1.00 92.38 445 ASP A N 1
ATOM 3628 C CA . ASP A 1 445 ? -9.156 -10.761 8.856 1.00 92.38 445 ASP A CA 1
ATOM 3629 C C . ASP A 1 445 ? -10.226 -9.910 9.533 1.00 92.38 445 ASP A C 1
ATOM 3631 O O . ASP A 1 445 ? -9.935 -9.043 10.347 1.00 92.38 445 ASP A O 1
ATOM 3635 N N . GLU A 1 446 ? -11.470 -10.050 9.098 1.00 89.56 446 GLU A N 1
ATOM 3636 C CA . GLU A 1 446 ? -12.601 -9.266 9.588 1.00 89.56 446 GLU A CA 1
ATOM 3637 C C . GLU A 1 446 ? -12.850 -9.405 11.102 1.00 89.56 446 GLU A C 1
ATOM 3639 O O . GLU A 1 446 ? -13.543 -8.562 11.669 1.00 89.56 446 GLU A O 1
ATOM 3644 N N . TYR A 1 447 ? -12.272 -10.420 11.756 1.00 90.69 447 TYR A N 1
ATOM 3645 C CA . TYR A 1 447 ? -12.428 -10.676 13.188 1.00 90.69 447 TYR A CA 1
ATOM 3646 C C . TYR A 1 447 ? -11.396 -9.946 14.060 1.00 90.69 447 TYR A C 1
ATOM 3648 O O . TYR A 1 447 ? -11.645 -9.782 15.254 1.00 90.69 447 TYR A O 1
ATOM 3656 N N . MET A 1 448 ? -10.256 -9.512 13.499 1.00 92.56 448 MET A N 1
ATOM 3657 C CA . MET A 1 448 ? -9.223 -8.725 14.200 1.00 92.56 448 MET A CA 1
ATOM 3658 C C . MET A 1 448 ? -8.845 -9.320 15.568 1.00 92.56 448 MET A C 1
ATOM 3660 O O . MET A 1 448 ? -8.933 -8.658 16.611 1.00 92.56 448 MET A O 1
ATOM 3664 N N . ARG A 1 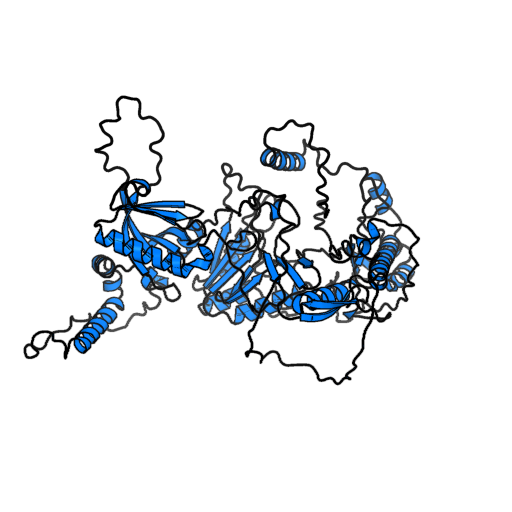449 ? -8.528 -10.620 15.575 1.00 92.44 449 ARG A N 1
ATOM 3665 C CA . ARG A 1 449 ? -8.413 -11.430 16.800 1.00 92.44 449 ARG A CA 1
ATOM 3666 C C . ARG A 1 449 ? -7.193 -11.041 17.629 1.00 92.44 449 ARG A C 1
ATOM 3668 O O . ARG A 1 449 ? -6.121 -10.770 17.094 1.00 92.44 449 ARG A O 1
ATOM 3675 N N . LEU A 1 450 ? -7.329 -11.118 18.954 1.00 94.56 450 LEU A N 1
ATOM 3676 C CA . LEU A 1 450 ? -6.208 -10.937 19.888 1.00 94.56 450 LEU A CA 1
ATOM 3677 C C . LEU A 1 450 ? -5.530 -12.269 20.236 1.00 94.56 450 LEU A C 1
ATOM 3679 O O . LEU A 1 450 ? -4.381 -12.276 20.685 1.00 94.56 450 LEU A O 1
ATOM 3683 N N . VAL A 1 451 ? -6.242 -13.387 20.069 1.00 91.56 451 VAL A N 1
ATOM 3684 C CA . VAL A 1 451 ? -5.815 -14.716 20.513 1.00 91.56 451 VAL A CA 1
ATOM 3685 C C . VAL A 1 451 ? -5.823 -15.709 19.345 1.00 91.56 451 VAL A C 1
ATOM 3687 O O . VAL A 1 451 ? -6.748 -15.740 18.540 1.00 91.56 451 VAL A O 1
ATOM 3690 N N . ASP A 1 452 ? -4.779 -16.540 19.274 1.00 89.94 452 ASP A N 1
ATOM 3691 C CA . ASP A 1 452 ? -4.592 -17.587 18.256 1.00 89.94 452 ASP A CA 1
ATOM 3692 C C . ASP 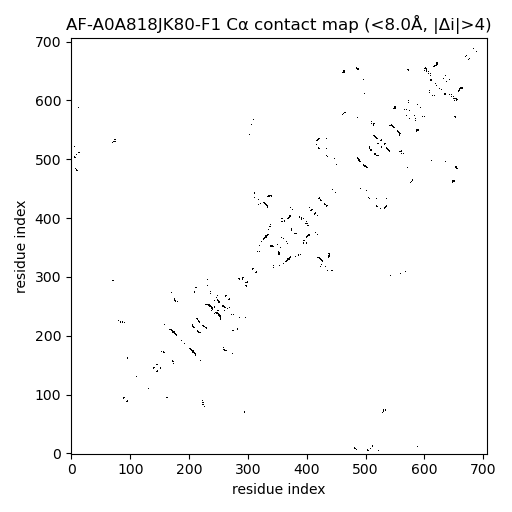A 1 452 ? -4.068 -18.878 18.921 1.00 89.94 452 ASP A C 1
ATOM 3694 O O . ASP A 1 452 ? -2.889 -19.219 18.831 1.00 89.94 452 ASP A O 1
ATOM 3698 N N . LEU A 1 453 ? -4.923 -19.542 19.717 1.00 85.69 453 LEU A N 1
ATOM 3699 C CA . LEU A 1 453 ? -4.571 -20.742 20.507 1.00 85.69 453 LEU A CA 1
ATOM 3700 C C . LEU A 1 453 ? -5.067 -22.073 19.902 1.00 85.69 453 LEU A C 1
ATOM 3702 O O . LEU A 1 453 ? -4.802 -23.123 20.485 1.00 85.69 453 LEU A O 1
ATOM 3706 N N . GLY A 1 454 ? -5.733 -22.051 18.742 1.00 72.31 454 GLY A N 1
ATOM 3707 C CA . GLY A 1 454 ? -6.061 -23.259 17.971 1.00 72.31 454 GLY A CA 1
ATOM 3708 C C . GLY A 1 454 ? -7.323 -24.045 18.366 1.00 72.31 454 GLY A C 1
ATOM 3709 O O . GLY A 1 454 ? -7.438 -25.188 17.934 1.00 72.31 454 GLY A O 1
ATOM 3710 N N . ASP A 1 455 ? -8.267 -23.476 19.128 1.00 57.22 455 ASP A N 1
ATOM 3711 C CA . ASP A 1 455 ? -9.557 -24.123 19.446 1.00 57.22 455 ASP A CA 1
ATOM 3712 C C . ASP A 1 455 ? -10.732 -23.498 18.664 1.00 57.22 455 ASP A C 1
ATOM 3714 O O . ASP A 1 455 ? -10.966 -22.295 18.733 1.00 57.22 455 ASP A O 1
ATOM 3718 N N . GLU A 1 456 ? -11.512 -24.342 17.973 1.00 47.97 456 GLU A N 1
ATOM 3719 C CA . GLU A 1 456 ? -12.687 -24.010 17.133 1.00 47.97 456 GLU A CA 1
ATOM 3720 C C . GLU A 1 456 ? -13.928 -23.514 17.909 1.00 47.97 456 GLU A C 1
ATOM 3722 O O . GLU A 1 456 ? -14.999 -23.343 17.328 1.00 47.97 456 GLU A O 1
ATOM 3727 N N . ASN A 1 457 ? -13.827 -23.264 19.217 1.00 43.84 457 ASN A N 1
ATOM 3728 C CA . ASN A 1 457 ? -14.942 -22.710 19.994 1.00 43.84 457 ASN A CA 1
ATOM 3729 C C . ASN A 1 457 ? -14.934 -21.179 19.919 1.00 43.84 457 ASN A C 1
ATOM 3731 O O . ASN A 1 457 ? -14.720 -20.474 20.907 1.00 43.84 457 ASN A O 1
ATOM 3735 N N . ASP A 1 458 ? -15.183 -20.708 18.702 1.00 46.91 458 ASP A N 1
ATOM 3736 C CA . ASP A 1 458 ? -15.473 -19.330 18.332 1.00 46.91 458 ASP A CA 1
ATOM 3737 C C . ASP A 1 458 ? -16.636 -18.806 19.195 1.00 46.91 458 ASP A C 1
ATOM 3739 O O . ASP A 1 458 ? -17.798 -19.186 19.022 1.00 46.91 458 ASP A O 1
ATOM 3743 N N . THR A 1 459 ? -16.318 -18.030 20.233 1.00 41.25 459 THR A N 1
ATOM 3744 C CA . THR A 1 459 ? -17.305 -17.531 21.210 1.00 41.25 459 THR A CA 1
ATOM 3745 C C . THR A 1 459 ? -17.284 -16.018 21.381 1.00 41.25 459 THR A C 1
ATOM 3747 O O . THR A 1 459 ? -17.997 -15.492 22.236 1.00 41.25 459 THR A O 1
ATOM 3750 N N . THR A 1 460 ? -16.554 -15.288 20.543 1.00 41.22 460 THR A N 1
ATOM 3751 C CA . THR A 1 460 ? -16.480 -13.829 20.621 1.00 41.22 460 THR A CA 1
ATOM 3752 C C . THR A 1 460 ? -17.276 -13.165 19.498 1.00 41.22 460 THR A C 1
ATOM 3754 O O . THR A 1 460 ? -16.857 -13.142 18.349 1.00 41.22 460 THR A O 1
ATOM 3757 N N . LEU A 1 461 ? -18.411 -12.589 19.925 1.00 43.66 461 LEU A N 1
ATOM 3758 C CA . LEU A 1 461 ? -19.319 -11.611 19.294 1.00 43.66 461 LEU A CA 1
ATOM 3759 C C . LEU A 1 461 ? -20.729 -12.162 19.040 1.00 43.66 461 LEU A C 1
ATOM 3761 O O . LEU A 1 461 ? -21.135 -12.451 17.920 1.00 43.66 461 LEU A O 1
ATOM 3765 N N . LYS A 1 462 ? -21.486 -12.269 20.138 1.00 37.69 462 LYS A N 1
ATOM 3766 C CA . LYS A 1 462 ? -22.942 -12.098 20.125 1.00 37.69 462 LYS A CA 1
ATOM 3767 C C . LYS A 1 462 ? -23.264 -10.947 21.065 1.00 37.69 462 LYS A C 1
ATOM 3769 O O . LYS A 1 462 ? -23.115 -11.102 22.281 1.00 37.69 462 LYS A O 1
ATOM 3774 N N . SER A 1 463 ? -23.652 -9.808 20.516 1.00 42.91 463 SER A N 1
ATOM 3775 C CA . SER A 1 463 ? -24.083 -8.637 21.270 1.00 42.91 463 SER A CA 1
ATOM 3776 C C . SER A 1 463 ? -25.331 -8.042 20.628 1.00 42.91 463 SER A C 1
ATOM 3778 O O . SER A 1 463 ? -25.300 -7.343 19.621 1.00 42.91 463 SER A O 1
ATOM 3780 N N . SER A 1 464 ? -26.468 -8.281 21.280 1.00 37.78 464 SER A N 1
ATOM 3781 C CA . SER A 1 464 ? -27.701 -7.546 21.033 1.00 37.78 464 SER A CA 1
ATOM 3782 C C . SER A 1 464 ? -27.748 -6.338 21.969 1.00 37.78 464 SER A C 1
ATOM 3784 O O . SER A 1 464 ? -28.081 -6.492 23.147 1.00 37.78 464 SER A O 1
ATOM 3786 N N . SER A 1 465 ? -27.429 -5.146 21.469 1.00 45.66 465 SER A N 1
ATOM 3787 C CA . SER A 1 465 ? -27.689 -3.898 22.193 1.00 45.66 465 SER A CA 1
ATOM 3788 C C . SER A 1 465 ? -28.567 -2.956 21.373 1.00 45.66 465 SER A C 1
ATOM 3790 O O . SER A 1 465 ? -28.214 -2.570 20.258 1.00 45.66 465 SER A O 1
ATOM 3792 N N . GLU A 1 466 ? -29.698 -2.566 21.959 1.00 44.31 466 GLU A N 1
ATOM 3793 C CA . GLU A 1 466 ? -30.510 -1.437 21.505 1.00 44.31 466 GLU A CA 1
ATOM 3794 C C . GLU A 1 466 ? -29.791 -0.146 21.919 1.00 44.31 466 GLU A C 1
ATOM 3796 O O . GLU A 1 466 ? -29.641 0.132 23.111 1.00 44.31 466 GLU A O 1
ATOM 3801 N N . ILE A 1 467 ? -29.308 0.628 20.946 1.00 48.97 467 ILE A N 1
ATOM 3802 C CA . ILE A 1 467 ? -28.702 1.942 21.194 1.00 48.97 467 ILE A CA 1
ATOM 3803 C C . ILE A 1 467 ? -29.782 2.986 20.934 1.00 48.97 467 ILE A C 1
ATOM 3805 O O . ILE A 1 467 ? -30.256 3.138 19.810 1.00 48.97 467 ILE A O 1
ATOM 3809 N N . ALA A 1 468 ? -30.196 3.696 21.981 1.00 40.97 468 ALA A N 1
ATOM 3810 C CA . ALA A 1 468 ? -31.125 4.807 21.839 1.00 40.97 468 ALA A CA 1
ATOM 3811 C C . ALA A 1 468 ? -30.388 6.021 21.254 1.00 40.97 468 ALA A C 1
ATOM 3813 O O . ALA A 1 468 ? -29.396 6.478 21.819 1.00 40.97 468 ALA A O 1
ATOM 3814 N N . ALA A 1 469 ? -30.882 6.558 20.137 1.00 41.91 469 ALA A N 1
ATOM 3815 C CA . ALA A 1 469 ? -30.405 7.826 19.600 1.00 41.91 469 ALA A CA 1
ATOM 3816 C C . ALA A 1 469 ? -30.773 8.966 20.568 1.00 41.91 469 ALA A C 1
ATOM 3818 O O . ALA A 1 469 ? -31.953 9.264 20.775 1.00 41.91 469 ALA A O 1
ATOM 3819 N N . GLU A 1 470 ? -29.778 9.597 21.192 1.00 43.91 470 GLU A N 1
ATOM 3820 C CA . GLU A 1 470 ? -29.995 10.828 21.955 1.00 43.91 470 GLU A CA 1
ATOM 3821 C C . GLU A 1 470 ? -30.091 12.030 21.003 1.00 43.91 470 GLU A C 1
ATOM 3823 O O . GLU A 1 470 ? -29.246 12.226 20.132 1.00 43.91 470 GLU A O 1
ATOM 3828 N N . ASN A 1 471 ? -31.130 12.853 21.181 1.00 40.47 471 ASN A N 1
ATOM 3829 C CA . ASN A 1 471 ? -31.319 14.089 20.421 1.00 40.47 471 ASN A CA 1
ATOM 3830 C C . ASN A 1 471 ? -30.235 15.116 20.790 1.00 40.47 471 ASN A C 1
ATOM 3832 O O . ASN A 1 471 ? -30.146 15.540 21.946 1.00 40.47 471 ASN A O 1
ATOM 3836 N N . VAL A 1 472 ? -29.455 15.554 19.801 1.00 46.72 472 VAL A N 1
ATOM 3837 C CA . VAL A 1 472 ? -28.401 16.562 19.972 1.00 46.72 472 VAL A CA 1
ATOM 3838 C C . VAL A 1 472 ? -29.013 17.959 20.155 1.00 46.72 472 VAL A C 1
ATOM 3840 O O . VAL A 1 472 ? -29.990 18.338 19.506 1.00 46.72 472 VAL A O 1
ATOM 3843 N N . ALA A 1 473 ? -28.457 18.724 21.097 1.00 43.94 473 ALA A N 1
ATOM 3844 C CA . ALA A 1 473 ? -28.899 20.071 21.446 1.00 43.94 473 ALA A CA 1
ATOM 3845 C C . ALA A 1 473 ? -28.642 21.095 20.322 1.00 43.94 473 ALA A C 1
ATOM 3847 O O . ALA A 1 473 ? -27.694 20.989 19.554 1.00 43.94 473 ALA A O 1
ATOM 3848 N N . SER A 1 474 ? -29.466 22.146 20.273 1.00 44.34 474 SER A N 1
ATOM 3849 C CA . SER A 1 474 ? -29.409 23.207 19.263 1.00 44.34 474 SER A CA 1
ATOM 3850 C C . SER A 1 474 ? -28.146 24.082 19.375 1.00 44.34 474 SER A C 1
ATOM 3852 O O . SER A 1 474 ? -28.090 24.985 20.215 1.00 44.34 474 SER A O 1
ATOM 3854 N N . GLY A 1 475 ? -27.166 23.858 18.498 1.00 60.22 475 GLY A N 1
ATOM 3855 C CA . GLY A 1 475 ? -25.997 24.715 18.275 1.00 60.22 475 GLY A CA 1
ATOM 3856 C C . GLY A 1 475 ? -25.000 24.044 17.328 1.00 60.22 475 GLY A C 1
ATOM 3857 O O . GLY A 1 475 ? -24.794 22.847 17.440 1.00 60.22 475 GLY A O 1
ATOM 3858 N N . ILE A 1 476 ? -24.395 24.800 16.405 1.00 71.12 476 ILE A N 1
ATOM 3859 C CA . ILE A 1 476 ? -23.400 24.256 15.466 1.00 71.12 476 ILE A CA 1
ATOM 3860 C C . ILE A 1 476 ? -22.075 24.024 16.208 1.00 71.12 476 ILE A C 1
ATOM 3862 O O . ILE A 1 476 ? -21.517 24.966 16.783 1.00 71.12 476 ILE A O 1
ATOM 3866 N N . THR A 1 477 ? -21.551 22.802 16.166 1.00 75.62 477 THR A N 1
ATOM 3867 C CA . THR A 1 477 ? -20.279 22.388 16.772 1.00 75.62 477 THR A CA 1
ATOM 3868 C C . THR A 1 477 ? -19.344 21.753 15.732 1.00 75.62 477 THR A C 1
ATOM 3870 O O . THR A 1 477 ? -19.815 21.217 14.734 1.00 75.62 477 THR A O 1
ATOM 3873 N N . PRO A 1 478 ? -18.005 21.777 15.913 1.00 79.00 478 PRO A N 1
ATOM 3874 C CA . PRO A 1 478 ? -17.093 21.094 14.988 1.00 79.00 478 PRO A CA 1
ATOM 3875 C C . PRO A 1 478 ? -17.389 19.595 14.823 1.00 79.00 478 PRO A C 1
ATOM 3877 O O . PRO A 1 478 ? -17.218 19.065 13.729 1.00 79.00 478 PRO A O 1
ATOM 3880 N N . SER A 1 479 ? -17.883 18.937 15.877 1.00 75.12 479 SER A N 1
ATOM 3881 C CA . SER A 1 479 ? -18.290 17.526 15.864 1.00 75.12 479 SER A CA 1
ATOM 3882 C C . SER A 1 479 ? -19.426 17.214 14.889 1.00 75.12 479 SER A C 1
ATOM 3884 O O . SER A 1 479 ? -19.562 16.058 14.497 1.00 75.12 479 SER A O 1
ATOM 3886 N N . ASP A 1 480 ? -20.181 18.221 14.438 1.00 76.38 480 ASP A N 1
ATOM 3887 C CA . ASP A 1 480 ? -21.222 18.062 13.414 1.00 76.38 480 ASP A CA 1
ATOM 3888 C C . ASP A 1 480 ? -20.623 17.832 12.011 1.00 76.38 480 ASP A C 1
ATOM 3890 O O . ASP A 1 480 ? -21.312 17.362 11.115 1.00 76.38 480 ASP A O 1
ATOM 3894 N N . TYR A 1 481 ? -19.340 18.158 11.805 1.00 78.19 481 TYR A N 1
ATOM 3895 C CA . TYR A 1 481 ? -18.684 18.109 10.488 1.00 78.19 481 TYR A CA 1
ATOM 3896 C C . TYR A 1 481 ? -17.481 17.175 10.431 1.00 78.19 481 TYR A C 1
ATOM 3898 O O . TYR A 1 481 ? -17.104 16.713 9.354 1.00 78.19 481 TYR A O 1
ATOM 3906 N N . ILE A 1 482 ? -16.819 16.966 11.568 1.00 84.69 482 ILE A N 1
ATOM 3907 C CA . ILE A 1 482 ? -15.612 16.157 11.649 1.00 84.69 482 ILE A CA 1
ATOM 3908 C C . ILE A 1 482 ? -15.606 15.354 12.942 1.00 84.69 482 ILE A C 1
ATOM 3910 O O . ILE A 1 482 ? -15.744 15.898 14.037 1.00 84.69 482 ILE A O 1
ATOM 3914 N N . SER A 1 483 ? -15.396 14.051 12.798 1.00 84.88 483 SER A N 1
ATOM 3915 C CA . SER A 1 483 ? -15.213 13.131 13.914 1.00 84.88 483 SER A CA 1
ATOM 3916 C C . SER A 1 483 ? -13.933 12.331 13.739 1.00 84.88 483 SER A C 1
ATOM 3918 O O . SER A 1 483 ? -13.582 11.927 12.630 1.00 84.88 483 SER A O 1
ATOM 3920 N N . CYS A 1 484 ? -13.241 12.101 14.851 1.00 87.94 484 CYS A N 1
ATOM 3921 C CA . CYS A 1 484 ? -12.010 11.326 14.903 1.00 87.94 484 CYS A CA 1
ATOM 3922 C C . CYS A 1 484 ? -12.259 10.055 15.709 1.00 87.94 484 CYS A C 1
ATOM 3924 O O . CYS A 1 484 ? -12.682 10.119 16.864 1.00 87.94 484 CYS A O 1
ATOM 3926 N N . PHE A 1 485 ? -11.938 8.908 15.119 1.00 93.94 485 PHE A N 1
ATOM 3927 C CA . PHE A 1 485 ? -12.166 7.607 15.738 1.00 93.94 485 PHE A CA 1
ATOM 3928 C C . PHE A 1 485 ? -10.891 6.768 15.782 1.00 93.94 485 PHE A C 1
ATOM 3930 O O . PHE A 1 485 ? -10.009 6.882 14.924 1.00 93.94 485 PHE A O 1
ATOM 3937 N N . GLY A 1 486 ? -10.810 5.910 16.793 1.00 93.75 486 GLY A N 1
ATOM 3938 C CA . GLY A 1 486 ? -9.882 4.792 16.873 1.00 93.75 486 GLY A CA 1
ATOM 3939 C C . GLY A 1 486 ? -10.604 3.462 16.664 1.00 93.75 486 GLY A C 1
ATOM 3940 O O . GLY A 1 486 ? -11.808 3.408 16.413 1.00 93.75 486 GLY A O 1
ATOM 3941 N N . MET A 1 487 ? -9.851 2.373 16.794 1.00 96.56 487 MET A N 1
ATOM 3942 C CA . MET A 1 487 ? -10.402 1.022 16.781 1.00 96.56 487 MET A CA 1
ATOM 3943 C C . MET A 1 487 ? -9.819 0.200 17.929 1.00 96.56 487 MET A C 1
ATOM 3945 O O . MET A 1 487 ? -8.626 0.305 18.235 1.00 96.56 487 MET A O 1
ATOM 3949 N N . ARG A 1 488 ? -10.645 -0.634 18.557 1.00 97.06 488 ARG A N 1
ATOM 3950 C CA . ARG A 1 488 ? -10.257 -1.488 19.685 1.00 97.06 488 ARG A CA 1
ATOM 3951 C C . ARG A 1 488 ? -11.045 -2.791 19.657 1.00 97.06 488 ARG A C 1
ATOM 3953 O O . ARG A 1 488 ? -12.197 -2.807 19.243 1.00 97.06 488 ARG A O 1
ATOM 3960 N N . ASN A 1 489 ? -10.415 -3.868 20.119 1.00 96.44 489 ASN A N 1
ATOM 3961 C CA . ASN A 1 489 ? -11.072 -5.155 20.317 1.00 96.44 489 ASN A CA 1
ATOM 3962 C C . ASN A 1 489 ? -10.761 -5.732 21.711 1.00 96.44 489 ASN A C 1
ATOM 3964 O O . ASN A 1 489 ? -9.891 -5.230 22.437 1.00 96.44 489 ASN A O 1
ATOM 3968 N N . HIS A 1 490 ? -11.500 -6.761 22.118 1.00 95.81 490 HIS A N 1
ATOM 3969 C CA . HIS A 1 490 ? -11.259 -7.531 23.335 1.00 95.81 490 HIS A CA 1
ATOM 3970 C C . HIS A 1 490 ? -11.410 -9.030 23.102 1.00 95.81 490 HIS A C 1
ATOM 3972 O O . HIS A 1 490 ? -12.048 -9.465 22.152 1.00 95.81 490 HIS A O 1
ATOM 3978 N N . ASP A 1 491 ? -10.809 -9.813 23.993 1.00 94.00 491 ASP A N 1
ATOM 3979 C CA . ASP A 1 491 ? -10.835 -11.270 23.920 1.00 94.00 491 ASP A CA 1
ATOM 3980 C C . ASP A 1 491 ? -10.554 -11.896 25.298 1.00 94.00 491 ASP A C 1
ATOM 3982 O O . ASP A 1 491 ? -10.304 -11.197 26.290 1.00 94.00 491 ASP A O 1
ATOM 3986 N N . ILE A 1 492 ? -10.574 -13.226 25.369 1.00 92.12 492 ILE A N 1
ATOM 3987 C CA . ILE A 1 492 ? -10.223 -14.014 26.548 1.00 92.12 492 ILE A CA 1
ATOM 3988 C C . ILE A 1 492 ? -8.919 -14.773 26.278 1.00 92.12 492 ILE A C 1
ATOM 3990 O O . ILE A 1 492 ? -8.891 -15.802 25.608 1.00 92.12 492 ILE A O 1
ATOM 3994 N N . LEU A 1 493 ? -7.826 -14.326 26.896 1.00 90.25 493 LEU A N 1
ATOM 3995 C CA . LEU A 1 493 ? -6.533 -15.005 26.841 1.00 90.25 493 LEU A CA 1
ATOM 3996 C C . LEU A 1 493 ? -6.308 -15.814 28.120 1.00 90.25 493 LEU A C 1
ATOM 3998 O O . LEU A 1 493 ? -6.148 -15.252 29.205 1.00 90.25 493 LEU A O 1
ATOM 4002 N N . MET A 1 494 ? -6.271 -17.145 27.998 1.00 89.31 494 MET A N 1
ATOM 4003 C CA . MET A 1 494 ? -6.041 -18.066 29.127 1.00 89.31 494 MET A CA 1
ATOM 4004 C C . MET A 1 494 ? -6.986 -17.800 30.319 1.00 89.31 494 MET A C 1
ATOM 4006 O O . MET A 1 494 ? -6.565 -17.766 31.477 1.00 89.31 494 MET A O 1
ATOM 4010 N N . GLY A 1 495 ? -8.271 -17.569 30.027 1.00 87.06 495 GLY A N 1
ATOM 4011 C CA . GLY A 1 495 ? -9.308 -17.293 31.027 1.00 87.06 495 GLY A CA 1
ATOM 4012 C C . GLY A 1 495 ? -9.298 -15.871 31.601 1.00 87.06 495 GLY A C 1
ATOM 4013 O O . GLY A 1 495 ? -10.027 -15.604 32.553 1.00 87.06 495 GLY A O 1
ATOM 4014 N N . ARG A 1 496 ? -8.485 -14.956 31.058 1.00 91.44 496 ARG A N 1
ATOM 4015 C CA . ARG A 1 496 ? -8.439 -13.546 31.467 1.00 91.44 496 ARG A CA 1
ATOM 4016 C C . ARG A 1 496 ? -8.910 -12.645 30.341 1.00 91.44 496 ARG A C 1
ATOM 4018 O O . ARG A 1 496 ? -8.471 -12.804 29.207 1.00 91.44 496 ARG A O 1
ATOM 4025 N N . LEU A 1 497 ? -9.742 -11.666 30.681 1.00 95.56 497 LEU A N 1
ATOM 4026 C CA . LEU A 1 497 ? -10.133 -10.617 29.747 1.00 95.56 497 LEU A CA 1
ATOM 4027 C C . LEU A 1 497 ? -8.917 -9.767 29.369 1.00 95.56 497 LEU A C 1
ATOM 4029 O O . LEU A 1 497 ? -8.186 -9.275 30.239 1.00 95.56 497 LEU A O 1
ATOM 4033 N N . VAL A 1 498 ? -8.733 -9.575 28.069 1.00 95.81 498 VAL A N 1
ATOM 4034 C CA . VAL A 1 498 ? -7.698 -8.733 27.469 1.00 95.81 498 VAL A CA 1
ATOM 4035 C C . VAL A 1 498 ? -8.317 -7.800 26.433 1.00 95.81 498 VAL A C 1
ATOM 4037 O O . VAL A 1 498 ? -9.355 -8.102 25.855 1.00 95.81 498 VAL A O 1
ATOM 4040 N N . THR A 1 499 ? -7.681 -6.656 26.202 1.00 97.00 499 THR A N 1
ATOM 4041 C CA . THR A 1 499 ? -8.054 -5.709 25.147 1.00 97.00 499 THR A CA 1
ATOM 4042 C C . THR A 1 499 ? -6.800 -5.136 24.512 1.00 97.00 499 THR A C 1
ATOM 4044 O O . THR A 1 499 ? -5.784 -4.979 25.188 1.00 97.00 499 THR A O 1
ATOM 4047 N N . GLU A 1 500 ? -6.887 -4.790 23.232 1.00 97.31 500 GLU A N 1
ATOM 4048 C CA . GLU A 1 500 ? -5.826 -4.119 22.496 1.00 97.31 500 GLU A CA 1
ATOM 4049 C C . GLU A 1 500 ? -6.423 -3.212 21.414 1.00 97.31 500 GLU A C 1
ATOM 4051 O O . GLU A 1 500 ? -7.543 -3.440 20.941 1.00 97.31 500 GLU A O 1
ATOM 4056 N N . ILE A 1 501 ? -5.694 -2.158 21.046 1.00 96.31 501 ILE A N 1
ATOM 4057 C CA . ILE A 1 501 ? -6.043 -1.349 19.878 1.00 96.31 501 ILE A CA 1
ATOM 4058 C C . ILE A 1 501 ? -5.957 -2.195 18.606 1.00 96.31 501 ILE A C 1
ATOM 4060 O O . ILE A 1 501 ? -5.054 -3.015 18.446 1.00 96.31 501 ILE A O 1
ATOM 4064 N N . ILE A 1 502 ? -6.851 -1.936 17.657 1.00 95.50 502 ILE A N 1
ATOM 4065 C CA . ILE A 1 502 ? -6.662 -2.414 16.289 1.00 95.50 502 ILE A CA 1
ATOM 4066 C C . ILE A 1 502 ? -5.830 -1.359 15.566 1.00 95.50 502 ILE A C 1
ATOM 4068 O O . ILE A 1 502 ? -6.193 -0.182 15.499 1.00 95.50 502 ILE A O 1
ATOM 4072 N N . TYR A 1 503 ? -4.678 -1.769 15.045 1.00 94.94 503 TYR A N 1
ATOM 4073 C CA . TYR A 1 503 ? -3.742 -0.835 14.437 1.00 94.94 503 TYR A CA 1
ATOM 4074 C C . TYR A 1 503 ? -4.198 -0.414 13.034 1.00 94.94 503 TYR A C 1
ATOM 4076 O O . TYR A 1 503 ? -4.049 -1.159 12.065 1.00 94.94 503 TYR A O 1
ATOM 4084 N N . VAL A 1 504 ? -4.705 0.816 12.905 1.00 93.69 504 VAL A N 1
ATOM 4085 C CA . VAL A 1 504 ? -5.116 1.392 11.616 1.00 93.69 504 VAL A CA 1
ATOM 4086 C C . VAL A 1 504 ? -3.881 1.697 10.760 1.00 93.69 504 VAL A C 1
ATOM 4088 O O . VAL A 1 504 ? -3.288 2.775 10.814 1.00 93.69 504 VAL A O 1
ATOM 4091 N N . HIS A 1 505 ? -3.471 0.720 9.947 1.00 96.00 505 HIS A N 1
ATOM 4092 C CA . HIS A 1 505 ? -2.363 0.874 9.002 1.00 96.00 505 HIS A CA 1
ATOM 4093 C C . HIS A 1 505 ? -2.809 1.339 7.606 1.00 96.00 505 HIS A C 1
ATOM 4095 O O . HIS A 1 505 ? -1.970 1.533 6.725 1.00 96.00 505 HIS A O 1
ATOM 4101 N N . SER A 1 506 ? -4.100 1.558 7.381 1.00 92.44 506 SER A N 1
ATOM 4102 C CA . SER A 1 506 ? -4.639 2.011 6.096 1.00 92.44 506 SER A CA 1
ATOM 4103 C C . SER A 1 506 ? -4.082 3.376 5.668 1.00 92.44 506 SER A C 1
ATOM 4105 O O . SER A 1 506 ? -3.670 4.191 6.495 1.00 92.44 506 SER A O 1
ATOM 4107 N N . LYS A 1 507 ? -4.035 3.607 4.353 1.00 97.19 507 LYS A N 1
ATOM 4108 C CA . LYS A 1 507 ? -3.847 4.923 3.721 1.00 97.19 507 LYS A CA 1
ATOM 4109 C C . LYS A 1 507 ? -4.852 5.011 2.582 1.00 97.19 507 LYS A C 1
ATOM 4111 O O . LYS A 1 507 ? -4.547 4.705 1.431 1.00 97.19 507 LYS A O 1
ATOM 4116 N N . LEU A 1 508 ? -6.087 5.280 2.975 1.00 95.12 508 LEU A N 1
ATOM 4117 C CA . LEU A 1 508 ? -7.253 5.265 2.113 1.00 95.12 508 LEU A CA 1
ATOM 4118 C C . LEU A 1 508 ? -8.024 6.559 2.334 1.00 95.12 508 LEU A C 1
ATOM 4120 O O . LEU A 1 508 ? -8.219 6.976 3.474 1.00 95.12 508 LEU A O 1
ATOM 4124 N N . MET A 1 509 ? -8.471 7.158 1.243 1.00 94.94 509 MET A N 1
ATOM 4125 C CA . MET A 1 509 ? -9.426 8.254 1.235 1.00 94.94 509 MET A CA 1
ATOM 4126 C C . MET A 1 509 ? -10.525 7.891 0.244 1.00 94.94 509 MET A C 1
ATOM 4128 O O . MET A 1 509 ? -10.207 7.508 -0.878 1.00 94.94 509 MET A O 1
ATOM 4132 N N . ILE A 1 510 ? -11.784 7.998 0.659 1.00 92.31 510 ILE A N 1
ATOM 4133 C CA . ILE A 1 510 ? -12.956 7.854 -0.209 1.00 92.31 510 ILE A CA 1
ATOM 4134 C C . ILE A 1 510 ? -13.684 9.195 -0.174 1.00 92.31 510 ILE A C 1
ATOM 4136 O O . ILE A 1 510 ? -13.899 9.744 0.905 1.00 92.31 510 ILE A O 1
ATOM 4140 N N . ILE A 1 511 ? -14.001 9.735 -1.345 1.00 92.00 511 ILE A N 1
ATOM 4141 C CA . ILE A 1 511 ? -14.652 11.030 -1.520 1.00 92.00 511 ILE A CA 1
ATOM 4142 C C . ILE A 1 511 ? -15.964 10.806 -2.271 1.00 92.00 511 ILE A C 1
ATOM 4144 O O . ILE A 1 511 ? -15.960 10.237 -3.367 1.00 92.00 511 ILE A O 1
ATOM 4148 N N . ASP A 1 512 ? -17.064 11.250 -1.661 1.00 91.00 512 ASP A N 1
ATOM 4149 C CA . ASP A 1 512 ? -18.419 11.292 -2.228 1.00 91.00 512 ASP A CA 1
ATOM 4150 C C . ASP A 1 512 ? -18.909 9.966 -2.842 1.00 91.00 512 ASP A C 1
ATOM 4152 O O . ASP A 1 512 ? -19.668 9.965 -3.808 1.00 91.00 512 ASP A O 1
ATOM 4156 N N . ASP A 1 513 ? -18.431 8.829 -2.319 1.00 94.56 513 ASP A N 1
ATOM 4157 C CA . ASP A 1 513 ? -18.635 7.487 -2.886 1.00 94.56 513 ASP A CA 1
ATOM 4158 C C . ASP A 1 513 ? -18.351 7.409 -4.406 1.00 94.56 513 ASP A C 1
ATOM 4160 O O . ASP A 1 513 ? -18.917 6.576 -5.100 1.00 94.56 513 ASP A O 1
ATOM 4164 N N . ARG A 1 514 ? -17.457 8.252 -4.948 1.00 91.81 514 ARG A N 1
ATOM 4165 C CA . ARG A 1 514 ? -17.114 8.314 -6.388 1.00 91.81 514 ARG A CA 1
ATOM 4166 C C . ARG A 1 514 ? -15.624 8.226 -6.680 1.00 91.81 514 ARG A C 1
ATOM 4168 O O . ARG A 1 514 ? -15.229 7.732 -7.731 1.00 91.81 514 ARG A O 1
ATOM 4175 N N . MET A 1 515 ? -14.795 8.739 -5.777 1.00 92.94 515 MET A N 1
ATOM 4176 C CA . MET A 1 515 ? -13.348 8.741 -5.948 1.00 92.94 515 MET A CA 1
ATOM 4177 C C . MET A 1 515 ? -12.676 8.106 -4.743 1.00 92.94 515 MET A C 1
ATOM 4179 O O . MET A 1 515 ? -13.025 8.402 -3.602 1.00 92.94 515 MET A O 1
ATOM 4183 N N . ALA A 1 516 ? -11.661 7.286 -4.989 1.00 92.44 516 ALA A N 1
ATOM 4184 C CA . ALA A 1 516 ? -10.823 6.725 -3.945 1.00 92.44 516 ALA A CA 1
ATOM 4185 C C . ALA A 1 516 ? -9.341 6.981 -4.227 1.00 92.44 516 ALA A C 1
ATOM 4187 O O . ALA A 1 516 ? -8.875 6.913 -5.364 1.00 92.44 516 ALA A O 1
ATOM 4188 N N . ILE A 1 517 ? -8.578 7.242 -3.171 1.00 93.75 517 ILE A N 1
ATOM 4189 C CA . ILE A 1 517 ? -7.117 7.266 -3.201 1.00 93.75 517 ILE A CA 1
ATOM 4190 C C . ILE A 1 517 ? -6.630 6.181 -2.253 1.00 93.75 517 ILE A C 1
ATOM 4192 O O . ILE A 1 517 ? -6.926 6.225 -1.060 1.00 93.75 517 ILE A O 1
ATOM 4196 N N . CYS A 1 518 ? -5.871 5.218 -2.770 1.00 93.81 518 CYS A N 1
ATOM 4197 C CA . CYS A 1 518 ? -5.305 4.129 -1.980 1.00 93.81 518 CYS A CA 1
ATOM 4198 C C . CYS A 1 518 ? -3.819 3.958 -2.290 1.00 93.81 518 CYS A C 1
ATOM 4200 O O . CYS A 1 518 ? -3.403 4.046 -3.446 1.00 93.81 518 CYS A O 1
ATOM 4202 N N . GLY A 1 519 ? -3.005 3.703 -1.268 1.00 93.75 519 GLY A N 1
ATOM 4203 C CA . GLY A 1 519 ? -1.577 3.488 -1.464 1.00 93.75 519 GLY A CA 1
ATOM 4204 C C . GLY A 1 519 ? -0.798 3.329 -0.170 1.00 93.75 519 GLY A C 1
ATOM 4205 O O . GLY A 1 519 ? -1.313 2.834 0.834 1.00 93.75 519 GLY A O 1
ATOM 4206 N N . SER A 1 520 ? 0.460 3.756 -0.202 1.00 92.81 520 SER A N 1
ATOM 4207 C CA . SER A 1 520 ? 1.382 3.682 0.933 1.00 92.81 520 SER A CA 1
ATOM 4208 C C . SER A 1 520 ? 1.552 5.012 1.687 1.00 92.81 520 SER A C 1
ATOM 4210 O O . SER A 1 520 ? 1.947 4.997 2.860 1.00 92.81 520 SER A O 1
ATOM 4212 N N . ALA A 1 521 ? 1.201 6.140 1.053 1.00 89.81 521 ALA A N 1
ATOM 4213 C CA . ALA A 1 521 ? 1.454 7.488 1.561 1.00 89.81 521 ALA A CA 1
ATOM 4214 C C . ALA A 1 521 ? 0.602 7.829 2.789 1.00 89.81 521 ALA A C 1
ATOM 4216 O O . ALA A 1 521 ? -0.623 7.904 2.727 1.00 89.81 521 ALA A O 1
ATOM 4217 N N . ASN A 1 522 ? 1.257 8.074 3.922 1.00 86.25 522 ASN A N 1
ATOM 4218 C CA . ASN A 1 522 ? 0.583 8.555 5.125 1.00 86.25 522 ASN A CA 1
ATOM 4219 C C . ASN A 1 522 ? 0.256 10.052 4.986 1.00 86.25 522 ASN A C 1
ATOM 4221 O O . ASN A 1 522 ? 0.926 10.769 4.246 1.00 86.25 522 ASN A O 1
ATOM 4225 N N . ILE A 1 523 ? -0.703 10.560 5.763 1.00 87.69 523 ILE A N 1
ATOM 4226 C CA . ILE A 1 523 ? -0.945 12.008 5.858 1.00 87.69 523 ILE A CA 1
ATOM 4227 C C . ILE A 1 523 ? 0.126 12.629 6.767 1.00 87.69 523 ILE A C 1
ATOM 4229 O O . ILE A 1 523 ? -0.071 12.799 7.968 1.00 87.69 523 ILE A O 1
ATOM 4233 N N . ASN A 1 524 ? 1.311 12.868 6.206 1.00 81.12 524 ASN A N 1
ATOM 4234 C CA . ASN A 1 524 ? 2.410 13.613 6.814 1.00 81.12 524 ASN A CA 1
ATOM 4235 C C . ASN A 1 524 ? 3.417 14.058 5.741 1.00 81.12 524 ASN A C 1
ATOM 4237 O O . ASN A 1 524 ? 3.468 13.509 4.639 1.00 81.12 524 ASN A O 1
ATOM 4241 N N . ASP A 1 525 ? 4.282 15.008 6.086 1.00 81.25 525 ASP A N 1
ATOM 4242 C CA . ASP A 1 525 ? 5.272 15.527 5.141 1.00 81.25 525 ASP A CA 1
ATOM 4243 C C . ASP A 1 525 ? 6.291 14.472 4.684 1.00 81.25 525 ASP A C 1
ATOM 4245 O O . ASP A 1 525 ? 6.838 14.577 3.588 1.00 81.25 525 ASP A O 1
ATOM 4249 N N . ARG A 1 526 ? 6.562 13.451 5.515 1.00 81.94 526 ARG A N 1
ATOM 4250 C CA . ARG A 1 526 ? 7.469 12.345 5.162 1.00 81.94 526 ARG A CA 1
ATOM 4251 C C . ARG A 1 526 ? 6.997 11.611 3.908 1.00 81.94 526 ARG A C 1
ATOM 4253 O O . ARG A 1 526 ? 7.839 11.267 3.088 1.00 81.94 526 ARG A O 1
ATOM 4260 N N . SER A 1 527 ? 5.692 11.418 3.762 1.00 82.31 527 SER A N 1
ATOM 4261 C CA . SER A 1 527 ? 5.092 10.763 2.602 1.00 82.31 527 SER A CA 1
ATOM 4262 C C . SER A 1 527 ? 4.698 11.752 1.491 1.00 82.31 527 SER A C 1
ATOM 4264 O O . SER A 1 527 ? 4.811 11.419 0.316 1.00 82.31 527 SER A O 1
ATOM 4266 N N . LEU A 1 528 ? 4.232 12.966 1.824 1.00 83.75 528 LEU A N 1
ATOM 4267 C CA . LEU A 1 528 ? 3.538 13.840 0.859 1.00 83.75 528 LEU A CA 1
ATOM 4268 C C . LEU A 1 528 ? 4.414 14.882 0.143 1.00 83.75 528 LEU A C 1
ATOM 4270 O O . LEU A 1 528 ? 4.047 15.323 -0.944 1.00 83.75 528 LEU A O 1
ATOM 4274 N N . VAL A 1 529 ? 5.563 15.285 0.702 1.00 80.88 529 VAL A N 1
ATOM 4275 C CA . VAL A 1 529 ? 6.425 16.320 0.077 1.00 80.88 529 VAL A CA 1
ATOM 4276 C C . VAL A 1 529 ? 7.221 15.763 -1.115 1.00 80.88 529 VAL A C 1
ATOM 4278 O O . VAL A 1 529 ? 7.711 16.513 -1.957 1.00 80.88 529 VAL A O 1
ATOM 4281 N N . GLY A 1 530 ? 7.348 14.437 -1.207 1.00 77.62 530 GLY A N 1
ATOM 4282 C CA . GLY A 1 530 ? 7.948 13.728 -2.339 1.00 77.62 530 GLY A CA 1
ATOM 4283 C C . GLY A 1 530 ? 9.479 13.673 -2.355 1.00 77.62 530 GLY A C 1
ATOM 4284 O O . GLY A 1 530 ? 10.047 12.765 -2.945 1.00 77.62 530 GLY A O 1
ATOM 4285 N N . ASN A 1 531 ? 10.188 14.570 -1.668 1.00 77.62 531 ASN A N 1
ATOM 4286 C CA . ASN A 1 531 ? 11.657 14.529 -1.552 1.00 77.62 531 ASN A CA 1
ATOM 4287 C C . ASN A 1 531 ? 12.169 13.754 -0.315 1.00 77.62 531 ASN A C 1
ATOM 4289 O O . ASN A 1 531 ? 13.329 13.916 0.075 1.00 77.62 531 ASN A O 1
ATOM 4293 N N . ARG A 1 532 ? 11.298 12.953 0.313 1.00 83.12 532 ARG A N 1
ATOM 4294 C CA . ARG A 1 532 ? 11.563 12.174 1.531 1.00 83.12 532 ARG A CA 1
ATOM 4295 C C . ARG A 1 532 ? 11.386 10.679 1.260 1.00 83.12 532 ARG A C 1
A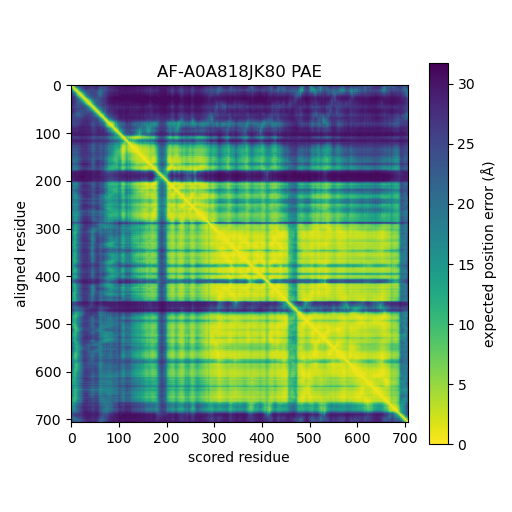TOM 4297 O O . ARG A 1 532 ? 12.189 10.127 0.511 1.00 83.12 532 ARG A O 1
ATOM 4304 N N . ASP A 1 533 ? 10.393 10.023 1.864 1.00 85.38 533 ASP A N 1
ATOM 4305 C CA . ASP A 1 533 ? 10.109 8.621 1.555 1.00 85.38 533 ASP A CA 1
ATOM 4306 C C . ASP A 1 533 ? 9.545 8.511 0.135 1.00 85.38 533 ASP A C 1
ATOM 4308 O O . ASP A 1 533 ? 8.786 9.379 -0.306 1.00 85.38 533 ASP A O 1
ATOM 4312 N N . SER A 1 534 ? 9.908 7.445 -0.583 1.00 89.06 534 SER A N 1
ATOM 4313 C CA . SER A 1 534 ? 9.167 7.086 -1.790 1.00 89.06 534 SER A CA 1
ATOM 4314 C C . SER A 1 534 ? 7.878 6.378 -1.403 1.00 89.06 534 SER A C 1
ATOM 4316 O O . SER A 1 534 ? 7.843 5.555 -0.489 1.00 89.06 534 SER A O 1
ATOM 4318 N N . GLU A 1 535 ? 6.810 6.736 -2.101 1.00 91.81 535 GLU A N 1
ATOM 4319 C CA . GLU A 1 535 ? 5.463 6.241 -1.872 1.00 91.81 535 GLU A CA 1
ATOM 4320 C C . GLU A 1 535 ? 4.799 5.977 -3.222 1.00 91.81 535 GLU A C 1
ATOM 4322 O O . GLU A 1 535 ? 5.187 6.550 -4.245 1.00 91.81 535 GLU A O 1
ATOM 4327 N N . PHE A 1 536 ? 3.758 5.152 -3.218 1.00 93.75 536 PHE A N 1
ATOM 4328 C CA . PHE A 1 536 ? 2.938 4.914 -4.395 1.00 93.75 536 PHE A CA 1
ATOM 4329 C C . PHE A 1 536 ? 1.459 4.933 -4.014 1.00 93.75 536 PHE A C 1
ATOM 4331 O O . PHE A 1 536 ? 1.056 4.302 -3.035 1.00 93.75 536 PHE A O 1
ATOM 4338 N N . CYS A 1 537 ? 0.655 5.649 -4.799 1.00 92.62 537 CYS A N 1
ATOM 4339 C CA . CYS A 1 537 ? -0.795 5.710 -4.650 1.00 92.62 537 CYS A CA 1
ATOM 4340 C C . CYS A 1 537 ? -1.473 5.610 -6.014 1.00 92.62 537 CYS A C 1
ATOM 4342 O O . CYS A 1 537 ? -0.974 6.144 -7.006 1.00 92.62 537 CYS A O 1
ATOM 4344 N N . ILE A 1 538 ? -2.644 4.984 -6.032 1.00 93.75 538 ILE A N 1
ATOM 4345 C CA . ILE A 1 538 ? -3.581 5.013 -7.151 1.00 93.75 538 ILE A CA 1
ATOM 4346 C C . ILE A 1 538 ? -4.740 5.947 -6.816 1.00 93.75 538 ILE A C 1
ATOM 4348 O O . ILE A 1 538 ? -5.213 5.974 -5.679 1.00 93.75 538 ILE A O 1
ATOM 4352 N N . VAL A 1 539 ? -5.181 6.711 -7.815 1.00 94.88 539 VAL A N 1
ATOM 4353 C CA . VAL A 1 539 ? -6.449 7.443 -7.773 1.00 94.88 539 VAL A CA 1
ATOM 4354 C C . VAL A 1 539 ? -7.428 6.701 -8.665 1.00 94.88 539 VAL A C 1
ATOM 4356 O O . VAL A 1 539 ? -7.141 6.478 -9.841 1.00 94.88 539 VAL A O 1
ATOM 4359 N N . ILE A 1 540 ? -8.553 6.314 -8.086 1.00 93.25 540 ILE A N 1
ATOM 4360 C CA . ILE A 1 540 ? -9.640 5.593 -8.734 1.00 93.25 540 ILE A CA 1
ATOM 4361 C C . ILE A 1 540 ? -10.812 6.560 -8.818 1.00 93.25 540 ILE A C 1
ATOM 4363 O O . ILE A 1 540 ? -11.180 7.167 -7.816 1.00 93.25 540 ILE A O 1
ATOM 4367 N N . ASP A 1 541 ? -11.343 6.725 -10.019 1.00 94.81 541 ASP A N 1
ATOM 4368 C CA . ASP A 1 541 ? -12.482 7.581 -10.337 1.00 94.81 541 ASP A CA 1
ATOM 4369 C C . ASP A 1 541 ? -13.524 6.659 -10.972 1.00 94.81 541 ASP A C 1
ATOM 4371 O O . ASP A 1 541 ? -13.243 6.049 -12.010 1.00 94.81 541 ASP A O 1
ATOM 4375 N N . ASP A 1 542 ? -14.653 6.452 -10.298 1.00 92.56 542 ASP A N 1
ATOM 4376 C CA . ASP A 1 542 ? -15.679 5.530 -10.774 1.00 92.56 542 ASP A CA 1
ATOM 4377 C C . ASP A 1 542 ? -16.299 6.031 -12.078 1.00 92.56 542 ASP A C 1
ATOM 4379 O O . ASP A 1 542 ? -16.754 7.169 -12.189 1.00 92.56 542 ASP A O 1
ATOM 4383 N N . VAL A 1 543 ? -16.362 5.135 -13.059 1.00 92.69 543 VAL A N 1
ATOM 4384 C CA . VAL A 1 543 ? -17.114 5.350 -14.304 1.00 92.69 543 VAL A CA 1
ATOM 4385 C C . VAL A 1 543 ? -18.459 4.627 -14.288 1.00 92.69 543 VAL A C 1
ATOM 4387 O O . VAL A 1 543 ? -19.368 5.001 -15.026 1.00 92.69 543 VAL A O 1
ATOM 4390 N N . GLU A 1 544 ? -18.596 3.597 -13.448 1.00 93.62 544 GLU A N 1
ATOM 4391 C CA . GLU A 1 544 ? -19.852 2.891 -13.233 1.00 93.62 544 GLU A CA 1
ATOM 4392 C C . GLU A 1 544 ? -20.554 3.422 -11.992 1.00 93.62 544 GLU A C 1
ATOM 4394 O O . GLU A 1 544 ? -20.016 3.372 -10.889 1.00 93.62 544 GLU A O 1
ATOM 4399 N N . GLU A 1 545 ? -21.791 3.871 -12.174 1.00 95.19 545 GLU A N 1
ATOM 4400 C CA . GLU A 1 545 ? -22.572 4.480 -11.106 1.00 95.19 545 GLU A CA 1
ATOM 4401 C C . GLU A 1 545 ? -23.820 3.659 -10.749 1.00 95.19 545 GLU A C 1
ATOM 4403 O O . GLU A 1 545 ? -24.395 2.955 -11.589 1.00 95.19 545 GLU A O 1
ATOM 4408 N N . GLU A 1 546 ? -24.287 3.818 -9.515 1.00 95.25 546 GLU A N 1
ATOM 4409 C CA . GLU A 1 546 ? -25.546 3.298 -8.980 1.00 95.25 546 GLU A CA 1
ATOM 4410 C C . GLU A 1 546 ? -26.351 4.403 -8.280 1.00 95.25 546 GLU A C 1
ATOM 4412 O O . GLU A 1 546 ? -25.810 5.454 -7.920 1.00 95.25 546 GLU A O 1
ATOM 4417 N N . ASP A 1 547 ? -27.657 4.175 -8.121 1.00 96.69 547 ASP A N 1
ATOM 4418 C CA . ASP A 1 547 ? -28.516 5.062 -7.337 1.00 96.69 547 ASP A CA 1
ATOM 4419 C C . ASP A 1 547 ? -28.254 4.852 -5.842 1.00 96.69 547 ASP A C 1
ATOM 4421 O O . ASP A 1 547 ? -28.145 3.723 -5.363 1.00 96.69 547 ASP A O 1
ATOM 4425 N N . SER A 1 548 ? -28.157 5.953 -5.105 1.00 94.94 548 SER A N 1
ATOM 4426 C CA . SER A 1 548 ? -27.987 5.992 -3.654 1.00 94.94 548 SER A CA 1
ATOM 4427 C C . SER A 1 548 ? -28.687 7.231 -3.088 1.00 94.94 548 SER A C 1
ATOM 4429 O O . SER A 1 548 ? -29.410 7.935 -3.800 1.00 94.94 548 SER A O 1
ATOM 4431 N N . GLN A 1 549 ? -28.501 7.501 -1.800 1.00 90.81 549 GLN A N 1
ATOM 4432 C CA . GLN A 1 549 ? -29.055 8.668 -1.122 1.00 90.81 549 GLN A CA 1
ATOM 4433 C C . GLN A 1 549 ? -28.017 9.293 -0.203 1.00 90.81 549 GLN A C 1
ATOM 4435 O O . GLN A 1 549 ? -27.368 8.559 0.535 1.00 90.81 549 GLN A O 1
ATOM 4440 N N . PHE A 1 550 ? -27.889 10.621 -0.245 1.00 92.06 550 PHE A N 1
ATOM 4441 C CA . PHE A 1 550 ? -27.120 11.426 0.705 1.00 92.06 550 PHE A CA 1
ATOM 4442 C C . PHE A 1 550 ? -28.062 12.420 1.387 1.00 92.06 550 PHE A C 1
ATOM 4444 O O . PHE A 1 550 ? -28.699 13.239 0.724 1.00 92.06 550 PHE A O 1
ATOM 4451 N N . ASN A 1 551 ? -28.158 12.340 2.712 1.00 89.56 551 ASN A N 1
ATOM 4452 C CA . ASN A 1 551 ? -29.125 13.066 3.533 1.00 89.56 551 ASN A CA 1
ATOM 4453 C C . ASN A 1 551 ? -30.577 12.930 3.017 1.00 89.56 551 ASN A C 1
ATOM 4455 O O . ASN A 1 551 ? -31.314 13.911 2.872 1.00 89.56 551 ASN A O 1
ATOM 4459 N N . GLY A 1 552 ? -30.960 11.707 2.640 1.00 89.19 552 GLY A N 1
ATOM 4460 C CA . GLY A 1 552 ? -32.257 11.369 2.046 1.00 89.19 552 GLY A CA 1
ATOM 4461 C C . GLY A 1 552 ? -32.490 11.907 0.628 1.00 89.19 552 GLY A C 1
ATOM 4462 O O . GLY A 1 552 ? -33.550 11.660 0.053 1.00 89.19 552 GLY A O 1
ATOM 4463 N N . GLN A 1 553 ? -31.535 12.637 0.041 1.00 91.88 553 GLN A N 1
ATOM 4464 C CA . GLN A 1 553 ? -31.627 13.119 -1.336 1.00 91.88 553 GLN A CA 1
ATOM 4465 C C . GLN A 1 553 ? -31.046 12.087 -2.307 1.00 91.88 553 GLN A C 1
ATOM 4467 O O . GLN A 1 553 ? -29.927 11.619 -2.081 1.00 91.88 553 GLN A O 1
ATOM 4472 N N . PRO A 1 554 ? -31.749 11.745 -3.404 1.00 94.94 554 PRO A N 1
ATOM 4473 C CA . PRO A 1 554 ? -31.220 10.848 -4.424 1.00 94.94 554 PRO A CA 1
ATOM 4474 C C . PRO A 1 554 ? -29.903 11.366 -5.007 1.00 94.94 554 PRO A C 1
ATOM 4476 O O . PRO A 1 554 ? -29.815 12.508 -5.459 1.00 94.94 554 PRO A O 1
ATOM 4479 N N . VAL A 1 555 ? -28.885 10.511 -5.042 1.00 93.94 555 VAL A N 1
ATOM 4480 C CA . VAL A 1 555 ? -27.567 10.821 -5.602 1.00 93.94 555 VAL A CA 1
ATOM 4481 C C . VAL A 1 555 ? -27.048 9.631 -6.399 1.00 93.94 555 VAL A C 1
ATOM 4483 O O . VAL A 1 555 ? -27.317 8.475 -6.081 1.00 93.94 555 VAL A O 1
ATOM 4486 N N . ARG A 1 556 ? -26.279 9.913 -7.449 1.00 95.12 556 ARG A N 1
ATOM 4487 C CA . ARG A 1 556 ? -25.544 8.893 -8.198 1.00 95.12 556 ARG A CA 1
ATOM 4488 C C . ARG A 1 556 ? -24.163 8.731 -7.582 1.00 95.12 556 ARG A C 1
ATOM 4490 O O . ARG A 1 556 ? -23.408 9.705 -7.541 1.00 95.12 556 ARG A O 1
ATOM 4497 N N . VAL A 1 557 ? -23.820 7.528 -7.146 1.00 95.44 557 VAL A N 1
ATOM 4498 C CA . VAL A 1 557 ? -22.511 7.201 -6.556 1.00 95.44 557 VAL A CA 1
ATOM 4499 C C . VAL A 1 557 ? -21.784 6.182 -7.418 1.00 95.44 557 VAL A C 1
ATOM 4501 O O . VAL A 1 557 ? -22.413 5.466 -8.189 1.00 95.44 557 VAL A O 1
ATOM 4504 N N . GLY A 1 558 ? -20.465 6.117 -7.306 1.00 96.44 558 GLY A N 1
ATOM 4505 C CA . GLY A 1 558 ? -19.642 5.113 -7.963 1.00 96.44 558 GLY A CA 1
ATOM 4506 C C . GLY A 1 558 ? -19.781 3.744 -7.303 1.00 96.44 558 GLY A C 1
ATOM 4507 O O . GLY A 1 558 ? -19.702 3.637 -6.081 1.00 96.44 558 GLY A O 1
ATOM 4508 N N . LYS A 1 559 ? -19.961 2.681 -8.092 1.00 96.12 559 LYS A N 1
ATOM 4509 C CA . LYS A 1 559 ? -20.143 1.319 -7.560 1.00 96.12 559 LYS A CA 1
ATOM 4510 C C . LYS A 1 559 ? -18.915 0.817 -6.802 1.00 96.12 559 LYS A C 1
ATOM 4512 O O . LYS A 1 559 ? -19.045 0.131 -5.784 1.00 96.12 559 LYS A O 1
ATOM 4517 N N . PHE A 1 560 ? -17.708 1.114 -7.288 1.00 95.06 560 PHE A N 1
ATOM 4518 C CA . PHE A 1 560 ? -16.480 0.653 -6.645 1.00 95.06 560 PHE A CA 1
ATOM 4519 C C . PHE A 1 560 ? -16.270 1.356 -5.301 1.00 95.06 560 PHE A C 1
ATOM 4521 O O . PHE A 1 560 ? -16.043 0.698 -4.284 1.00 95.06 560 PHE A O 1
ATOM 4528 N N . CYS A 1 561 ? -16.373 2.684 -5.275 1.00 95.50 561 CYS A N 1
ATOM 4529 C CA . CYS A 1 561 ? -16.147 3.482 -4.077 1.00 95.50 561 CYS A CA 1
ATOM 4530 C C . CYS A 1 561 ? -17.263 3.296 -3.039 1.00 95.50 561 CYS A C 1
ATOM 4532 O O . CYS A 1 561 ? -16.947 3.101 -1.861 1.00 95.50 561 CYS A O 1
ATOM 4534 N N . SER A 1 562 ? -18.537 3.280 -3.459 1.00 96.38 562 SER A N 1
ATOM 4535 C CA . SER A 1 562 ? -19.675 3.054 -2.557 1.00 96.38 562 SER A CA 1
ATOM 4536 C C . SER A 1 562 ? -19.584 1.686 -1.882 1.00 96.38 562 SER A C 1
ATOM 4538 O O . SER A 1 562 ? -19.692 1.595 -0.659 1.00 96.38 562 SER A O 1
ATOM 4540 N N . SER A 1 563 ? -19.313 0.617 -2.642 1.00 96.69 563 SER A N 1
ATOM 4541 C CA . SER A 1 563 ? -19.202 -0.741 -2.095 1.00 96.69 563 SER A CA 1
ATOM 4542 C C . SER A 1 563 ? -18.044 -0.866 -1.106 1.00 96.69 563 SER A C 1
ATOM 4544 O O . SER A 1 563 ? -18.203 -1.486 -0.051 1.00 96.69 563 SER A O 1
ATOM 4546 N N . TRP A 1 564 ? -16.907 -0.222 -1.390 1.00 96.88 564 TRP A N 1
ATOM 4547 C CA . TRP A 1 564 ? -15.765 -0.215 -0.481 1.00 96.88 564 TRP A CA 1
ATOM 4548 C C . TRP A 1 564 ? -16.102 0.486 0.838 1.00 96.88 564 TRP A C 1
ATOM 4550 O O . TRP A 1 564 ? -15.869 -0.074 1.914 1.00 96.88 564 TRP A O 1
ATOM 4560 N N . ARG A 1 565 ? -16.700 1.684 0.782 1.00 97.25 565 ARG A N 1
ATOM 4561 C CA . ARG A 1 565 ? -17.094 2.430 1.984 1.00 97.25 565 ARG A CA 1
ATOM 4562 C C . ARG A 1 565 ? -18.155 1.678 2.791 1.00 97.25 565 ARG A C 1
ATOM 4564 O O . ARG A 1 565 ? -17.980 1.542 4.003 1.00 97.25 565 ARG A O 1
ATOM 4571 N N . LYS A 1 566 ? -19.203 1.147 2.146 1.00 95.62 566 LYS A N 1
ATOM 4572 C CA . LYS A 1 566 ? -20.244 0.325 2.797 1.00 95.62 566 LYS A CA 1
ATOM 4573 C C . LYS A 1 566 ? -19.605 -0.825 3.575 1.00 95.62 566 LYS A C 1
ATOM 4575 O O . LYS A 1 566 ? -19.845 -0.954 4.772 1.00 95.62 566 LYS A O 1
ATOM 4580 N N . LYS A 1 567 ? -18.690 -1.575 2.946 1.00 95.12 567 LYS A N 1
ATOM 4581 C CA . LYS A 1 567 ? -17.999 -2.698 3.597 1.00 95.12 567 LYS A CA 1
ATOM 4582 C C . LYS A 1 567 ? -17.134 -2.270 4.785 1.00 95.12 567 LYS A C 1
ATOM 4584 O O . LYS A 1 567 ? -17.086 -2.979 5.789 1.00 95.12 567 LYS A O 1
ATOM 4589 N N . ILE A 1 568 ? -16.462 -1.120 4.697 1.00 95.88 568 ILE A N 1
ATOM 4590 C CA . ILE A 1 568 ? -15.699 -0.559 5.822 1.00 95.88 568 ILE A CA 1
ATOM 4591 C C . ILE A 1 568 ? -16.639 -0.194 6.975 1.00 95.88 568 ILE A C 1
ATOM 4593 O O . ILE A 1 568 ? -16.345 -0.537 8.115 1.00 95.88 568 ILE A O 1
ATOM 4597 N N . PHE A 1 569 ? -17.762 0.472 6.703 1.00 95.88 569 PHE A N 1
ATOM 4598 C CA . PHE A 1 569 ? -18.704 0.886 7.749 1.00 95.88 569 PHE A CA 1
ATOM 4599 C C . PHE A 1 569 ? -19.373 -0.308 8.417 1.00 95.88 569 PHE A C 1
ATOM 4601 O O . PHE A 1 569 ? -19.430 -0.346 9.643 1.00 95.88 569 PHE A O 1
ATOM 4608 N N . GLU A 1 570 ? -19.793 -1.303 7.633 1.00 93.44 570 GLU A N 1
ATOM 4609 C CA . GLU A 1 570 ? -20.273 -2.577 8.164 1.00 93.44 570 GLU A CA 1
ATOM 4610 C C . GLU A 1 570 ? -19.247 -3.166 9.131 1.00 93.44 570 GLU A C 1
ATOM 4612 O O . GLU A 1 570 ? -19.584 -3.409 10.288 1.00 93.44 570 GLU A O 1
ATOM 4617 N N . MET A 1 571 ? -17.985 -3.290 8.687 1.00 92.44 571 MET A N 1
ATOM 4618 C CA . MET A 1 571 ? -16.891 -3.833 9.492 1.00 92.44 571 MET A CA 1
ATOM 4619 C C . MET A 1 571 ? -16.696 -3.067 10.801 1.00 92.44 571 MET A C 1
ATOM 4621 O O . MET A 1 571 ? -16.612 -3.686 11.860 1.00 92.44 571 MET A O 1
ATOM 4625 N N . LEU A 1 572 ? -16.626 -1.735 10.739 1.00 93.06 572 LEU A N 1
ATOM 4626 C CA . LEU A 1 572 ? -16.413 -0.875 11.906 1.00 93.06 572 LEU A CA 1
ATOM 4627 C C . LEU A 1 572 ? -17.556 -0.971 12.922 1.00 93.06 572 LEU A C 1
ATOM 4629 O O . LEU A 1 572 ? -17.297 -0.907 14.123 1.00 93.06 572 LEU A O 1
ATOM 4633 N N . LEU A 1 573 ? -18.789 -1.153 12.446 1.00 93.38 573 LEU A N 1
ATOM 4634 C CA . LEU A 1 573 ? -19.998 -1.283 13.262 1.00 93.38 573 LEU A CA 1
ATOM 4635 C C . LEU A 1 573 ? -20.335 -2.736 13.633 1.00 93.38 573 LEU A C 1
ATOM 4637 O O . LEU A 1 573 ? -21.303 -2.962 14.354 1.00 93.38 573 LEU A O 1
ATOM 4641 N N . GLY A 1 574 ? -19.567 -3.720 13.152 1.00 90.94 574 GLY A N 1
ATOM 4642 C CA . GLY A 1 574 ? -19.806 -5.146 13.399 1.00 90.94 574 GLY A CA 1
ATOM 4643 C C . GLY A 1 574 ? -21.066 -5.711 12.730 1.00 90.94 574 GLY A C 1
ATOM 4644 O O . GLY A 1 574 ? -21.496 -6.810 13.075 1.00 90.94 574 GLY A O 1
ATOM 4645 N N . ILE A 1 575 ? -21.645 -4.989 11.765 1.00 89.19 575 ILE A N 1
ATOM 4646 C CA . ILE A 1 575 ? -22.934 -5.308 11.124 1.00 89.19 575 ILE A CA 1
ATOM 4647 C C . ILE A 1 575 ? -22.878 -6.630 10.347 1.00 89.19 575 ILE A C 1
ATOM 4649 O O . ILE A 1 575 ? -23.882 -7.330 10.233 1.00 89.19 575 ILE A O 1
ATOM 4653 N N . GLN A 1 576 ? -21.701 -7.005 9.837 1.00 81.94 576 GLN A N 1
ATOM 4654 C CA . GLN A 1 576 ? -21.482 -8.279 9.148 1.00 81.94 576 GLN A CA 1
ATOM 4655 C C . GLN A 1 576 ? -21.646 -9.505 10.056 1.00 81.94 576 GLN A C 1
ATOM 4657 O O . GLN A 1 576 ? -21.800 -10.611 9.543 1.00 81.94 576 GLN A O 1
ATOM 4662 N N . PHE A 1 577 ? -21.571 -9.323 11.377 1.00 83.19 577 PHE A N 1
ATOM 4663 C CA . PHE A 1 577 ? -21.775 -10.391 12.352 1.00 83.19 577 PHE A CA 1
ATOM 4664 C C . PHE A 1 577 ? -23.213 -10.367 12.866 1.00 83.19 577 PHE A C 1
ATOM 4666 O O . PHE A 1 577 ? -23.912 -11.376 12.790 1.00 83.19 577 PHE A O 1
ATOM 4673 N N . GLU A 1 578 ? -23.670 -9.203 13.333 1.00 79.44 578 GLU A N 1
ATOM 4674 C CA . GLU A 1 578 ? -25.031 -8.984 13.821 1.00 79.44 578 GLU A CA 1
ATOM 4675 C C . GLU A 1 578 ? -25.487 -7.552 13.486 1.00 79.44 578 GLU A C 1
ATOM 4677 O O . GLU A 1 578 ? -24.765 -6.589 13.735 1.00 79.44 578 GLU A O 1
ATOM 4682 N N . ASN A 1 579 ? -26.711 -7.396 12.961 1.00 84.12 579 ASN A N 1
ATOM 4683 C CA . ASN A 1 579 ? -27.337 -6.088 12.716 1.00 84.12 579 ASN A CA 1
ATOM 4684 C C . ASN A 1 579 ? -28.633 -5.928 13.533 1.00 84.12 579 ASN A C 1
ATOM 4686 O O . ASN A 1 579 ? -29.727 -5.914 12.963 1.00 84.12 579 ASN A O 1
ATOM 4690 N N . PRO A 1 580 ? -28.549 -5.860 14.874 1.00 74.50 580 PRO A N 1
ATOM 4691 C CA . PRO A 1 580 ? -29.733 -5.888 15.733 1.00 74.50 580 PRO A CA 1
ATOM 4692 C C . PRO A 1 580 ? -30.656 -4.681 15.519 1.00 74.50 580 PRO A C 1
ATOM 4694 O O . PRO A 1 580 ? -31.869 -4.813 15.654 1.00 74.50 580 PRO A O 1
ATOM 4697 N N . ASN A 1 581 ? -30.093 -3.530 15.140 1.00 79.69 581 ASN A N 1
ATOM 4698 C CA . ASN A 1 581 ? -30.831 -2.282 14.941 1.00 79.69 581 ASN A CA 1
ATOM 4699 C C . ASN A 1 581 ? -31.218 -2.037 13.468 1.00 79.69 581 ASN A C 1
ATOM 4701 O O . ASN A 1 581 ? -31.729 -0.969 13.151 1.00 79.69 581 ASN A O 1
ATOM 4705 N N . ASN A 1 582 ? -30.981 -3.013 12.576 1.00 86.25 582 ASN A N 1
ATOM 4706 C CA . ASN A 1 582 ? -31.233 -2.918 11.132 1.00 86.25 582 ASN A CA 1
ATOM 4707 C C . ASN A 1 582 ? -30.697 -1.613 10.511 1.00 86.25 582 ASN A C 1
ATOM 4709 O O . ASN A 1 582 ? -31.381 -0.951 9.731 1.00 86.25 582 ASN A O 1
ATOM 4713 N N . ILE A 1 583 ? -29.481 -1.234 10.905 1.00 88.81 583 ILE A N 1
ATOM 4714 C CA . ILE A 1 583 ? -28.837 0.006 10.476 1.00 88.81 583 ILE A CA 1
ATOM 4715 C C . ILE A 1 583 ? -28.513 -0.088 8.996 1.00 88.81 583 ILE A C 1
ATOM 4717 O O . ILE A 1 583 ? -27.910 -1.070 8.551 1.00 88.81 583 ILE A O 1
ATOM 4721 N N . ASP A 1 584 ? -28.889 0.956 8.265 1.00 89.44 584 ASP A N 1
ATOM 4722 C CA . ASP A 1 584 ? -28.514 1.151 6.876 1.00 89.44 584 ASP A CA 1
ATOM 4723 C C . ASP A 1 584 ? -27.271 2.043 6.798 1.00 89.44 584 ASP A C 1
ATOM 4725 O O . ASP A 1 584 ? -27.236 3.151 7.330 1.00 89.44 584 ASP A O 1
ATOM 4729 N N . VAL A 1 585 ? -26.232 1.543 6.133 1.00 92.88 585 VAL A N 1
ATOM 4730 C CA . VAL A 1 585 ? -24.981 2.276 5.904 1.00 92.88 585 VAL A CA 1
ATOM 4731 C C . VAL A 1 585 ? -24.962 2.968 4.541 1.00 92.88 585 VAL A C 1
ATOM 4733 O O . VAL A 1 585 ? -23.907 3.458 4.140 1.00 92.88 585 VAL A O 1
ATOM 4736 N N . THR A 1 586 ? -26.065 2.951 3.785 1.00 92.56 586 THR A N 1
ATOM 4737 C CA . THR A 1 586 ? -26.152 3.471 2.410 1.00 92.56 586 THR A CA 1
ATOM 4738 C C . THR A 1 586 ? -26.032 4.986 2.346 1.00 92.56 586 THR A C 1
ATOM 4740 O O . THR A 1 586 ? -25.357 5.470 1.441 1.00 92.56 586 THR A O 1
ATOM 4743 N N . ASP A 1 587 ? -26.605 5.701 3.317 1.00 93.56 587 ASP A N 1
ATOM 4744 C CA . ASP A 1 587 ? -26.522 7.159 3.438 1.00 93.56 587 ASP A CA 1
ATOM 4745 C C . ASP A 1 587 ? -25.492 7.563 4.512 1.00 93.56 587 ASP A C 1
ATOM 4747 O O . ASP A 1 587 ? -25.828 7.662 5.697 1.00 93.56 587 ASP A O 1
ATOM 4751 N N . PRO A 1 588 ? -24.219 7.788 4.130 1.00 90.44 588 PRO A N 1
ATOM 4752 C CA . PRO A 1 588 ? -23.140 8.055 5.074 1.00 90.44 588 PRO A CA 1
ATOM 4753 C C . PRO A 1 588 ? -23.180 9.460 5.687 1.00 90.44 588 PRO A C 1
ATOM 4755 O O . PRO A 1 588 ? -22.324 9.760 6.521 1.00 90.44 588 PRO A O 1
ATOM 4758 N N . VAL A 1 589 ? -24.103 10.327 5.257 1.00 89.00 589 VAL A N 1
ATOM 4759 C CA . VAL A 1 589 ? -24.142 11.746 5.649 1.00 89.00 589 VAL A CA 1
ATOM 4760 C C . VAL A 1 589 ? -25.455 12.150 6.316 1.00 89.00 589 VAL A C 1
ATOM 4762 O O . VAL A 1 589 ? -25.588 13.297 6.732 1.00 89.00 589 VAL A O 1
ATOM 4765 N N . SER A 1 590 ? -26.420 11.234 6.427 1.00 89.69 590 SER A N 1
ATOM 4766 C CA . SER A 1 590 ? -27.640 11.471 7.198 1.00 89.69 590 SER A CA 1
ATOM 4767 C C . SER A 1 590 ? -27.328 11.709 8.679 1.00 89.69 590 SER A C 1
ATOM 4769 O O . SER A 1 590 ? -26.487 11.024 9.271 1.00 89.69 590 SER A O 1
ATOM 4771 N N . ASP A 1 591 ? -28.055 12.644 9.297 1.00 86.88 591 ASP A N 1
ATOM 4772 C CA . ASP A 1 591 ? -27.935 12.923 10.735 1.00 86.88 591 ASP A CA 1
ATOM 4773 C C . ASP A 1 591 ? -28.197 11.655 11.570 1.00 86.88 591 ASP A C 1
ATOM 4775 O O . ASP A 1 591 ? -27.537 11.432 12.583 1.00 86.88 591 ASP A O 1
ATOM 4779 N N . GLU A 1 592 ? -29.121 10.795 11.121 1.00 88.00 592 GLU A N 1
ATOM 4780 C CA . GLU A 1 592 ? -29.440 9.514 11.761 1.00 88.00 592 GLU A CA 1
ATOM 4781 C C . GLU A 1 592 ? -28.224 8.582 11.799 1.00 88.00 592 GLU A C 1
ATOM 4783 O O . GLU A 1 592 ? -27.814 8.146 12.879 1.00 88.00 592 GLU A O 1
ATOM 4788 N N . PHE A 1 593 ? -27.610 8.315 10.641 1.00 89.69 593 PHE A N 1
ATOM 4789 C CA . PHE A 1 593 ? -26.438 7.447 10.562 1.00 89.69 593 PHE A CA 1
ATOM 4790 C C . PHE A 1 593 ? -25.242 8.044 11.311 1.00 89.69 593 PHE A C 1
ATOM 4792 O O . PHE A 1 593 ? -24.571 7.343 12.073 1.00 89.69 593 PHE A O 1
ATOM 4799 N N . TYR A 1 594 ? -24.982 9.340 11.131 1.00 87.00 594 TYR A N 1
ATOM 4800 C CA . TYR A 1 594 ? -23.837 10.010 11.740 1.00 87.00 594 TYR A CA 1
ATOM 4801 C C . TYR A 1 594 ? -23.932 10.020 13.274 1.00 87.00 594 TYR A C 1
ATOM 4803 O O . TYR A 1 594 ? -22.981 9.617 13.952 1.00 87.00 594 TYR A O 1
ATOM 4811 N N . CYS A 1 595 ? -25.101 10.366 13.828 1.00 88.44 595 CYS A N 1
ATOM 4812 C CA . CYS A 1 595 ? -25.345 10.305 15.271 1.00 88.44 595 CYS A CA 1
ATOM 4813 C C . CYS A 1 595 ? -25.245 8.869 15.799 1.00 88.44 595 CYS A C 1
ATOM 4815 O O . CYS A 1 595 ? -24.667 8.639 16.862 1.00 88.44 595 CYS A O 1
ATOM 4817 N N . TYR A 1 596 ? -25.782 7.887 15.069 1.00 89.75 596 TYR A N 1
ATOM 4818 C CA . TYR A 1 596 ? -25.676 6.482 15.453 1.00 89.75 596 TYR A CA 1
ATOM 4819 C C . TYR A 1 596 ? -24.214 6.026 15.543 1.00 89.75 596 TYR A C 1
ATOM 4821 O O . TYR A 1 596 ? -23.803 5.457 16.555 1.00 89.75 596 TYR A O 1
ATOM 4829 N N . PHE A 1 597 ? -23.407 6.336 14.526 1.00 92.12 597 PHE A N 1
ATOM 4830 C CA . PHE A 1 597 ? -21.989 5.984 14.481 1.00 92.12 597 PHE A CA 1
ATOM 4831 C C . PHE A 1 597 ? -21.205 6.607 15.650 1.00 92.12 597 PHE A C 1
ATOM 4833 O O . PHE A 1 597 ? -20.427 5.919 16.316 1.00 92.12 597 PHE A O 1
ATOM 4840 N N . GLN A 1 598 ? -21.447 7.890 15.948 1.00 89.88 598 GLN A N 1
ATOM 4841 C CA . GLN A 1 598 ? -20.852 8.578 17.099 1.00 89.88 598 GLN A CA 1
ATOM 4842 C C . GLN A 1 598 ? -21.268 7.942 18.433 1.00 89.88 598 GLN A C 1
ATOM 4844 O O . GLN A 1 598 ? -20.425 7.729 19.306 1.00 89.88 598 GLN A O 1
ATOM 4849 N N . ASN A 1 599 ? -22.545 7.584 18.587 1.00 93.00 599 ASN A N 1
ATOM 4850 C CA . ASN A 1 599 ? -23.055 6.957 19.807 1.00 93.00 599 ASN A CA 1
ATOM 4851 C C . ASN A 1 599 ? -22.452 5.568 20.043 1.00 93.00 599 ASN A C 1
ATOM 4853 O O . ASN A 1 599 ? -22.067 5.270 21.174 1.00 93.00 599 ASN A O 1
ATOM 4857 N N . VAL A 1 600 ? -22.301 4.751 18.993 1.00 93.62 600 VAL A N 1
ATOM 4858 C CA . VAL A 1 600 ? -21.595 3.459 19.076 1.00 93.62 600 VAL A CA 1
ATOM 4859 C C . VAL A 1 600 ? -20.159 3.673 19.553 1.00 93.62 600 VAL A C 1
ATOM 4861 O O . VAL A 1 600 ? -19.728 3.030 20.510 1.00 93.62 600 VAL A O 1
ATOM 4864 N N . ALA A 1 601 ? -19.431 4.610 18.939 1.00 94.50 601 ALA A N 1
ATOM 4865 C CA . ALA A 1 601 ? -18.050 4.903 19.310 1.00 94.50 601 ALA A CA 1
ATOM 4866 C C . ALA A 1 601 ? -17.926 5.331 20.780 1.00 94.50 601 ALA A C 1
ATOM 4868 O O . ALA A 1 601 ? -17.081 4.806 21.505 1.00 94.50 601 ALA A O 1
ATOM 4869 N N . LYS A 1 602 ? -18.802 6.231 21.235 1.00 95.69 602 LYS A N 1
ATOM 4870 C CA . LYS A 1 602 ? -18.842 6.725 22.615 1.00 95.69 602 LYS A CA 1
ATOM 4871 C C . LYS A 1 602 ? -19.184 5.626 23.617 1.00 95.69 602 LYS A C 1
ATOM 4873 O O . LYS A 1 602 ? -18.500 5.476 24.628 1.00 95.69 602 LYS A O 1
ATOM 4878 N N . GLN A 1 603 ? -20.219 4.832 23.343 1.00 96.38 603 GLN A N 1
ATOM 4879 C CA . GLN A 1 603 ? -20.608 3.709 24.196 1.00 96.38 603 GLN A CA 1
ATOM 4880 C C . GLN A 1 603 ? -19.469 2.696 24.324 1.00 96.38 603 GLN A C 1
ATOM 4882 O O . GLN A 1 603 ? -19.135 2.287 25.439 1.00 96.38 603 GLN A O 1
ATOM 4887 N N . ASN A 1 604 ? -18.836 2.336 23.205 1.00 97.31 604 ASN A N 1
ATOM 4888 C CA . ASN A 1 604 ? -17.696 1.431 23.212 1.00 97.31 604 ASN A CA 1
ATOM 4889 C C . ASN A 1 604 ? -16.539 1.994 24.047 1.00 97.31 604 ASN A C 1
ATOM 4891 O O . ASN A 1 604 ? -16.000 1.268 24.883 1.00 97.31 604 ASN A O 1
ATOM 4895 N N . THR A 1 605 ? -16.184 3.275 23.878 1.00 97.50 605 THR A N 1
ATOM 4896 C CA . THR A 1 605 ? -15.150 3.941 24.690 1.00 97.50 605 THR A CA 1
ATOM 4897 C C . THR A 1 605 ? -15.449 3.819 26.181 1.00 97.50 605 THR A C 1
ATOM 4899 O O . THR A 1 605 ? -14.599 3.339 26.928 1.00 97.50 605 THR A O 1
ATOM 4902 N N . LEU A 1 606 ? -16.665 4.176 26.609 1.00 97.25 606 LEU A N 1
ATOM 4903 C CA . LEU A 1 606 ? -17.059 4.144 28.021 1.00 97.25 606 LEU A CA 1
ATOM 4904 C C . LEU A 1 606 ? -16.968 2.733 28.615 1.00 97.25 606 LEU A C 1
ATOM 4906 O O . LEU A 1 606 ? -16.446 2.560 29.716 1.00 97.25 606 LEU A O 1
ATOM 4910 N N . ILE A 1 607 ? -17.426 1.715 27.878 1.00 97.94 607 ILE A N 1
ATOM 4911 C CA . ILE A 1 607 ? -17.328 0.316 28.313 1.00 97.94 607 ILE A CA 1
ATOM 4912 C C . ILE A 1 607 ? -15.857 -0.107 28.419 1.00 97.94 607 ILE A C 1
ATOM 4914 O O . ILE A 1 607 ? -15.465 -0.719 29.414 1.00 97.94 607 ILE A O 1
ATOM 4918 N N . TYR A 1 608 ? -15.022 0.217 27.429 1.00 97.88 608 TYR A N 1
ATOM 4919 C CA . TYR A 1 608 ? -13.603 -0.137 27.455 1.00 97.88 608 TYR A CA 1
ATOM 4920 C C . TYR A 1 608 ? -12.849 0.533 28.609 1.00 97.88 608 TYR A C 1
ATOM 4922 O O . TYR A 1 608 ? -12.069 -0.135 29.297 1.00 97.88 608 TYR A O 1
A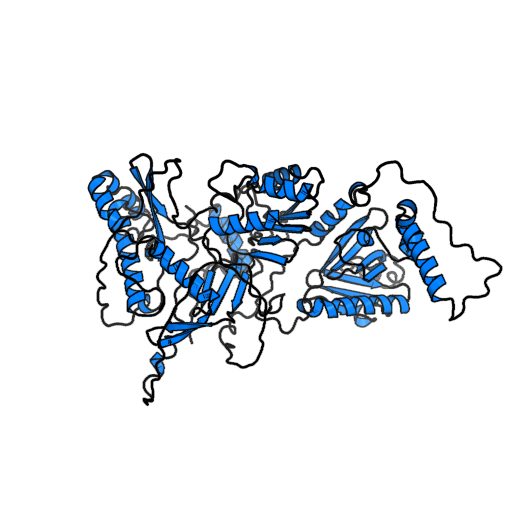TOM 4930 N N . GLU A 1 609 ? -13.095 1.817 28.858 1.00 95.94 609 GLU A N 1
ATOM 4931 C CA . GLU A 1 609 ? -12.489 2.557 29.964 1.00 95.94 609 GLU A CA 1
ATOM 4932 C C . GLU A 1 609 ? -12.929 2.010 31.325 1.00 95.94 609 GLU A C 1
ATOM 4934 O O . GLU A 1 609 ? -12.085 1.794 32.193 1.00 95.94 609 GLU A O 1
ATOM 4939 N N . GLU A 1 610 ? -14.213 1.695 31.505 1.00 95.50 610 GLU A N 1
ATOM 4940 C CA . GLU A 1 610 ? -14.709 1.106 32.751 1.00 95.50 610 GLU A CA 1
ATOM 4941 C C . GLU A 1 610 ? -14.144 -0.304 32.990 1.00 95.50 610 GLU A C 1
ATOM 4943 O O . GLU A 1 610 ? -13.698 -0.638 34.092 1.00 95.50 610 GLU A O 1
ATOM 4948 N N . VAL A 1 611 ? -14.135 -1.147 31.953 1.00 97.31 611 VAL A N 1
ATOM 4949 C CA . VAL A 1 611 ? -13.742 -2.552 32.094 1.00 97.31 611 VAL A CA 1
ATOM 4950 C C . VAL A 1 611 ? -12.232 -2.708 32.269 1.00 97.31 611 VAL A C 1
ATOM 4952 O O . VAL A 1 611 ? -11.774 -3.487 33.116 1.00 97.31 611 VAL A O 1
ATOM 4955 N N . PHE A 1 612 ? -11.449 -1.982 31.471 1.00 96.62 612 PHE A N 1
ATOM 4956 C CA . PHE A 1 612 ? -10.010 -2.200 31.343 1.00 96.62 612 PHE A CA 1
ATOM 4957 C C . PHE A 1 612 ? -9.144 -1.026 31.805 1.00 96.62 612 PHE A C 1
ATOM 4959 O O . PHE A 1 612 ? -7.936 -1.236 31.942 1.00 96.62 612 PHE A O 1
ATOM 4966 N N . ALA A 1 613 ? -9.710 0.163 32.046 1.00 94.75 613 ALA A N 1
ATOM 4967 C CA . ALA A 1 613 ? -8.956 1.411 32.194 1.00 94.75 613 ALA A CA 1
ATOM 4968 C C . ALA A 1 613 ? -7.972 1.597 31.022 1.00 94.75 613 ALA A C 1
ATOM 4970 O O . ALA A 1 613 ? -6.751 1.622 31.198 1.00 94.75 613 ALA A O 1
ATOM 4971 N N . THR A 1 614 ? -8.502 1.615 29.794 1.00 94.19 614 THR A N 1
ATOM 4972 C CA . THR A 1 614 ? -7.691 1.643 28.570 1.00 94.19 614 THR A CA 1
ATOM 4973 C C . THR A 1 614 ? -6.938 2.951 28.371 1.00 94.19 614 THR A C 1
ATOM 4975 O O . THR A 1 614 ? -7.425 4.024 28.701 1.00 94.19 614 THR A O 1
ATOM 4978 N N . MET A 1 615 ? -5.776 2.848 27.725 1.00 91.62 615 MET A N 1
ATOM 4979 C CA . MET A 1 615 ? -5.013 3.985 27.213 1.00 91.62 615 MET A CA 1
ATOM 4980 C C . MET A 1 615 ? -4.988 3.946 25.677 1.00 91.62 615 MET A C 1
ATOM 4982 O O . MET A 1 615 ? -4.968 2.845 25.110 1.00 91.62 615 MET A O 1
ATOM 4986 N N . PRO A 1 616 ? -4.902 5.099 24.986 1.00 94.38 616 PRO A N 1
ATOM 4987 C CA . PRO A 1 616 ? -5.018 6.475 25.505 1.00 94.38 616 PRO A CA 1
ATOM 4988 C C . PRO A 1 616 ? -6.436 6.819 26.026 1.00 94.38 616 PRO A C 1
ATOM 4990 O O . PRO A 1 616 ? -7.376 6.115 25.680 1.00 94.38 616 PRO A O 1
ATOM 4993 N N . THR A 1 617 ? -6.576 7.873 26.848 1.00 94.50 617 THR A N 1
ATOM 4994 C CA . THR A 1 617 ? -7.854 8.329 27.459 1.00 94.50 617 THR A CA 1
ATOM 4995 C C . THR A 1 617 ? -7.837 9.834 27.767 1.00 94.50 617 THR A C 1
ATOM 4997 O O . THR A 1 617 ? -6.801 10.372 28.164 1.00 94.50 617 THR A O 1
ATOM 5000 N N . ASP A 1 618 ? -8.987 10.506 27.673 1.00 95.06 618 ASP A N 1
ATOM 5001 C CA . ASP A 1 618 ? -9.140 11.921 28.058 1.00 95.06 618 ASP A CA 1
ATOM 5002 C C . ASP A 1 618 ? -9.159 12.142 29.582 1.00 95.06 618 ASP A C 1
ATOM 5004 O O . ASP A 1 618 ? -9.033 13.271 30.060 1.00 95.06 618 ASP A O 1
ATOM 5008 N N . HIS A 1 619 ? -9.225 11.068 30.374 1.00 94.56 619 HIS A N 1
ATOM 5009 C CA . HIS A 1 619 ? -9.093 11.129 31.831 1.00 94.56 619 HIS A CA 1
ATOM 5010 C C . HIS A 1 619 ? -7.656 11.390 32.315 1.00 94.56 619 HIS A C 1
ATOM 5012 O O . HIS A 1 619 ? -7.453 11.700 33.493 1.00 94.56 619 HIS A O 1
ATOM 5018 N N . ALA A 1 620 ? -6.656 11.274 31.435 1.00 94.88 620 ALA A N 1
ATOM 5019 C CA . ALA A 1 620 ? -5.245 11.414 31.778 1.00 94.88 620 ALA A CA 1
ATOM 5020 C C . ALA A 1 620 ? -4.534 12.430 30.870 1.00 94.88 620 ALA A C 1
ATOM 5022 O O . ALA A 1 620 ? -3.973 12.090 29.831 1.00 94.88 620 ALA A O 1
ATOM 5023 N N . ARG A 1 621 ? -4.506 13.686 31.313 1.00 95.88 621 ARG A N 1
ATOM 5024 C CA . ARG A 1 621 ? -3.924 14.846 30.617 1.00 95.88 621 ARG A CA 1
ATOM 5025 C C . ARG A 1 621 ? -2.457 15.118 30.980 1.00 95.88 621 ARG A C 1
ATOM 5027 O O . ARG A 1 621 ? -1.807 15.924 30.331 1.00 95.88 621 ARG A O 1
ATOM 5034 N N . THR A 1 622 ? -1.910 14.415 31.978 1.00 95.31 622 THR A N 1
ATOM 5035 C CA . THR A 1 622 ? -0.495 14.490 32.406 1.00 95.31 622 THR A CA 1
ATOM 5036 C C . THR A 1 622 ? 0.113 13.108 32.655 1.00 95.31 622 THR A C 1
ATOM 5038 O O . THR A 1 622 ? -0.609 12.148 32.938 1.00 95.31 622 THR A O 1
ATOM 5041 N N . PHE A 1 623 ? 1.444 12.975 32.645 1.00 93.81 623 PHE A N 1
ATOM 5042 C CA . PHE A 1 623 ? 2.121 11.701 32.949 1.00 93.81 623 PHE A CA 1
ATOM 5043 C C . PHE A 1 623 ? 1.830 11.203 34.374 1.00 93.81 623 PHE A C 1
ATOM 5045 O O . PHE A 1 623 ? 1.746 9.995 34.622 1.00 93.81 623 PHE A O 1
ATOM 5052 N N . ALA A 1 624 ? 1.644 12.129 35.319 1.00 95.06 624 ALA A N 1
ATOM 5053 C CA . ALA A 1 624 ? 1.238 11.799 36.682 1.00 95.06 624 ALA A CA 1
ATOM 5054 C C . ALA A 1 624 ? -0.171 11.185 36.713 1.00 95.06 624 ALA A C 1
ATOM 5056 O O . ALA A 1 624 ? -0.381 10.164 37.369 1.00 95.06 624 ALA A O 1
ATOM 5057 N N . GLN A 1 625 ? -1.115 11.758 35.960 1.00 96.06 625 GLN A N 1
ATOM 5058 C CA . GLN A 1 625 ? -2.465 11.207 35.824 1.00 96.06 625 GLN A CA 1
ATOM 5059 C C . GLN A 1 625 ? -2.464 9.862 35.095 1.00 96.06 625 GLN A C 1
ATOM 5061 O O . GLN A 1 625 ? -3.193 8.974 35.512 1.00 96.06 625 GLN A O 1
ATOM 5066 N N . VAL A 1 626 ? -1.602 9.655 34.091 1.00 94.25 626 VAL A N 1
ATOM 5067 C CA . VAL A 1 626 ? -1.430 8.336 33.450 1.00 94.25 626 VAL A CA 1
ATOM 5068 C C . VAL A 1 626 ? -1.007 7.276 34.461 1.00 94.25 626 VAL A C 1
ATOM 5070 O O . VAL A 1 626 ? -1.532 6.166 34.453 1.00 94.25 626 VAL A O 1
ATOM 5073 N N . THR A 1 627 ? -0.069 7.611 35.347 1.00 94.06 627 THR A N 1
ATOM 5074 C CA . THR A 1 627 ? 0.378 6.686 36.399 1.00 94.06 627 THR A CA 1
ATOM 5075 C C . THR A 1 627 ? -0.778 6.358 37.344 1.00 94.06 627 THR A C 1
ATOM 5077 O O . THR A 1 627 ? -1.080 5.189 37.560 1.00 94.06 627 THR A O 1
ATOM 5080 N N . ALA A 1 628 ? -1.489 7.382 37.827 1.00 94.38 628 ALA A N 1
ATOM 5081 C CA . ALA A 1 628 ? -2.634 7.204 38.716 1.00 94.38 628 ALA A CA 1
ATOM 5082 C C . ALA A 1 628 ? -3.783 6.408 38.070 1.00 94.38 628 ALA A C 1
ATOM 5084 O O . ALA A 1 628 ? -4.397 5.582 38.739 1.00 94.38 628 ALA A O 1
ATOM 5085 N N . TYR A 1 629 ? -4.057 6.635 36.783 1.00 93.25 629 TYR A N 1
ATOM 5086 C CA . TYR A 1 629 ? -5.095 5.939 36.024 1.00 93.25 629 TYR A CA 1
ATOM 5087 C C . TYR A 1 629 ? -4.739 4.463 35.802 1.00 93.25 629 TYR A C 1
ATOM 5089 O O . TYR A 1 629 ? -5.563 3.583 36.034 1.00 93.25 629 TYR A O 1
ATOM 5097 N N . ASN A 1 630 ? -3.480 4.162 35.464 1.00 88.94 630 ASN A N 1
ATOM 5098 C CA . ASN A 1 630 ? -3.007 2.781 35.318 1.00 88.94 630 ASN A CA 1
ATOM 5099 C C . ASN A 1 630 ? -3.085 1.971 36.622 1.00 88.94 630 ASN A C 1
ATOM 5101 O O . ASN A 1 630 ? -3.322 0.758 36.569 1.00 88.94 630 ASN A O 1
ATOM 5105 N N . ASP A 1 631 ? -2.904 2.634 37.766 1.00 91.06 631 ASP A N 1
ATOM 5106 C CA . ASP A 1 631 ? -2.976 2.031 39.099 1.00 91.06 631 ASP A CA 1
ATOM 5107 C C . ASP A 1 631 ? -4.420 1.838 39.601 1.00 91.06 631 ASP A C 1
ATOM 5109 O O . ASP A 1 631 ? -4.631 1.183 40.627 1.00 91.06 631 ASP A O 1
ATOM 5113 N N . MET A 1 632 ? -5.428 2.363 38.891 1.00 90.12 632 MET A N 1
ATOM 5114 C CA . MET A 1 632 ? -6.829 2.138 39.245 1.00 90.12 632 MET A CA 1
ATOM 5115 C C . MET A 1 632 ? -7.186 0.649 39.171 1.00 90.12 632 MET A C 1
ATOM 5117 O O . MET A 1 632 ? -6.714 -0.106 38.309 1.00 90.12 632 MET A O 1
ATOM 5121 N N . ALA A 1 633 ? -8.049 0.233 40.101 1.00 92.50 633 ALA A N 1
ATOM 5122 C CA . ALA A 1 633 ? -8.643 -1.093 40.082 1.00 92.50 633 ALA A CA 1
ATOM 5123 C C . ALA A 1 633 ? -9.512 -1.233 38.825 1.00 92.50 633 ALA A C 1
ATOM 5125 O O . ALA A 1 633 ? -10.383 -0.404 38.578 1.00 92.50 633 ALA A O 1
ATOM 5126 N N . LYS A 1 634 ? -9.250 -2.272 38.031 1.00 94.94 634 LYS A N 1
ATOM 5127 C CA . LYS A 1 634 ? -9.931 -2.523 36.757 1.00 94.94 634 LYS A CA 1
ATOM 5128 C C . LYS A 1 634 ? -11.065 -3.503 36.995 1.00 94.94 634 LYS A C 1
ATOM 5130 O O . LYS A 1 634 ? -10.842 -4.524 37.652 1.00 94.94 634 LYS A O 1
ATOM 5135 N N . LEU A 1 635 ? -12.239 -3.248 36.420 1.00 96.62 635 LEU A N 1
ATOM 5136 C CA . LEU A 1 635 ? -13.397 -4.116 36.628 1.00 96.62 635 LEU A CA 1
ATOM 5137 C C . LEU A 1 635 ? -13.113 -5.554 36.184 1.00 96.62 635 LEU A C 1
ATOM 5139 O O . LEU A 1 635 ? -13.471 -6.491 36.888 1.00 96.62 635 LEU A O 1
ATOM 5143 N N . LYS A 1 636 ? -12.359 -5.735 35.091 1.00 95.56 636 LYS A N 1
ATOM 5144 C CA . LYS A 1 636 ? -11.919 -7.058 34.620 1.00 95.56 636 LYS A CA 1
ATOM 5145 C C . LYS A 1 636 ? -11.194 -7.900 35.682 1.00 95.56 636 LYS A C 1
ATOM 5147 O O . LYS A 1 636 ? -11.146 -9.118 35.547 1.00 95.56 636 LYS A O 1
ATOM 5152 N N . ASP A 1 637 ? -10.567 -7.253 36.669 1.00 94.88 637 ASP A N 1
ATOM 5153 C CA . ASP A 1 637 ? -9.789 -7.896 37.729 1.00 94.88 637 ASP A CA 1
ATOM 5154 C C . ASP A 1 637 ? -10.595 -7.994 39.036 1.00 94.88 637 ASP A C 1
ATOM 5156 O O . ASP A 1 637 ? -10.439 -8.966 39.775 1.00 94.88 637 ASP A O 1
ATOM 5160 N N . THR A 1 638 ? -11.452 -7.009 39.334 1.00 96.69 638 THR A N 1
ATOM 5161 C CA . THR A 1 638 ? -12.254 -6.978 40.569 1.00 96.69 638 THR A CA 1
ATOM 5162 C C . THR A 1 638 ? -13.553 -7.772 40.473 1.00 96.69 638 THR A C 1
ATOM 5164 O O . THR A 1 638 ? -13.912 -8.438 41.441 1.00 96.69 638 THR A O 1
ATOM 5167 N N . ASP A 1 639 ? -14.236 -7.719 39.327 1.00 96.94 639 ASP A N 1
ATOM 5168 C CA . ASP A 1 639 ? -15.446 -8.490 39.026 1.00 96.94 639 ASP A CA 1
ATOM 5169 C C . ASP A 1 639 ? -15.456 -8.923 37.542 1.00 96.94 639 ASP A C 1
ATOM 5171 O O . ASP A 1 639 ? -16.044 -8.264 36.679 1.00 96.94 639 ASP A O 1
ATOM 5175 N N . PRO A 1 640 ? -14.792 -10.047 37.211 1.00 94.06 640 PRO A N 1
ATOM 5176 C CA . PRO A 1 640 ? -14.735 -10.548 35.841 1.00 94.06 640 PRO A CA 1
ATOM 5177 C C . PRO A 1 640 ? -16.102 -10.922 35.247 1.00 94.06 640 PRO A C 1
ATOM 5179 O O . PRO A 1 640 ? -16.232 -10.956 34.025 1.00 94.06 640 PRO A O 1
ATOM 5182 N N . ILE A 1 641 ? -17.105 -11.231 36.081 1.00 93.81 641 ILE A N 1
ATOM 5183 C CA . ILE A 1 641 ? -18.447 -11.613 35.616 1.00 93.81 641 ILE A CA 1
ATOM 5184 C C . ILE A 1 641 ? -19.194 -10.359 35.168 1.00 93.81 641 ILE A C 1
ATOM 5186 O O . ILE A 1 641 ? -19.726 -10.331 34.060 1.00 93.81 641 ILE A O 1
ATOM 5190 N N . GLU A 1 642 ? -19.182 -9.306 35.989 1.00 96.38 642 GLU A N 1
ATOM 5191 C CA . GLU A 1 642 ? -19.747 -8.009 35.610 1.00 96.38 642 GLU A CA 1
ATOM 5192 C C . GLU A 1 642 ? -19.020 -7.419 34.394 1.00 96.38 642 GLU A C 1
ATOM 5194 O O . GLU A 1 642 ? -19.663 -6.923 33.469 1.00 96.38 642 GLU A O 1
ATOM 5199 N N . ALA A 1 643 ? -17.690 -7.542 34.345 1.00 96.25 643 ALA A N 1
ATOM 5200 C CA . ALA A 1 643 ? -16.899 -7.131 33.190 1.00 96.25 643 ALA A CA 1
ATOM 5201 C C . ALA A 1 643 ? -17.348 -7.836 31.900 1.00 96.25 643 ALA A C 1
ATOM 5203 O O . ALA A 1 643 ? -17.558 -7.175 30.887 1.00 96.25 643 ALA A O 1
ATOM 5204 N N . GLN A 1 644 ? -17.533 -9.162 31.928 1.00 94.06 644 GLN A N 1
ATOM 5205 C CA . GLN A 1 644 ? -18.038 -9.911 30.772 1.00 94.06 644 GLN A CA 1
ATOM 5206 C C . GLN A 1 644 ? -19.447 -9.479 30.367 1.00 94.06 644 GLN A C 1
ATOM 5208 O O . GLN A 1 644 ? -19.729 -9.390 29.175 1.00 94.06 644 GLN A O 1
ATOM 5213 N N . GLU A 1 645 ? -20.326 -9.197 31.329 1.00 93.94 645 GLU A N 1
ATOM 5214 C CA . GLU A 1 645 ? -21.682 -8.739 31.031 1.00 93.94 645 GLU A CA 1
ATOM 5215 C C . GLU A 1 645 ? -21.678 -7.368 30.346 1.00 93.94 645 GLU A C 1
ATOM 5217 O O . GLU A 1 645 ? -22.348 -7.195 29.332 1.00 93.94 645 GLU A O 1
ATOM 5222 N N . LYS A 1 646 ? -20.866 -6.418 30.827 1.00 95.12 646 LYS A N 1
ATOM 5223 C CA . LYS A 1 646 ? -20.716 -5.098 30.192 1.00 95.12 646 LYS A CA 1
ATOM 5224 C C . LYS A 1 646 ? -20.139 -5.185 28.784 1.00 95.12 646 LYS A C 1
ATOM 5226 O O . LYS A 1 646 ? -20.579 -4.451 27.905 1.00 95.12 646 LYS A O 1
ATOM 5231 N N . LEU A 1 647 ? -19.193 -6.095 28.548 1.00 95.62 647 LEU A N 1
ATOM 5232 C CA . LEU A 1 647 ? -18.582 -6.271 27.228 1.00 95.62 647 LEU A CA 1
ATOM 5233 C C . LEU A 1 647 ? -19.563 -6.773 26.162 1.00 95.62 647 LEU A C 1
ATOM 5235 O O . LEU A 1 647 ? -19.349 -6.505 24.984 1.00 95.62 647 LEU A O 1
ATOM 5239 N N . LYS A 1 648 ? -20.684 -7.396 26.548 1.00 91.19 648 LYS A N 1
ATOM 5240 C CA . LYS A 1 648 ? -21.788 -7.693 25.616 1.00 91.19 648 LYS A CA 1
ATOM 5241 C C . LYS A 1 648 ? -22.479 -6.438 25.079 1.00 91.19 648 LYS A C 1
ATOM 5243 O O . LYS A 1 648 ? -23.257 -6.546 24.144 1.00 91.19 648 LYS A O 1
ATOM 5248 N N . GLY A 1 649 ? -22.240 -5.271 25.673 1.00 91.00 649 GLY A N 1
ATOM 5249 C CA . GLY A 1 649 ? -22.705 -3.985 25.160 1.00 91.00 649 GLY A CA 1
ATOM 5250 C C . GLY A 1 649 ? -21.789 -3.370 24.100 1.00 91.00 649 GLY A C 1
ATOM 5251 O O . GLY A 1 649 ? -22.106 -2.290 23.611 1.00 91.00 649 GLY A O 1
ATOM 5252 N N . ILE A 1 650 ? -20.656 -4.002 23.768 1.00 93.81 650 ILE A N 1
ATOM 5253 C CA . ILE A 1 650 ? -19.786 -3.551 22.677 1.00 93.81 650 ILE A CA 1
ATOM 5254 C C . ILE A 1 650 ? -20.424 -3.909 21.335 1.00 93.81 650 ILE A C 1
ATOM 5256 O O . ILE A 1 650 ? -20.833 -5.052 21.116 1.00 93.81 650 ILE A O 1
ATOM 5260 N N . GLN A 1 651 ? -20.440 -2.945 20.418 1.00 91.88 651 GLN A N 1
ATOM 5261 C CA . GLN A 1 651 ? -20.852 -3.152 19.035 1.00 91.88 651 GLN A CA 1
ATOM 5262 C C . GLN A 1 651 ? -19.727 -2.754 18.074 1.00 91.88 651 GLN A C 1
ATOM 5264 O O . GLN A 1 651 ? -19.289 -1.605 18.058 1.00 91.88 651 GLN A O 1
ATOM 5269 N N . GLY A 1 652 ? -19.291 -3.688 17.228 1.00 93.00 652 GLY A N 1
ATOM 5270 C CA . GLY A 1 652 ? -18.206 -3.442 16.281 1.00 93.00 652 GLY A CA 1
ATOM 5271 C C . GLY A 1 652 ? -16.882 -3.115 16.971 1.00 93.00 652 GLY A C 1
ATOM 5272 O O . GLY A 1 652 ? -16.583 -3.624 18.049 1.00 93.00 652 GLY A O 1
ATOM 5273 N N . PHE A 1 653 ? -16.079 -2.271 16.327 1.00 95.19 653 PHE A N 1
ATOM 5274 C CA . PHE A 1 653 ? -14.703 -1.986 16.745 1.00 95.19 653 PHE A CA 1
ATOM 5275 C C . PHE A 1 653 ? -14.415 -0.504 16.971 1.00 95.19 653 PHE A C 1
ATOM 5277 O O . PHE A 1 653 ? -13.341 -0.160 17.470 1.00 95.19 653 PHE A O 1
ATOM 5284 N N . VAL A 1 654 ? -15.319 0.381 16.547 1.00 95.81 654 VAL A N 1
ATOM 5285 C CA . VAL A 1 654 ? -15.096 1.827 16.589 1.00 95.81 654 VAL A CA 1
ATOM 5286 C C . VAL A 1 654 ? -15.118 2.350 18.027 1.00 95.81 654 VAL A C 1
ATOM 5288 O O . VAL A 1 654 ? -15.982 1.981 18.818 1.00 95.81 654 VAL A O 1
ATOM 5291 N N . VAL A 1 655 ? -14.167 3.219 18.362 1.00 96.19 655 VAL A N 1
ATOM 5292 C CA . VAL A 1 655 ? -14.099 3.961 19.632 1.00 96.19 655 VAL A CA 1
ATOM 5293 C C . VAL A 1 655 ? -13.786 5.427 19.344 1.00 96.19 655 VAL A C 1
ATOM 5295 O O . VAL A 1 655 ? -13.201 5.749 18.307 1.00 96.19 655 VAL A O 1
ATOM 5298 N N . GLU A 1 656 ? -14.151 6.330 20.245 1.00 94.69 656 GLU A N 1
ATOM 5299 C CA . GLU A 1 656 ? -13.754 7.741 20.147 1.00 94.69 656 GLU A CA 1
ATOM 5300 C C . GLU A 1 656 ? -12.228 7.892 20.218 1.00 94.69 656 GLU A C 1
ATOM 5302 O O . GLU A 1 656 ? -11.534 7.157 20.927 1.00 94.69 656 GLU A O 1
ATOM 5307 N N . TYR A 1 657 ? -11.685 8.847 19.462 1.00 92.38 657 TYR A N 1
ATOM 5308 C CA . TYR A 1 657 ? -10.280 9.217 19.587 1.00 92.38 657 TYR A CA 1
ATOM 5309 C C . TYR A 1 657 ? -10.114 10.233 20.733 1.00 92.38 657 TYR A C 1
ATOM 5311 O O . TYR A 1 657 ? -10.693 11.316 20.643 1.00 92.38 657 TYR A O 1
ATOM 5319 N N . PRO A 1 658 ? -9.305 9.950 21.770 1.00 92.69 658 PRO A N 1
ATOM 5320 C CA . PRO A 1 658 ? -9.136 10.863 22.899 1.00 92.69 658 PRO A CA 1
ATOM 5321 C C . PRO A 1 658 ? -8.333 12.103 22.479 1.00 92.69 658 PRO A C 1
ATOM 5323 O O . PRO A 1 658 ? -7.171 11.997 22.070 1.00 92.69 658 PRO A O 1
ATOM 5326 N N . LEU A 1 659 ? -8.963 13.278 22.543 1.00 90.75 659 LEU A N 1
ATOM 5327 C CA . LEU A 1 659 ? -8.403 14.551 22.066 1.00 90.75 659 LEU A CA 1
ATOM 5328 C C . LEU A 1 659 ? -7.557 15.277 23.119 1.00 90.75 659 LEU A C 1
ATOM 5330 O O . LEU A 1 659 ? -6.711 16.096 22.763 1.00 90.75 659 LEU A O 1
ATOM 5334 N N . TYR A 1 660 ? -7.784 14.983 24.396 1.00 93.94 660 TYR A N 1
ATOM 5335 C CA . TYR A 1 660 ? -7.169 15.639 25.549 1.00 93.94 660 TYR A CA 1
ATOM 5336 C C . TYR A 1 660 ? -6.137 14.758 26.257 1.00 93.94 660 TYR A C 1
ATOM 5338 O O . TYR A 1 660 ? -5.471 15.215 27.187 1.00 93.94 660 TYR A O 1
ATOM 5346 N N . PHE A 1 661 ? -5.974 13.503 25.832 1.00 94.31 661 PHE A N 1
ATOM 5347 C CA . PHE A 1 661 ? -4.933 12.624 26.353 1.00 94.31 661 PHE A CA 1
ATOM 5348 C C . PHE A 1 661 ? -3.562 13.313 26.315 1.00 94.31 661 PHE A C 1
ATOM 5350 O O . PHE A 1 661 ? -3.095 13.677 25.242 1.00 94.31 661 PHE A O 1
ATOM 5357 N N . LEU A 1 662 ? -2.934 13.446 27.490 1.00 94.31 662 LEU A N 1
ATOM 5358 C CA . LEU A 1 662 ? -1.641 14.093 27.749 1.00 94.31 662 LEU A CA 1
ATOM 5359 C C . LEU A 1 662 ? -1.482 15.561 27.278 1.00 94.31 662 LEU A C 1
ATOM 5361 O O . LEU A 1 662 ? -0.360 16.060 27.220 1.00 94.31 662 LEU A O 1
ATOM 5365 N N . ASP A 1 663 ? -2.550 16.270 26.908 1.00 93.69 663 ASP A N 1
ATOM 5366 C CA . ASP A 1 663 ? -2.459 17.591 26.258 1.00 93.69 663 ASP A CA 1
ATOM 5367 C C . ASP A 1 663 ? -1.847 18.716 27.125 1.00 93.69 663 ASP A C 1
ATOM 5369 O O . ASP A 1 663 ? -1.523 19.786 26.608 1.00 93.69 663 ASP A O 1
ATOM 5373 N N . GLU A 1 664 ? -1.636 18.470 28.421 1.00 94.81 664 GLU A N 1
ATOM 5374 C CA . GLU A 1 664 ? -0.912 19.355 29.340 1.00 94.81 664 GLU A CA 1
ATOM 5375 C C . GLU A 1 664 ? 0.605 19.052 29.403 1.00 94.81 664 GLU A C 1
ATOM 5377 O O . GLU A 1 664 ? 1.343 19.742 30.111 1.00 94.81 664 GLU A O 1
ATOM 5382 N N . GLU A 1 665 ? 1.101 18.052 28.663 1.00 91.50 665 GLU A N 1
ATOM 5383 C CA . GLU A 1 665 ? 2.519 17.676 28.583 1.00 91.50 665 GLU A CA 1
ATOM 5384 C C . GLU A 1 665 ? 3.197 18.165 27.297 1.00 91.50 665 GLU A C 1
ATOM 5386 O O . GLU A 1 665 ? 2.595 18.291 26.231 1.00 91.50 665 GLU A O 1
ATOM 5391 N N . ASN A 1 666 ? 4.518 18.362 27.367 1.00 84.94 666 ASN A N 1
ATOM 5392 C CA . ASN A 1 666 ? 5.334 18.546 26.170 1.00 84.94 666 ASN A CA 1
ATOM 5393 C C . ASN A 1 666 ? 5.845 17.193 25.658 1.00 84.94 666 ASN A C 1
ATOM 5395 O O . ASN A 1 666 ? 6.748 16.588 26.236 1.00 84.94 666 ASN A O 1
ATOM 5399 N N . TYR A 1 667 ? 5.298 16.749 24.532 1.00 81.12 667 TYR A N 1
ATOM 5400 C CA . TYR A 1 667 ? 5.651 15.481 23.890 1.00 81.12 667 TYR A CA 1
ATOM 5401 C C . TYR A 1 667 ? 6.957 15.497 23.109 1.00 81.12 667 TYR A C 1
ATOM 5403 O O . TYR A 1 667 ? 7.411 14.444 22.648 1.00 81.12 667 TYR A O 1
ATOM 5411 N N . LEU A 1 668 ? 7.544 16.675 22.896 1.00 80.69 668 LEU A N 1
ATOM 5412 C CA . LEU A 1 668 ? 8.808 16.752 22.191 1.00 80.69 668 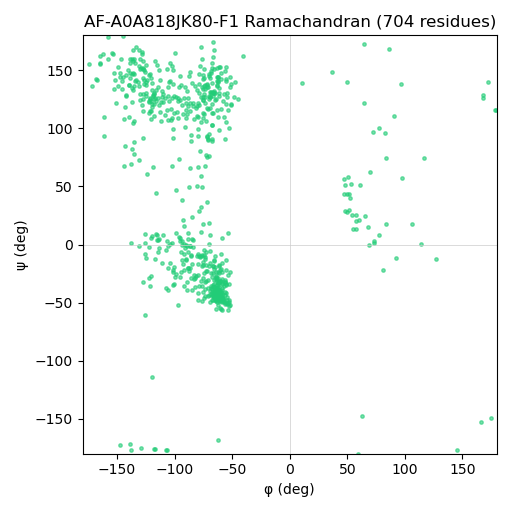LEU A CA 1
ATOM 5413 C C . LEU A 1 668 ? 9.898 16.128 23.066 1.00 80.69 668 LEU A C 1
ATOM 5415 O O . LEU A 1 668 ? 10.026 16.475 24.243 1.00 80.69 668 LEU A O 1
ATOM 5419 N N . PRO A 1 669 ? 10.710 15.214 22.511 1.00 79.94 669 PRO A N 1
ATOM 5420 C CA . PRO A 1 669 ? 11.839 14.682 23.247 1.00 79.94 669 PRO A CA 1
ATOM 5421 C C . PRO A 1 669 ? 12.777 15.826 23.631 1.00 79.94 669 PRO A C 1
ATOM 5423 O O . PRO A 1 669 ? 13.010 16.740 22.836 1.00 79.94 669 PRO A O 1
ATOM 5426 N N . ASP A 1 670 ? 13.360 15.746 24.828 1.00 79.50 670 ASP A N 1
ATOM 5427 C CA . ASP A 1 670 ? 14.366 16.705 25.285 1.00 79.50 670 ASP A CA 1
ATOM 5428 C C . ASP A 1 670 ? 15.431 16.889 24.194 1.00 79.50 670 ASP A C 1
ATOM 5430 O O . ASP A 1 670 ? 16.026 15.917 23.726 1.00 79.50 670 ASP A O 1
ATOM 5434 N N . TRP A 1 671 ? 15.695 18.130 23.792 1.00 77.56 671 TRP A N 1
ATOM 5435 C CA . TRP A 1 671 ? 16.649 18.477 22.737 1.00 77.56 671 TRP A CA 1
ATOM 5436 C C . TRP A 1 671 ? 18.066 17.926 22.956 1.00 77.56 671 TRP A C 1
ATOM 5438 O O . TRP A 1 671 ? 18.842 17.798 22.004 1.00 77.56 671 TRP A O 1
ATOM 5448 N N . THR A 1 672 ? 18.427 17.608 24.198 1.00 77.12 672 THR A N 1
ATOM 5449 C CA . THR A 1 672 ? 19.715 17.011 24.568 1.00 77.12 672 THR A CA 1
ATOM 5450 C C . THR A 1 672 ? 19.730 15.482 24.463 1.00 77.12 672 THR A C 1
ATOM 5452 O O . THR A 1 672 ? 20.813 14.889 24.319 1.00 77.12 672 THR A O 1
ATOM 5455 N N . SER A 1 673 ? 18.551 14.850 24.466 1.00 76.75 673 SER A N 1
ATOM 5456 C CA . SER A 1 673 ? 18.366 13.407 24.287 1.00 76.75 673 SER A CA 1
ATOM 5457 C C . SER A 1 673 ? 18.765 12.950 22.881 1.00 76.75 673 SER A C 1
ATOM 5459 O O . SER A 1 673 ? 18.994 13.746 21.964 1.00 76.75 673 SER A O 1
ATOM 5461 N N . ARG A 1 674 ? 18.8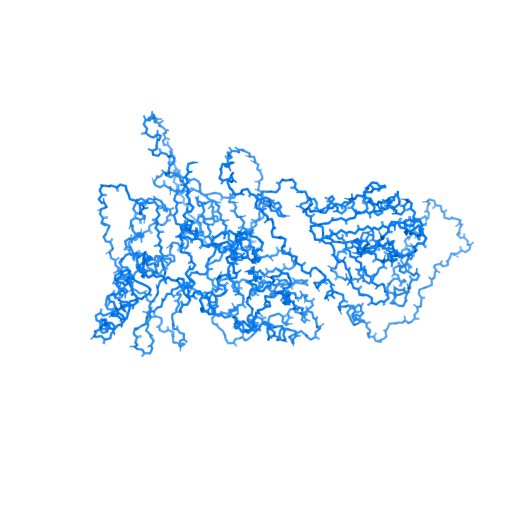89 11.635 22.695 1.00 70.38 674 ARG A N 1
ATOM 5462 C CA . ARG A 1 674 ? 19.205 11.057 21.385 1.00 70.38 674 ARG A CA 1
ATOM 5463 C C . ARG A 1 674 ? 18.081 11.339 20.385 1.00 70.38 674 ARG A C 1
ATOM 5465 O O . ARG A 1 674 ? 18.359 11.714 19.250 1.00 70.38 674 ARG A O 1
ATOM 5472 N N . GLU A 1 675 ? 16.841 11.192 20.822 1.00 75.06 675 GLU A N 1
ATOM 5473 C CA . GLU A 1 675 ? 15.619 11.419 20.059 1.00 75.06 675 GLU A CA 1
ATOM 5474 C C . GLU A 1 675 ? 15.487 12.903 19.695 1.00 75.06 675 GLU A C 1
ATOM 5476 O O . GLU A 1 675 ? 15.290 13.233 18.527 1.00 75.06 675 GLU A O 1
ATOM 5481 N N . GLY A 1 676 ? 15.728 13.809 20.649 1.00 75.25 676 GLY A N 1
ATOM 5482 C CA . GLY A 1 676 ? 15.726 15.256 20.410 1.00 75.25 676 GLY A CA 1
ATOM 5483 C C . GLY A 1 676 ? 16.802 15.710 19.425 1.00 75.25 676 GLY A C 1
ATOM 5484 O O . GLY A 1 676 ? 16.554 16.587 18.598 1.00 75.25 676 GLY A O 1
ATOM 5485 N N . LYS A 1 677 ? 17.977 15.066 19.417 1.00 72.19 677 LYS A N 1
ATOM 5486 C CA . LYS A 1 677 ? 19.013 15.306 18.395 1.00 72.19 677 LYS A CA 1
ATOM 5487 C C . LYS A 1 677 ? 18.572 14.874 16.995 1.00 72.19 677 LYS A C 1
ATOM 5489 O O . LYS A 1 677 ? 18.916 15.558 16.034 1.00 72.19 677 LYS A O 1
ATOM 5494 N N . ILE A 1 678 ? 17.817 13.778 16.870 1.00 70.31 678 ILE A N 1
ATOM 5495 C CA . ILE A 1 678 ? 17.251 13.323 15.588 1.00 70.31 678 ILE A CA 1
ATOM 5496 C C . ILE A 1 678 ? 16.188 14.313 15.106 1.00 70.31 678 ILE A C 1
ATOM 5498 O O . ILE A 1 678 ? 16.261 14.766 13.967 1.00 70.31 678 ILE A O 1
ATOM 5502 N N . VAL A 1 679 ? 15.260 14.711 15.980 1.00 69.50 679 VAL A N 1
ATOM 5503 C CA . VAL A 1 679 ? 14.226 15.712 15.667 1.00 69.50 679 VAL A CA 1
ATOM 5504 C C . VAL A 1 679 ? 14.867 17.031 15.237 1.00 69.50 679 VAL A C 1
ATOM 5506 O O . VAL A 1 679 ? 14.523 17.573 14.191 1.00 69.50 679 VAL A O 1
ATOM 5509 N N . ARG A 1 680 ? 15.881 17.508 15.967 1.00 68.31 680 ARG A N 1
ATOM 5510 C CA . ARG A 1 680 ? 16.638 18.709 15.595 1.00 68.31 680 ARG A CA 1
ATOM 5511 C C . ARG A 1 680 ? 17.316 18.568 14.237 1.00 68.31 680 ARG A C 1
ATOM 5513 O O . ARG A 1 680 ? 17.330 19.532 13.480 1.00 68.31 680 ARG A O 1
ATOM 5520 N N . PHE A 1 681 ? 17.884 17.402 13.936 1.00 67.25 681 PHE A N 1
ATOM 5521 C CA . PHE A 1 681 ? 18.502 17.137 12.640 1.00 67.25 681 PHE A CA 1
ATOM 5522 C C . PHE A 1 681 ? 17.473 17.160 11.502 1.00 67.25 681 PHE A C 1
ATOM 5524 O O . PHE A 1 681 ? 17.774 17.711 10.450 1.00 67.25 681 PHE A O 1
ATOM 5531 N N . ILE A 1 682 ? 16.265 16.629 11.708 1.00 67.44 682 ILE A N 1
ATOM 5532 C CA . ILE A 1 682 ? 15.166 16.708 10.733 1.00 67.44 682 ILE A CA 1
ATOM 5533 C C . ILE A 1 682 ? 14.757 18.179 10.528 1.00 67.44 682 ILE A C 1
ATOM 5535 O O . ILE A 1 682 ? 14.893 18.703 9.426 1.00 67.44 682 ILE A O 1
ATOM 5539 N N . ILE A 1 683 ? 14.413 18.891 11.609 1.00 66.75 683 ILE A N 1
ATOM 5540 C CA . ILE A 1 683 ? 13.941 20.289 11.566 1.00 66.75 683 ILE A CA 1
ATOM 5541 C C . ILE A 1 683 ? 14.990 21.244 10.967 1.00 66.75 683 ILE A C 1
ATOM 5543 O O . ILE A 1 683 ? 14.666 22.043 10.092 1.00 66.75 683 ILE A O 1
ATOM 5547 N N . HIS A 1 684 ? 16.264 21.165 11.385 1.00 63.12 684 HIS A N 1
ATOM 5548 C CA . HIS A 1 684 ? 17.330 22.023 10.833 1.00 63.12 684 HIS A CA 1
ATOM 5549 C C . HIS A 1 684 ? 17.557 21.799 9.333 1.00 63.12 684 HIS A C 1
ATOM 5551 O O . HIS A 1 684 ? 18.022 22.706 8.642 1.00 63.12 684 HIS A O 1
ATOM 5557 N N . ASN A 1 685 ? 17.296 20.588 8.837 1.00 59.28 685 ASN A N 1
ATOM 5558 C CA . ASN A 1 685 ? 17.455 20.280 7.422 1.00 59.28 685 ASN A CA 1
ATOM 5559 C C . ASN A 1 685 ? 16.240 20.696 6.586 1.00 59.28 685 ASN A C 1
ATOM 5561 O O . ASN A 1 685 ? 16.438 20.980 5.406 1.00 59.28 685 ASN A O 1
ATOM 5565 N N . ASP A 1 686 ? 15.048 20.766 7.182 1.00 55.19 686 ASP A N 1
ATOM 5566 C CA . ASP A 1 686 ? 13.806 21.168 6.512 1.00 55.19 686 ASP A CA 1
ATOM 5567 C C . ASP A 1 686 ? 13.626 22.695 6.417 1.00 55.19 686 ASP A C 1
ATOM 5569 O O . ASP A 1 686 ? 13.163 23.186 5.391 1.00 55.19 686 ASP A O 1
ATOM 5573 N N . PHE A 1 687 ? 14.031 23.468 7.435 1.00 48.94 687 PHE A N 1
ATOM 5574 C CA . PHE A 1 687 ? 13.697 24.905 7.527 1.00 48.94 687 PHE A CA 1
ATOM 5575 C C . PHE A 1 687 ? 14.852 25.882 7.250 1.00 48.94 687 PHE A C 1
ATOM 5577 O O . PHE A 1 687 ? 14.682 27.101 7.343 1.00 48.94 687 PHE A O 1
ATOM 5584 N N . GLY A 1 688 ? 16.038 25.377 6.891 1.00 42.62 688 GLY A N 1
ATOM 5585 C CA . GLY A 1 688 ? 17.240 26.206 6.775 1.00 42.62 688 GLY A CA 1
ATOM 5586 C C . GLY A 1 688 ? 17.592 26.903 8.098 1.00 42.62 688 GLY A C 1
ATOM 5587 O O . GLY A 1 688 ? 16.931 26.729 9.117 1.00 42.62 688 GLY A O 1
ATOM 5588 N N . GLN A 1 689 ? 18.668 27.692 8.122 1.00 36.12 689 GLN A N 1
ATOM 5589 C CA . GLN A 1 689 ? 18.997 28.527 9.284 1.00 36.12 689 GLN A CA 1
ATOM 5590 C C . GLN A 1 689 ? 17.986 29.680 9.413 1.00 36.12 689 GLN A C 1
ATOM 5592 O O . GLN A 1 689 ? 18.292 30.816 9.063 1.00 36.12 689 GLN A O 1
ATOM 5597 N N . SER A 1 690 ? 16.779 29.402 9.893 1.00 34.00 690 SER A N 1
ATOM 5598 C CA . SER A 1 690 ? 15.908 30.414 10.485 1.00 34.00 690 SER A CA 1
ATOM 5599 C C . SER A 1 690 ? 15.922 30.237 12.004 1.00 34.00 690 SER A C 1
ATOM 5601 O O . SER A 1 690 ? 16.085 29.133 12.524 1.00 34.00 690 SER A O 1
ATOM 5603 N N . SER A 1 691 ? 15.939 31.366 12.706 1.00 35.81 691 SER A N 1
ATOM 5604 C CA . SER A 1 691 ? 16.177 31.498 14.144 1.00 35.81 691 SER A CA 1
ATOM 5605 C C . SER A 1 691 ? 15.287 30.588 14.990 1.00 35.81 691 SER A C 1
ATOM 5607 O O . SER A 1 691 ? 14.118 30.381 14.690 1.00 35.81 691 SER A O 1
ATOM 5609 N N . SER A 1 692 ? 15.868 30.092 16.080 1.00 36.91 692 SER A N 1
ATOM 5610 C CA . SER A 1 692 ? 15.368 29.079 17.017 1.00 36.91 692 SER A CA 1
ATOM 5611 C C . SER A 1 692 ? 14.047 29.368 17.741 1.00 36.91 692 SER A C 1
ATOM 5613 O O . SER A 1 692 ? 13.679 28.577 18.604 1.00 36.91 692 SER A O 1
ATOM 5615 N N . ASP A 1 693 ? 13.348 30.455 17.420 1.00 36.12 693 ASP A N 1
ATOM 5616 C CA . ASP A 1 693 ? 12.331 31.023 18.310 1.00 36.12 693 ASP A CA 1
ATOM 5617 C C . ASP A 1 693 ? 10.891 30.953 17.753 1.00 36.12 693 ASP A C 1
ATOM 5619 O O . ASP A 1 693 ? 9.960 31.198 18.509 1.00 36.12 693 ASP A O 1
ATOM 5623 N N . ASP A 1 694 ? 10.676 30.529 16.496 1.00 34.34 694 ASP A N 1
ATOM 5624 C CA . ASP A 1 694 ? 9.337 30.535 15.853 1.00 34.34 694 ASP A CA 1
ATOM 5625 C C . ASP A 1 694 ? 8.703 29.143 15.616 1.00 34.34 694 ASP A C 1
ATOM 5627 O O . ASP A 1 694 ? 7.656 29.023 14.984 1.00 34.34 694 ASP A O 1
ATOM 5631 N N . CYS A 1 695 ? 9.282 28.051 16.125 1.00 34.97 695 CYS A N 1
ATOM 5632 C CA . CYS A 1 695 ? 8.761 26.690 15.885 1.00 34.97 695 CYS A CA 1
ATOM 5633 C C . CYS A 1 695 ? 7.635 26.244 16.844 1.00 34.97 695 CYS A C 1
ATOM 5635 O O . CYS A 1 695 ? 7.460 25.042 17.042 1.00 34.97 695 CYS A O 1
ATOM 5637 N N . HIS A 1 696 ? 6.891 27.169 17.459 1.00 32.59 696 HIS A N 1
ATOM 5638 C CA . HIS A 1 696 ? 5.897 26.815 18.481 1.00 32.59 696 HIS A CA 1
ATOM 5639 C C . HIS A 1 696 ? 4.467 26.591 17.979 1.00 32.59 696 HIS A C 1
ATOM 5641 O O . HIS A 1 696 ? 3.729 25.893 18.661 1.00 32.59 696 HIS A O 1
ATOM 5647 N N . ASP A 1 697 ? 4.100 27.036 16.777 1.00 32.47 697 ASP A N 1
ATOM 5648 C CA . ASP A 1 697 ? 2.712 26.938 16.311 1.00 32.47 697 ASP A CA 1
ATOM 5649 C C . ASP A 1 697 ? 2.639 26.486 14.851 1.00 32.47 697 ASP A C 1
ATOM 5651 O O . ASP A 1 697 ? 2.512 27.305 13.951 1.00 32.47 697 ASP A O 1
ATOM 5655 N N . ASN A 1 698 ? 2.722 25.180 14.589 1.00 25.58 698 ASN A N 1
ATOM 5656 C CA . ASN A 1 698 ? 2.328 24.618 13.291 1.00 25.58 698 ASN A CA 1
ATOM 5657 C C . ASN A 1 698 ? 1.685 23.238 13.480 1.00 25.58 698 ASN A C 1
ATOM 5659 O O . ASN A 1 698 ? 2.220 22.213 13.060 1.00 25.58 698 ASN A O 1
ATOM 5663 N N . VAL A 1 699 ? 0.504 23.211 14.100 1.00 23.78 699 VAL A N 1
ATOM 5664 C CA . VAL A 1 699 ? -0.474 22.169 13.776 1.00 23.78 699 VAL A CA 1
ATOM 5665 C C . VAL A 1 699 ? -1.068 22.569 12.433 1.00 23.78 699 VAL A C 1
ATOM 5667 O O . VAL A 1 699 ? -1.805 23.549 12.330 1.00 23.78 699 VAL A O 1
ATOM 5670 N N . LEU A 1 700 ? -0.717 21.827 11.388 1.00 24.84 700 LEU A N 1
ATOM 5671 C CA . LEU A 1 700 ? -1.337 21.958 10.076 1.00 24.84 700 LEU A CA 1
ATOM 5672 C C . LEU A 1 700 ? -2.746 21.350 10.163 1.00 24.84 700 LEU A C 1
ATOM 5674 O O . LEU A 1 700 ? -2.992 20.230 9.732 1.00 24.84 700 LEU A O 1
ATOM 5678 N N . ILE A 1 701 ? -3.685 22.087 10.761 1.00 24.20 701 ILE A N 1
ATOM 5679 C CA . ILE A 1 701 ? -5.103 21.904 10.456 1.00 24.20 701 ILE A CA 1
ATOM 5680 C C . ILE A 1 701 ? -5.221 22.374 9.013 1.00 24.20 701 ILE A C 1
ATOM 5682 O O . ILE A 1 701 ? -5.153 23.577 8.764 1.00 24.20 701 ILE A O 1
ATOM 5686 N N . MET A 1 702 ? -5.316 21.444 8.058 1.00 22.00 702 MET A N 1
ATOM 5687 C CA . MET A 1 702 ? -5.701 21.795 6.693 1.00 22.00 702 MET A CA 1
ATOM 5688 C C . MET A 1 702 ? -7.067 22.479 6.787 1.00 22.00 702 MET A C 1
ATOM 5690 O O . MET A 1 702 ? -8.052 21.814 7.111 1.00 22.00 702 MET A O 1
ATOM 5694 N N . PRO A 1 703 ? -7.166 23.796 6.546 1.00 21.33 703 PRO A N 1
ATOM 5695 C CA . PRO A 1 703 ? -8.457 24.432 6.454 1.00 21.33 703 PRO A CA 1
ATOM 5696 C C . PRO A 1 703 ? -9.027 23.975 5.114 1.00 21.33 703 PRO A C 1
ATOM 5698 O O . PRO A 1 703 ? -8.580 24.437 4.063 1.00 21.33 703 PRO A O 1
ATOM 5701 N N . ILE A 1 704 ? -10.011 23.078 5.134 1.00 25.39 704 ILE A N 1
ATOM 5702 C CA . ILE A 1 704 ? -10.984 23.022 4.044 1.00 25.39 704 ILE A CA 1
ATOM 5703 C C . ILE A 1 704 ? -11.764 24.327 4.188 1.00 25.39 704 ILE A C 1
ATOM 5705 O O . ILE A 1 704 ? -12.669 24.429 5.010 1.00 25.39 704 ILE A O 1
ATOM 5709 N N . ASN A 1 705 ? -11.318 25.392 3.524 1.00 21.73 705 ASN A N 1
ATOM 5710 C CA . ASN A 1 705 ? -12.011 26.668 3.619 1.00 21.73 705 ASN A CA 1
ATOM 5711 C C . ASN A 1 705 ? -12.075 27.381 2.267 1.00 21.73 705 ASN A C 1
ATOM 5713 O O . ASN A 1 705 ? -11.078 27.941 1.805 1.00 21.73 705 ASN A O 1
ATOM 5717 N N . ARG A 1 706 ? -13.323 27.388 1.782 1.00 24.78 706 ARG A N 1
ATOM 5718 C CA . ARG A 1 706 ? -13.997 28.194 0.754 1.00 24.78 706 ARG A CA 1
ATOM 5719 C C . ARG A 1 706 ? -13.659 27.959 -0.708 1.00 24.78 706 ARG A C 1
ATOM 5721 O O . ARG A 1 706 ? -12.555 28.341 -1.152 1.00 24.78 706 ARG A O 1
#

pLDDT: mean 74.33, std 24.74, range [18.67, 98.69]